Protein AF-A0A382GZP8-F1 (afdb_monomer_lite)

Secondary structure (DSSP, 8-state):
-TT----SEEESS-----SGGGS-TT--TTTTT------TT-HHHHHHTTEEEHHHHS-SSS----GGGTEEE---GGGGS-HHHHHHHHSS-S----SS--EEEEPTT-TTTT-S---TTTTBS-SS--B-TTT--B-SPPPSSTT-SPBPSSSSPPSSS--TT-S-----S---SSSEEEESPTTEEEE-SS-EEEEEPPP-S--TT-EEEEEEEETTEEEEEEEETT--EEE----TT-EEEEEEEETTEEEEEEEEEE-SEE--SEEEEEETT---PPP----SEEEEETTEEEEEEEEE-TT--TTS-EEEEE-EEEEEE-SS-EEEEE----S-BSSSSTTBTTTS------EEEEE-S--TT--EEEE-TTT----SEEEEEEEEESSTT-EEEEEPTTPBPTTSS--B-TTSS-EEEE-

Structure (mmCIF, N/CA/C/O backbone):
data_AF-A0A382GZP8-F1
#
_entry.id   AF-A0A382GZP8-F1
#
loop_
_atom_site.group_PDB
_atom_site.id
_atom_site.type_symbol
_atom_site.label_atom_id
_atom_site.label_alt_id
_atom_site.label_comp_id
_atom_site.label_asym_id
_atom_site.label_entity_id
_atom_site.label_seq_id
_atom_site.pdbx_PDB_ins_code
_atom_site.Cartn_x
_atom_site.Cartn_y
_atom_site.Cartn_z
_atom_site.occupancy
_atom_site.B_iso_or_equiv
_atom_site.auth_seq_id
_atom_site.auth_comp_id
_atom_site.auth_asym_id
_atom_site.auth_atom_id
_atom_site.pdbx_PDB_model_num
ATOM 1 N N . ASN A 1 1 ? 31.323 3.436 6.628 1.00 58.72 1 ASN A N 1
ATOM 2 C CA . ASN A 1 1 ? 30.547 4.400 5.817 1.00 58.72 1 ASN A CA 1
ATOM 3 C C . ASN A 1 1 ? 30.693 5.824 6.369 1.00 58.72 1 ASN A C 1
ATOM 5 O O . ASN A 1 1 ? 29.732 6.567 6.323 1.00 58.72 1 ASN A O 1
ATOM 9 N N . TRP A 1 2 ? 31.879 6.215 6.868 1.00 60.84 2 TRP A N 1
ATOM 10 C CA . TRP A 1 2 ? 32.108 7.564 7.417 1.00 60.84 2 TRP A CA 1
ATOM 11 C C . TRP A 1 2 ? 31.903 8.641 6.345 1.00 60.84 2 TRP A C 1
ATOM 13 O O . TRP A 1 2 ? 31.229 9.630 6.571 1.00 60.84 2 TRP A O 1
ATOM 23 N N . ASN A 1 3 ? 32.443 8.414 5.146 1.00 71.62 3 ASN A N 1
ATOM 24 C CA . ASN A 1 3 ? 32.321 9.331 4.010 1.00 71.62 3 ASN A CA 1
ATOM 25 C C . ASN A 1 3 ? 31.112 8.967 3.137 1.00 71.62 3 ASN A C 1
ATOM 27 O O . ASN A 1 3 ? 31.232 8.850 1.918 1.00 71.62 3 ASN A O 1
ATOM 31 N N . SER A 1 4 ? 29.986 8.613 3.750 1.00 78.19 4 SER A N 1
ATOM 32 C CA . SER A 1 4 ? 28.794 8.187 3.019 1.00 78.19 4 SER A CA 1
ATOM 33 C C . SER A 1 4 ? 27.574 8.882 3.585 1.00 78.19 4 SER A C 1
ATOM 35 O O . SER A 1 4 ? 27.385 8.876 4.798 1.00 78.19 4 SER A O 1
ATOM 37 N N . ASN A 1 5 ? 26.724 9.373 2.692 1.00 83.69 5 ASN A N 1
ATOM 38 C CA . ASN A 1 5 ? 25.399 9.865 3.038 1.00 83.69 5 ASN A CA 1
ATOM 39 C C . ASN A 1 5 ? 24.380 8.762 2.768 1.00 83.69 5 ASN A C 1
ATOM 41 O O . ASN A 1 5 ? 24.534 7.986 1.814 1.00 83.69 5 ASN A O 1
ATOM 45 N N . ILE A 1 6 ? 23.374 8.650 3.625 1.00 89.88 6 ILE A N 1
ATOM 46 C CA . ILE A 1 6 ? 22.363 7.598 3.555 1.00 89.88 6 ILE A CA 1
ATOM 47 C C . ILE A 1 6 ? 20.987 8.239 3.636 1.00 89.88 6 ILE A C 1
ATOM 49 O O . ILE A 1 6 ? 20.566 8.724 4.678 1.00 89.88 6 ILE A O 1
ATOM 53 N N . HIS A 1 7 ? 20.255 8.138 2.532 1.00 92.50 7 HIS A N 1
ATOM 54 C CA . HIS A 1 7 ? 18.915 8.687 2.388 1.00 92.50 7 HIS A CA 1
ATOM 55 C C . HIS A 1 7 ? 18.001 7.686 1.688 1.00 92.50 7 HIS A C 1
ATOM 57 O O . HIS A 1 7 ? 18.472 6.843 0.921 1.00 92.50 7 HIS A O 1
ATOM 63 N N . ASN A 1 8 ? 16.693 7.816 1.910 1.00 94.56 8 ASN A N 1
ATOM 64 C CA . ASN A 1 8 ? 15.641 7.056 1.217 1.00 94.56 8 ASN A CA 1
ATOM 65 C C . ASN A 1 8 ? 15.820 5.532 1.334 1.00 94.56 8 ASN A C 1
ATOM 67 O O . ASN A 1 8 ? 15.632 4.788 0.370 1.00 94.56 8 ASN A O 1
ATOM 71 N N . VAL A 1 9 ? 16.205 5.053 2.522 1.00 93.00 9 VAL A N 1
ATOM 72 C CA . VAL A 1 9 ? 16.516 3.639 2.788 1.00 93.00 9 VAL A CA 1
ATOM 73 C C . VAL A 1 9 ? 15.447 2.970 3.650 1.00 93.00 9 VAL A C 1
ATOM 75 O O . VAL A 1 9 ? 14.953 3.525 4.628 1.00 93.00 9 VAL A O 1
ATOM 78 N N . LEU A 1 10 ? 15.167 1.706 3.315 1.00 91.25 10 LEU A N 1
ATOM 79 C CA . LEU A 1 10 ? 14.306 0.799 4.070 1.00 91.25 10 LEU A CA 1
ATOM 80 C C . 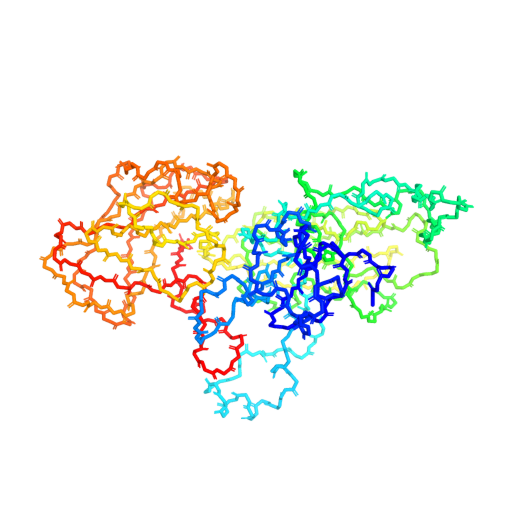LEU A 1 10 ? 15.132 -0.116 4.978 1.00 91.25 10 LEU A C 1
ATOM 82 O O . LEU A 1 10 ? 15.858 -0.994 4.503 1.00 91.25 10 LEU A O 1
ATOM 86 N N . VAL A 1 11 ? 14.967 0.020 6.292 1.00 89.69 11 VAL A N 1
ATOM 87 C CA . VAL A 1 11 ? 15.643 -0.806 7.296 1.00 89.69 11 VAL A CA 1
ATOM 88 C C . VAL A 1 11 ? 14.631 -1.646 8.068 1.00 89.69 11 VAL A C 1
ATOM 90 O O . VAL A 1 11 ? 13.717 -1.131 8.704 1.00 89.69 11 VAL A O 1
ATOM 93 N N . GLY A 1 12 ? 14.829 -2.966 8.083 1.00 85.31 12 GLY A N 1
ATOM 94 C CA . GLY A 1 12 ? 14.014 -3.875 8.893 1.00 85.31 12 GLY A CA 1
ATOM 95 C C . GLY A 1 12 ? 14.367 -3.840 10.383 1.00 85.31 12 GLY A C 1
ATOM 96 O O . GLY A 1 12 ? 13.608 -3.327 11.198 1.00 85.31 12 GLY A O 1
ATOM 97 N N . GLY A 1 13 ? 15.510 -4.430 10.750 1.00 81.94 13 GLY A N 1
ATOM 98 C CA . GLY A 1 13 ? 15.826 -4.740 12.154 1.00 81.94 13 GLY A CA 1
ATOM 99 C C . GLY A 1 13 ? 17.174 -4.252 12.681 1.00 81.94 13 GLY A C 1
ATOM 100 O O . GLY A 1 13 ? 17.302 -3.910 13.857 1.00 81.94 13 GLY A O 1
ATOM 101 N N . SER A 1 14 ? 18.196 -4.213 11.831 1.00 84.75 14 SER A N 1
ATOM 102 C CA . SER A 1 14 ? 19.535 -3.777 12.215 1.00 84.75 14 SER A CA 1
ATOM 103 C C . SER A 1 14 ? 20.172 -3.006 11.081 1.00 84.75 14 SER A C 1
ATOM 105 O O . SER A 1 14 ? 20.091 -3.428 9.928 1.00 84.75 14 SER A O 1
ATOM 107 N N . PHE A 1 15 ? 20.819 -1.904 11.437 1.00 85.94 15 PHE A N 1
ATOM 108 C CA . PHE A 1 15 ? 21.530 -1.049 10.511 1.00 85.94 15 PHE A CA 1
ATOM 109 C C . PHE A 1 15 ? 22.753 -0.481 11.215 1.00 85.94 15 PHE A C 1
ATOM 111 O O . PHE A 1 15 ? 22.628 0.383 12.073 1.00 85.94 15 PHE A O 1
ATOM 118 N N . GLN A 1 16 ? 23.926 -1.041 10.915 1.00 87.25 16 GLN A N 1
ATOM 119 C CA . GLN A 1 16 ? 25.189 -0.542 11.450 1.00 87.25 16 GLN A CA 1
ATOM 120 C C . GLN A 1 16 ? 25.609 0.685 10.652 1.00 87.25 16 GLN A C 1
ATOM 122 O O . GLN A 1 16 ? 26.068 0.549 9.517 1.00 87.25 16 GLN A O 1
ATOM 127 N N . CYS A 1 17 ? 25.420 1.867 11.230 1.00 87.31 17 CYS A N 1
ATOM 128 C CA . CYS A 1 17 ? 25.601 3.118 10.517 1.00 87.31 17 CYS A CA 1
ATOM 129 C C . CYS A 1 17 ? 26.488 4.103 11.282 1.00 87.31 17 CYS A C 1
ATOM 131 O O . CYS A 1 17 ? 26.210 4.435 12.430 1.00 87.31 17 CYS A O 1
ATOM 133 N N . PHE A 1 18 ? 27.531 4.587 10.605 1.00 83.62 18 PHE A N 1
ATOM 134 C CA . PHE A 1 18 ? 28.455 5.625 11.075 1.00 83.62 18 PHE A CA 1
ATOM 135 C C . PHE A 1 18 ? 28.326 6.931 10.271 1.00 83.62 18 PHE A C 1
ATOM 137 O O . PHE A 1 18 ? 29.231 7.752 10.303 1.00 83.62 18 PHE A O 1
ATOM 144 N N . SER A 1 19 ? 27.274 7.062 9.461 1.00 87.00 19 SER A N 1
ATOM 145 C CA . SER A 1 19 ? 26.987 8.296 8.724 1.00 87.00 19 SER A CA 1
ATOM 146 C C . SER A 1 19 ? 26.315 9.286 9.668 1.00 87.00 19 SER A C 1
ATOM 148 O O . SER A 1 19 ? 25.496 8.858 10.482 1.00 87.00 19 SER A O 1
ATOM 150 N N . GLU A 1 20 ? 26.614 10.577 9.533 1.00 84.38 20 GLU A N 1
ATOM 151 C CA . GLU A 1 20 ? 25.953 11.641 10.300 1.00 84.38 20 GLU A CA 1
ATOM 152 C C . GLU A 1 20 ? 24.429 11.646 10.083 1.00 84.38 20 GLU A C 1
ATOM 154 O O . GLU A 1 20 ? 23.691 11.949 11.010 1.00 84.38 20 GLU A O 1
ATOM 159 N N . ASP A 1 21 ? 23.935 11.177 8.929 1.00 88.50 21 ASP A N 1
ATOM 160 C CA . ASP A 1 21 ? 22.494 11.036 8.647 1.00 88.50 21 ASP A CA 1
ATOM 161 C C . ASP A 1 21 ? 21.775 10.039 9.571 1.00 88.50 21 ASP A C 1
ATOM 163 O O . ASP A 1 21 ? 20.551 9.984 9.632 1.00 88.50 21 ASP A O 1
ATOM 167 N N . CYS A 1 22 ? 22.522 9.175 10.255 1.00 90.12 22 CYS A N 1
ATOM 168 C CA . CYS A 1 22 ? 21.954 8.182 11.157 1.00 90.12 22 CYS A CA 1
ATOM 169 C C . CYS A 1 22 ? 21.853 8.674 12.602 1.00 90.12 22 CYS A C 1
ATOM 171 O O . CYS A 1 22 ? 21.269 7.975 13.433 1.00 90.12 22 CYS A O 1
ATOM 173 N N . TRP A 1 23 ? 22.445 9.823 12.921 1.00 89.56 23 TRP A N 1
ATOM 174 C CA . TRP A 1 23 ? 22.603 10.305 14.284 1.00 89.56 23 TRP A CA 1
ATOM 175 C C . TRP A 1 23 ? 22.218 11.773 14.365 1.00 89.56 23 TRP A C 1
ATOM 177 O O . TRP A 1 23 ? 22.838 12.630 13.744 1.00 89.56 23 TRP A O 1
ATOM 187 N N . ALA A 1 24 ? 21.240 12.081 15.218 1.00 88.69 24 ALA A N 1
ATOM 188 C CA . ALA A 1 24 ? 20.935 13.465 15.537 1.00 88.69 24 ALA A CA 1
ATOM 189 C C . ALA A 1 24 ? 22.194 14.182 16.049 1.00 88.69 24 ALA A C 1
ATOM 191 O O . ALA A 1 24 ? 23.082 13.557 16.645 1.00 88.69 24 ALA A O 1
ATOM 192 N N . GLU A 1 25 ? 22.256 15.495 15.838 1.00 86.75 25 GLU A N 1
ATOM 193 C CA . GLU A 1 25 ? 23.403 16.314 16.219 1.00 86.75 25 GLU A CA 1
ATOM 194 C C . GLU A 1 25 ? 23.846 16.025 17.664 1.00 86.75 25 GLU A C 1
ATOM 196 O O . GLU A 1 25 ? 23.044 16.001 18.600 1.00 86.75 25 GLU A O 1
ATOM 201 N N . GLY A 1 26 ? 25.140 15.751 17.840 1.00 86.19 26 GLY A N 1
ATOM 202 C CA . GLY A 1 26 ? 25.717 15.452 19.149 1.00 86.19 26 GLY A CA 1
ATOM 203 C C . GLY A 1 26 ? 25.378 14.069 19.711 1.00 86.19 26 GLY A C 1
ATOM 204 O O . GLY A 1 26 ? 25.703 13.815 20.868 1.00 86.19 26 GLY A O 1
ATOM 205 N N . THR A 1 27 ? 24.766 13.165 18.939 1.00 86.25 27 THR A N 1
ATOM 206 C CA . THR A 1 27 ? 24.501 11.771 19.357 1.00 86.25 27 THR A CA 1
ATOM 207 C C . THR A 1 27 ? 25.397 10.739 18.674 1.00 86.25 27 THR A C 1
ATOM 209 O O . THR A 1 27 ? 25.391 9.574 19.077 1.00 86.25 27 THR A O 1
ATOM 212 N N . ASP A 1 28 ? 26.212 11.164 17.704 1.00 84.25 28 ASP A N 1
ATOM 213 C CA . ASP A 1 28 ? 27.083 10.283 16.929 1.00 84.25 28 ASP A CA 1
ATOM 214 C C . ASP A 1 28 ? 28.052 9.469 17.826 1.00 84.25 28 ASP A C 1
ATOM 216 O O . ASP A 1 28 ? 28.730 10.017 18.711 1.00 84.25 28 ASP A O 1
ATOM 220 N N . PRO A 1 29 ? 28.149 8.143 17.611 1.00 84.75 29 PRO A N 1
ATOM 221 C CA . PRO A 1 29 ? 28.893 7.235 18.471 1.00 84.75 29 PRO A CA 1
ATOM 222 C C . PRO A 1 29 ? 30.406 7.330 18.312 1.00 84.75 29 PRO A C 1
ATOM 224 O O . PRO A 1 29 ? 31.120 6.888 19.214 1.00 84.75 29 PRO A O 1
ATOM 227 N N . MET A 1 30 ? 30.912 7.874 17.205 1.00 81.62 30 MET A N 1
ATOM 228 C CA . MET A 1 30 ? 32.339 8.122 17.009 1.00 81.62 30 MET A CA 1
ATOM 229 C C . MET A 1 30 ? 32.783 9.331 17.824 1.00 81.62 30 MET A C 1
ATOM 231 O O . MET A 1 30 ? 33.791 9.255 18.533 1.00 81.62 30 MET A O 1
ATOM 235 N N . THR A 1 31 ? 31.994 10.404 17.786 1.00 84.00 31 THR A N 1
ATOM 236 C CA . THR A 1 31 ? 32.236 11.626 18.565 1.00 84.00 31 THR A CA 1
ATOM 237 C C . THR A 1 31 ? 32.113 11.347 20.062 1.00 84.00 31 THR A C 1
ATOM 239 O O . THR A 1 31 ? 33.009 11.676 20.842 1.00 84.00 31 THR A O 1
ATOM 242 N N . ASN A 1 32 ? 31.051 10.643 20.459 1.00 83.25 32 ASN A N 1
ATOM 243 C CA . ASN A 1 32 ? 30.753 10.362 21.864 1.00 83.25 32 ASN A CA 1
ATOM 244 C C . ASN A 1 32 ? 31.364 9.054 22.391 1.00 83.25 32 ASN A C 1
ATOM 246 O O . ASN A 1 32 ? 31.212 8.738 23.571 1.00 83.25 32 ASN A O 1
ATOM 250 N N . LYS A 1 33 ? 32.046 8.279 21.538 1.00 85.19 33 LYS A N 1
ATOM 251 C CA . LYS A 1 33 ? 32.699 6.997 21.870 1.00 85.19 33 LYS A CA 1
ATOM 252 C C . LYS A 1 33 ? 31.767 5.999 22.576 1.00 85.19 33 LYS A C 1
ATOM 254 O O . LYS A 1 33 ? 32.185 5.291 23.491 1.00 85.19 33 LYS A O 1
ATOM 259 N N . THR A 1 34 ? 30.502 5.935 22.158 1.00 78.94 34 THR A N 1
ATOM 260 C CA . THR A 1 34 ? 29.446 5.168 22.853 1.00 78.94 34 THR A CA 1
ATOM 261 C C . THR A 1 34 ? 29.391 3.694 22.447 1.00 78.94 34 THR A C 1
ATOM 263 O O . THR A 1 34 ? 28.722 2.906 23.111 1.00 78.94 34 THR A O 1
ATOM 266 N N . GLY A 1 35 ? 30.077 3.295 21.366 1.00 79.62 35 GLY A N 1
ATOM 267 C CA . GLY A 1 35 ? 30.069 1.918 20.844 1.00 79.62 35 GLY A CA 1
ATOM 268 C C . GLY A 1 35 ? 28.706 1.440 20.318 1.00 79.62 35 GLY A C 1
ATOM 269 O O . GLY A 1 35 ? 28.562 0.274 19.945 1.00 79.62 35 GLY A O 1
ATOM 270 N N . VAL A 1 36 ? 27.699 2.318 20.293 1.00 82.06 36 VAL A N 1
ATOM 271 C CA . VAL A 1 36 ? 26.356 2.040 19.779 1.00 82.06 36 VAL A CA 1
ATOM 272 C C . VAL A 1 36 ? 26.354 2.352 18.291 1.00 82.06 36 VAL A C 1
ATOM 274 O O . VAL A 1 36 ? 26.548 3.492 17.915 1.00 82.06 36 VAL A O 1
ATOM 277 N N . PHE A 1 37 ? 26.122 1.360 17.433 1.00 82.00 37 PHE A N 1
ATOM 278 C CA . PHE A 1 37 ? 26.162 1.564 15.973 1.00 82.00 37 PHE A CA 1
ATOM 279 C C . PHE A 1 37 ? 24.821 1.333 15.282 1.00 82.00 37 PHE A C 1
ATOM 281 O O . PHE A 1 37 ? 24.750 1.347 14.060 1.00 82.00 37 PHE A O 1
ATOM 288 N N . ASN A 1 38 ? 23.763 1.091 16.055 1.00 87.19 38 ASN A N 1
ATOM 289 C CA . ASN A 1 38 ? 22.418 0.863 15.551 1.00 87.19 38 ASN A CA 1
ATOM 290 C C . ASN A 1 38 ? 21.520 2.041 15.975 1.00 87.19 38 ASN A C 1
ATOM 292 O O . ASN A 1 38 ? 21.234 2.144 17.171 1.00 87.19 38 ASN A O 1
ATOM 296 N N . PRO A 1 39 ? 21.073 2.909 15.046 1.00 85.44 39 PRO A N 1
ATOM 297 C CA . PRO A 1 39 ? 20.401 4.167 15.371 1.00 85.44 39 PRO A CA 1
ATOM 298 C C . PRO A 1 39 ? 18.913 3.998 15.745 1.00 85.44 39 PRO A C 1
ATOM 300 O O . PRO A 1 39 ? 18.055 4.801 15.396 1.00 85.44 39 PRO A O 1
ATOM 303 N N . SER A 1 40 ? 18.553 2.922 16.447 1.00 80.81 40 SER A N 1
ATOM 304 C CA . SER A 1 40 ? 17.158 2.566 16.741 1.00 80.81 40 SER A CA 1
ATOM 305 C C . SER A 1 40 ? 16.585 3.305 17.963 1.00 80.81 40 SER A C 1
ATOM 307 O O . SER A 1 40 ? 16.109 2.653 18.894 1.00 80.81 40 SER A O 1
ATOM 309 N N . PHE A 1 41 ? 16.690 4.635 18.008 1.00 80.50 41 PHE A N 1
ATOM 310 C CA . PHE A 1 41 ? 16.235 5.440 19.155 1.00 80.50 41 PHE A CA 1
ATOM 311 C C . PHE A 1 41 ? 15.619 6.798 18.785 1.00 80.50 41 PHE A C 1
ATOM 313 O O . PHE A 1 41 ? 14.754 7.267 19.519 1.00 80.50 41 PHE A O 1
ATOM 320 N N . ASP A 1 42 ? 16.016 7.418 17.667 1.00 84.38 42 ASP A N 1
ATOM 321 C CA . ASP A 1 42 ? 15.522 8.738 17.248 1.00 84.38 42 ASP A CA 1
ATOM 322 C C . ASP A 1 42 ? 14.804 8.641 15.900 1.00 84.38 42 ASP A C 1
ATOM 324 O O . ASP A 1 42 ? 15.376 8.858 14.834 1.00 84.38 42 ASP A O 1
ATOM 328 N N . PHE A 1 43 ? 13.537 8.221 15.946 1.00 87.81 43 PHE A N 1
ATOM 329 C CA . PHE A 1 43 ? 12.716 8.149 14.738 1.00 87.81 43 PHE A CA 1
ATOM 330 C C . PHE A 1 43 ? 12.555 9.522 14.061 1.00 87.81 43 PHE A C 1
ATOM 332 O O . PHE A 1 43 ? 12.772 9.579 12.854 1.00 87.81 43 PHE A O 1
ATOM 339 N N . PRO A 1 44 ? 12.233 10.618 14.784 1.00 90.12 44 PRO A N 1
ATOM 340 C CA . PRO A 1 44 ? 12.156 11.962 14.212 1.00 90.12 44 PRO A CA 1
ATOM 341 C C . PRO A 1 44 ? 13.332 12.353 13.315 1.00 90.12 44 PRO A C 1
ATOM 343 O O . PRO A 1 44 ? 13.103 12.931 12.253 1.00 90.12 44 PRO A O 1
ATOM 346 N N . HIS A 1 45 ? 14.564 12.062 13.738 1.00 92.06 45 HIS A N 1
ATOM 347 C CA . HIS A 1 45 ? 15.752 12.343 12.938 1.00 92.06 45 HIS A CA 1
ATOM 348 C C . HIS A 1 45 ? 15.842 11.440 11.701 1.00 92.06 45 HIS A C 1
ATOM 350 O O . HIS A 1 45 ? 15.959 11.952 10.590 1.00 92.06 45 HIS A O 1
ATOM 356 N N . LEU A 1 46 ? 15.719 10.120 11.870 1.00 92.81 46 LEU A N 1
ATOM 357 C CA . LEU A 1 46 ? 15.805 9.172 10.751 1.00 92.81 46 LEU A CA 1
ATOM 358 C C . LEU A 1 46 ? 14.741 9.432 9.677 1.00 92.81 46 LEU A C 1
ATOM 360 O O . LEU A 1 46 ? 15.047 9.423 8.489 1.00 92.81 46 LEU A O 1
ATOM 364 N N . ASP A 1 47 ? 13.511 9.722 10.092 1.00 91.62 47 ASP A N 1
ATOM 365 C CA . ASP A 1 47 ? 12.408 10.085 9.200 1.00 91.62 47 ASP A CA 1
ATOM 366 C C . ASP A 1 47 ? 12.737 11.352 8.393 1.00 91.62 47 ASP A C 1
ATOM 368 O O . ASP A 1 47 ? 12.531 11.396 7.184 1.00 91.62 47 ASP A O 1
ATOM 372 N N . SER A 1 48 ? 13.365 12.353 9.027 1.00 92.75 48 SER A N 1
ATOM 373 C CA . SER A 1 48 ? 13.720 13.623 8.372 1.00 92.75 48 SER A CA 1
ATOM 374 C C . SER A 1 48 ? 14.756 13.502 7.250 1.00 92.75 48 SER A C 1
ATOM 376 O O . SER A 1 48 ? 14.840 14.393 6.407 1.00 92.75 48 SER A O 1
ATOM 378 N N . VAL A 1 49 ? 15.520 12.406 7.219 1.00 93.31 49 VAL A N 1
ATOM 379 C CA . VAL A 1 49 ? 16.505 12.096 6.169 1.00 93.31 49 VAL A CA 1
ATOM 380 C C . VAL A 1 49 ? 16.049 10.950 5.253 1.00 93.31 49 VAL A C 1
ATOM 382 O O . VAL A 1 49 ? 16.835 10.433 4.455 1.00 93.31 49 VAL A O 1
ATOM 385 N N . GLY A 1 50 ? 14.782 10.534 5.353 1.00 94.38 50 GLY A N 1
ATOM 386 C CA . GLY A 1 50 ? 14.198 9.470 4.535 1.00 94.38 50 GLY A CA 1
ATOM 387 C C . GLY A 1 50 ? 14.647 8.057 4.926 1.00 94.38 50 GLY A C 1
ATOM 388 O O . GLY A 1 50 ? 14.673 7.162 4.082 1.00 94.38 50 GLY A O 1
ATOM 389 N N . ILE A 1 51 ? 15.048 7.818 6.176 1.00 94.31 51 ILE A N 1
ATOM 390 C CA . ILE A 1 51 ? 15.394 6.481 6.675 1.00 94.31 51 ILE A CA 1
ATOM 391 C C . ILE A 1 51 ? 14.186 5.890 7.407 1.00 94.31 51 ILE A C 1
ATOM 393 O O . ILE A 1 51 ? 13.923 6.175 8.576 1.00 94.31 51 ILE A O 1
ATOM 397 N N . TRP A 1 52 ? 13.488 4.971 6.743 1.00 93.75 52 TRP A N 1
ATOM 398 C CA . TRP A 1 52 ? 12.438 4.186 7.383 1.00 93.75 52 TRP A CA 1
ATOM 399 C C . TRP A 1 52 ? 13.073 3.046 8.179 1.00 93.75 52 TRP A C 1
ATOM 401 O O . TRP A 1 52 ? 13.690 2.147 7.599 1.00 93.75 52 TRP A O 1
ATOM 411 N N . PHE A 1 53 ? 12.920 3.047 9.506 1.00 91.25 53 PHE A N 1
ATOM 412 C CA . PHE A 1 53 ? 13.507 2.018 10.367 1.00 91.25 53 PHE A CA 1
ATOM 413 C C . PHE A 1 53 ? 12.465 1.267 11.201 1.00 91.25 53 PHE A C 1
ATOM 415 O O . PHE A 1 53 ? 12.058 1.693 12.281 1.00 91.25 53 PHE A O 1
ATOM 422 N N . GLY A 1 54 ? 12.117 0.065 10.740 1.00 89.12 54 GLY A N 1
ATOM 423 C CA . GLY A 1 54 ? 11.074 -0.780 11.314 1.00 89.12 54 GLY A CA 1
ATOM 424 C C . GLY A 1 54 ? 11.225 -1.107 12.802 1.00 89.12 54 GLY A C 1
ATOM 425 O O . GLY A 1 54 ? 10.229 -1.150 13.523 1.00 89.12 54 GLY A O 1
ATOM 426 N N . ARG A 1 55 ? 12.458 -1.282 13.296 1.00 85.44 55 ARG A N 1
ATOM 427 C CA . ARG A 1 55 ? 12.729 -1.501 14.729 1.00 85.44 55 ARG A CA 1
ATOM 428 C C . ARG A 1 55 ? 12.423 -0.278 15.594 1.00 85.44 55 ARG A C 1
ATOM 430 O O . ARG A 1 55 ? 12.045 -0.453 16.746 1.00 85.44 55 ARG A O 1
ATOM 437 N N . ASN A 1 56 ? 12.609 0.926 15.059 1.00 86.31 56 ASN A N 1
ATOM 438 C CA . ASN A 1 56 ? 12.317 2.175 15.763 1.00 86.31 56 ASN A CA 1
ATOM 439 C C . ASN A 1 56 ? 10.804 2.471 15.771 1.00 86.31 56 ASN A C 1
ATOM 441 O O . ASN A 1 56 ? 10.275 3.058 16.707 1.00 86.31 56 ASN A O 1
ATOM 445 N N . LEU A 1 57 ? 10.092 1.989 14.746 1.00 86.50 57 LEU A N 1
ATOM 446 C CA . LEU A 1 57 ? 8.637 2.103 14.627 1.00 86.50 57 LEU A CA 1
ATOM 447 C C . LEU A 1 57 ? 7.877 1.148 15.550 1.00 86.50 57 LEU A C 1
ATOM 449 O O . LEU A 1 57 ? 6.796 1.479 16.036 1.00 86.50 57 LEU A O 1
ATOM 453 N N . SER A 1 58 ? 8.427 -0.040 15.810 1.00 72.44 58 SER A N 1
ATOM 454 C CA . SER A 1 58 ? 7.886 -0.930 16.832 1.00 72.44 58 SER A CA 1
ATOM 455 C C . SER A 1 58 ? 8.218 -0.400 18.218 1.00 72.44 58 SER A C 1
ATOM 457 O O . SER A 1 58 ? 9.383 -0.419 18.616 1.00 72.44 58 SER A O 1
ATOM 459 N N . GLY A 1 59 ? 7.203 0.022 18.979 1.00 57.09 59 GLY A N 1
ATOM 460 C CA . GLY A 1 59 ? 7.361 0.247 20.418 1.00 57.09 59 GLY A CA 1
ATOM 461 C C . GLY A 1 59 ? 8.060 -0.960 21.060 1.00 57.09 59 GLY A C 1
ATOM 462 O O . GLY A 1 59 ? 7.844 -2.090 20.625 1.00 57.09 59 GLY A O 1
ATOM 463 N N . GLN A 1 60 ? 8.948 -0.728 22.032 1.00 43.72 60 GLN A N 1
ATOM 464 C CA . GLN A 1 60 ? 9.836 -1.756 22.595 1.00 43.72 60 GLN A CA 1
ATOM 465 C C . GLN A 1 60 ? 9.064 -3.057 22.946 1.00 43.72 60 GLN A C 1
ATOM 467 O O . GLN A 1 60 ? 8.321 -3.093 23.922 1.00 43.72 60 GLN A O 1
ATOM 472 N N . GLY A 1 61 ? 9.196 -4.118 22.131 1.00 50.88 61 GLY A N 1
ATOM 473 C CA . GLY A 1 61 ? 8.379 -5.342 22.220 1.00 50.88 61 GLY A CA 1
ATOM 474 C C . GLY A 1 61 ? 8.659 -6.378 21.111 1.00 50.88 61 GLY A C 1
ATOM 475 O O . GLY A 1 61 ? 9.494 -6.157 20.232 1.00 50.88 61 GLY A O 1
ATOM 476 N N . SER A 1 62 ? 8.000 -7.548 21.158 1.00 48.47 62 SER A N 1
ATOM 477 C CA . SER A 1 62 ? 8.254 -8.674 20.237 1.00 48.47 62 SER A CA 1
ATOM 478 C C . SER A 1 62 ? 7.575 -8.501 18.870 1.00 48.47 62 SER A C 1
ATOM 480 O O . SER A 1 62 ? 6.468 -8.990 18.647 1.00 48.47 62 SER A O 1
ATOM 482 N N . GLY A 1 63 ? 8.284 -7.849 17.949 1.00 65.44 63 GLY A N 1
ATOM 483 C CA . GLY A 1 63 ? 7.989 -7.801 16.513 1.00 65.44 63 GLY A CA 1
ATOM 484 C C . GLY A 1 63 ? 8.276 -6.420 15.924 1.00 65.44 63 GLY A C 1
ATOM 485 O O . GLY A 1 63 ? 7.633 -5.452 16.304 1.00 65.44 63 GLY A O 1
ATOM 486 N N . TRP A 1 64 ? 9.245 -6.319 15.010 1.00 77.31 64 TRP A N 1
ATOM 487 C CA . TRP A 1 64 ? 9.557 -5.064 14.312 1.00 77.31 64 TRP A CA 1
ATOM 488 C C . TRP A 1 64 ? 8.572 -4.817 13.168 1.00 77.31 64 TRP A C 1
ATOM 490 O O . TRP A 1 64 ? 8.165 -5.781 12.507 1.00 77.31 64 TRP A O 1
ATOM 500 N N . SER A 1 65 ? 8.244 -3.548 12.883 1.00 85.31 65 SER A N 1
ATOM 501 C CA . SER A 1 65 ? 7.571 -3.211 11.621 1.00 85.31 65 SER A CA 1
ATOM 502 C C . SER A 1 65 ? 8.425 -3.735 10.467 1.00 85.31 65 SER A C 1
ATOM 504 O O . SER A 1 65 ? 9.654 -3.627 10.477 1.00 85.31 65 SER A O 1
ATOM 506 N N . SER A 1 66 ? 7.793 -4.340 9.467 1.00 85.75 66 SER A N 1
ATOM 507 C CA . SER A 1 66 ? 8.506 -4.936 8.347 1.00 85.75 66 SER A CA 1
ATOM 508 C C . SER A 1 66 ? 8.377 -4.081 7.092 1.00 85.75 66 SER A C 1
ATOM 510 O O . SER A 1 66 ? 7.247 -3.850 6.658 1.00 85.75 66 SER A O 1
ATOM 512 N N . PRO A 1 67 ? 9.494 -3.749 6.413 1.00 86.88 67 PRO A N 1
ATOM 513 C CA . PRO A 1 67 ? 9.437 -3.103 5.105 1.00 86.88 67 PRO A CA 1
ATOM 514 C C . PRO A 1 67 ? 8.623 -3.915 4.097 1.00 86.88 67 PRO A C 1
ATOM 516 O O . PRO A 1 67 ? 8.015 -3.373 3.190 1.00 86.88 67 PRO A O 1
ATOM 519 N N . LYS A 1 68 ? 8.565 -5.245 4.253 1.00 85.62 68 LYS A N 1
ATOM 520 C CA . LYS A 1 68 ? 7.860 -6.101 3.294 1.00 85.62 68 LYS A CA 1
ATOM 521 C C . LYS A 1 68 ? 6.345 -5.932 3.327 1.00 85.62 68 LYS A C 1
ATOM 523 O O . LYS A 1 68 ? 5.700 -6.322 2.365 1.00 85.62 68 LYS A O 1
ATOM 528 N N . LYS A 1 69 ? 5.783 -5.399 4.415 1.00 87.12 69 LYS A N 1
ATOM 529 C CA . LYS A 1 69 ? 4.362 -5.044 4.456 1.00 87.12 69 LYS A CA 1
ATOM 530 C C . LYS A 1 69 ? 4.091 -3.685 3.815 1.00 87.12 69 LYS A C 1
ATOM 532 O O . LYS A 1 69 ? 2.935 -3.394 3.569 1.00 87.12 69 LYS A O 1
ATOM 537 N N . GLU A 1 70 ? 5.116 -2.892 3.518 1.00 90.94 70 GLU A N 1
ATOM 538 C CA . GLU A 1 70 ? 4.996 -1.587 2.858 1.00 90.94 70 GLU A CA 1
ATOM 539 C C . GLU A 1 70 ? 5.131 -1.662 1.328 1.00 90.94 70 GLU A C 1
ATOM 541 O O . GLU A 1 70 ? 4.866 -0.693 0.625 1.00 90.94 70 GLU A O 1
ATOM 546 N N . LEU A 1 71 ? 5.526 -2.815 0.787 1.00 91.12 71 LEU A N 1
ATOM 547 C CA . LEU A 1 71 ? 5.730 -3.025 -0.648 1.00 91.12 71 LEU A CA 1
ATOM 548 C C . LEU A 1 71 ? 4.605 -3.885 -1.233 1.00 91.12 71 LEU A C 1
ATOM 550 O O . LEU A 1 71 ? 4.022 -4.705 -0.524 1.00 91.12 71 LEU A O 1
ATOM 554 N N . ALA A 1 72 ? 4.323 -3.728 -2.526 1.00 88.69 72 ALA A N 1
ATOM 555 C CA . ALA A 1 72 ? 3.198 -4.384 -3.195 1.00 88.69 72 ALA A CA 1
ATOM 556 C C . ALA A 1 72 ? 3.275 -5.924 -3.153 1.00 88.69 72 ALA A C 1
ATOM 558 O O . ALA A 1 72 ? 2.346 -6.587 -2.692 1.00 88.69 72 ALA A O 1
ATOM 559 N N . LYS A 1 73 ? 4.384 -6.510 -3.614 1.00 84.81 73 LYS A N 1
ATOM 560 C CA . LYS A 1 73 ? 4.623 -7.964 -3.623 1.00 84.81 73 LYS A CA 1
ATOM 561 C C . LYS A 1 73 ? 6.131 -8.268 -3.579 1.00 84.81 73 LYS A C 1
ATOM 563 O O . LYS A 1 73 ? 6.685 -8.802 -4.541 1.00 84.81 73 LYS A O 1
ATOM 568 N N . PRO A 1 74 ? 6.840 -7.926 -2.490 1.00 84.69 74 PRO A N 1
ATOM 569 C CA . PRO A 1 74 ? 8.291 -8.071 -2.425 1.00 84.69 74 PRO A CA 1
ATOM 570 C C . PRO A 1 74 ? 8.728 -9.537 -2.310 1.00 84.69 74 PRO A C 1
ATOM 572 O O . PRO A 1 74 ? 7.958 -10.420 -1.925 1.00 84.69 74 PRO A O 1
ATOM 575 N N . TRP A 1 75 ? 10.015 -9.797 -2.558 1.00 80.38 75 TRP A N 1
ATOM 576 C CA . TRP A 1 75 ? 10.612 -11.107 -2.287 1.00 80.38 75 TRP A CA 1
ATOM 577 C C . TRP A 1 75 ? 10.583 -11.468 -0.795 1.00 80.38 75 TRP A C 1
ATOM 579 O O . TRP A 1 75 ? 10.880 -10.655 0.090 1.00 80.38 75 TRP A O 1
ATOM 589 N N . ILE A 1 76 ? 10.296 -12.738 -0.500 1.00 77.38 76 ILE A N 1
ATOM 590 C CA . ILE A 1 76 ? 10.275 -13.276 0.861 1.00 77.38 76 ILE A CA 1
ATOM 591 C C . ILE A 1 76 ? 11.121 -14.546 0.905 1.00 77.38 76 ILE A C 1
ATOM 593 O O . ILE A 1 76 ? 10.817 -15.519 0.228 1.00 77.38 76 ILE A O 1
ATOM 597 N N . GLN A 1 77 ? 12.134 -14.565 1.778 1.00 76.12 77 GLN A N 1
ATOM 598 C CA . GLN A 1 77 ? 13.053 -15.696 1.969 1.00 76.12 77 GLN A CA 1
ATOM 599 C C . GLN A 1 77 ? 12.367 -17.054 2.125 1.00 76.12 77 GLN A C 1
ATOM 601 O O . GLN A 1 77 ? 12.873 -18.051 1.633 1.00 76.12 77 GLN A O 1
ATOM 606 N N . LYS A 1 78 ? 11.199 -17.107 2.772 1.00 76.88 78 LYS A N 1
ATOM 607 C CA . LYS A 1 78 ? 10.443 -18.352 2.952 1.00 76.88 78 LYS A CA 1
ATOM 608 C C . LYS A 1 78 ? 10.070 -19.030 1.629 1.00 76.88 78 LYS A C 1
ATOM 610 O O . LYS A 1 78 ? 9.986 -20.250 1.619 1.00 76.88 78 LYS A O 1
ATOM 615 N N . ARG A 1 79 ? 9.946 -18.289 0.521 1.00 75.25 79 ARG A N 1
ATOM 616 C CA . ARG A 1 79 ? 9.689 -18.851 -0.816 1.00 75.25 79 ARG A CA 1
ATOM 617 C C . ARG A 1 79 ? 10.813 -19.750 -1.335 1.00 75.25 79 ARG A C 1
ATOM 619 O O . ARG A 1 79 ? 10.590 -20.506 -2.266 1.00 75.25 79 ARG A O 1
ATOM 626 N N . SER A 1 80 ? 12.008 -19.698 -0.741 1.00 78.50 80 SER A N 1
ATOM 627 C CA . SER A 1 80 ? 13.100 -20.612 -1.093 1.00 78.50 80 SER A CA 1
ATOM 628 C C . SER A 1 80 ? 12.970 -21.998 -0.447 1.00 78.50 80 SER A C 1
ATOM 630 O O . SER A 1 80 ? 13.843 -22.840 -0.648 1.00 78.50 80 SER A O 1
ATOM 632 N N . LYS A 1 81 ? 11.968 -22.221 0.413 1.00 80.25 81 LYS A N 1
ATOM 633 C CA . LYS A 1 81 ? 11.748 -23.509 1.080 1.00 80.25 81 LYS A CA 1
ATOM 634 C C . LYS A 1 81 ? 11.012 -24.480 0.157 1.00 80.25 81 LYS A C 1
ATOM 636 O O . LYS A 1 81 ? 10.266 -24.061 -0.720 1.00 80.25 81 LYS A O 1
ATOM 641 N N . SER A 1 82 ? 11.190 -25.781 0.396 1.00 84.62 82 SER A N 1
ATOM 642 C CA . SER A 1 82 ? 10.368 -26.801 -0.258 1.00 84.62 82 SER A CA 1
ATOM 643 C C . SER A 1 82 ? 8.907 -26.670 0.170 1.00 84.62 82 SER A C 1
ATOM 645 O O . SER A 1 82 ? 8.620 -26.291 1.305 1.00 84.62 82 SER A O 1
ATOM 647 N N . GLU A 1 83 ? 7.984 -27.058 -0.707 1.00 84.19 83 GLU A N 1
ATOM 648 C CA . GLU A 1 83 ? 6.550 -27.076 -0.406 1.00 84.19 83 GLU A CA 1
ATOM 649 C C . GLU A 1 83 ? 6.228 -27.863 0.874 1.00 84.19 83 GLU A C 1
ATOM 651 O O . GLU A 1 83 ? 5.470 -27.389 1.714 1.00 84.19 83 GLU A O 1
ATOM 656 N N . SER A 1 84 ? 6.881 -29.008 1.094 1.00 87.06 84 SER A N 1
ATOM 657 C CA . SER A 1 84 ? 6.739 -29.788 2.330 1.00 87.06 84 SER A CA 1
ATOM 658 C C . SER A 1 84 ? 7.092 -28.988 3.587 1.00 87.06 84 SER A C 1
ATOM 660 O O . SER A 1 84 ? 6.342 -29.017 4.558 1.00 87.06 84 SER A O 1
ATOM 662 N N . ALA A 1 85 ? 8.189 -28.225 3.558 1.00 86.62 85 ALA A N 1
ATOM 663 C CA . ALA A 1 85 ? 8.614 -27.389 4.677 1.00 86.62 85 ALA A CA 1
ATOM 664 C C . ALA A 1 85 ? 7.697 -26.171 4.872 1.00 86.62 85 ALA A C 1
ATOM 666 O O . ALA A 1 85 ? 7.602 -25.642 5.977 1.00 86.62 85 ALA A O 1
ATOM 667 N N . LEU A 1 86 ? 7.038 -25.710 3.807 1.00 82.69 86 LEU A N 1
ATOM 668 C CA . LEU A 1 86 ? 6.031 -24.654 3.874 1.00 82.69 86 LEU A CA 1
ATOM 669 C C . LEU A 1 86 ? 4.736 -25.162 4.508 1.00 82.69 86 LEU A C 1
ATOM 671 O O . LEU A 1 86 ? 4.229 -24.530 5.430 1.00 82.69 86 LEU A O 1
ATOM 675 N N . ILE A 1 87 ? 4.256 -26.330 4.086 1.00 84.69 87 ILE A N 1
ATOM 676 C CA . ILE A 1 87 ? 3.068 -26.974 4.658 1.00 84.69 87 ILE A CA 1
ATOM 677 C C . ILE A 1 87 ? 3.304 -27.341 6.126 1.00 84.69 87 ILE A C 1
ATOM 679 O O . ILE A 1 87 ? 2.443 -27.078 6.958 1.00 84.69 87 ILE A O 1
ATOM 683 N N . GLU A 1 88 ? 4.469 -27.888 6.475 1.00 86.00 88 GLU A N 1
ATOM 684 C CA . GLU A 1 88 ? 4.825 -28.171 7.873 1.00 86.00 88 GLU A CA 1
ATOM 685 C C . GLU A 1 88 ? 4.824 -26.895 8.729 1.00 86.00 88 GLU A C 1
ATOM 687 O O . GLU A 1 88 ? 4.392 -26.899 9.883 1.00 86.00 88 GLU A O 1
ATOM 692 N N . GLU A 1 89 ? 5.305 -25.782 8.172 1.00 79.50 89 GLU A N 1
ATOM 693 C CA . GLU A 1 89 ? 5.440 -24.534 8.913 1.00 79.50 89 GLU A CA 1
ATOM 694 C C . GLU A 1 89 ? 4.125 -23.752 9.048 1.00 79.50 89 GLU A C 1
ATOM 696 O O . GLU A 1 89 ? 3.896 -23.161 10.108 1.00 79.50 89 GLU A O 1
ATOM 701 N N . PHE A 1 90 ? 3.292 -23.736 8.003 1.00 76.88 90 PHE A N 1
ATOM 702 C CA . PHE A 1 90 ? 2.113 -22.867 7.882 1.00 76.88 90 PHE A CA 1
ATOM 703 C C . PHE A 1 90 ? 0.780 -23.620 7.759 1.00 76.88 90 PHE A C 1
ATOM 705 O O . PHE A 1 90 ? -0.271 -22.985 7.741 1.00 76.88 90 PHE A O 1
ATOM 712 N N . GLY A 1 91 ? 0.792 -24.949 7.647 1.00 79.62 91 GLY A N 1
ATOM 713 C CA . GLY A 1 91 ? -0.393 -25.775 7.377 1.00 79.62 91 GLY A CA 1
ATOM 714 C C . GLY A 1 91 ? -0.829 -25.804 5.905 1.00 79.62 91 GLY A C 1
ATOM 715 O O . GLY A 1 91 ? -1.668 -26.617 5.532 1.00 79.62 91 GLY A O 1
ATOM 716 N N . ALA A 1 92 ? -0.246 -24.950 5.063 1.00 78.19 92 ALA A N 1
ATOM 717 C CA . ALA A 1 92 ? -0.449 -24.883 3.618 1.00 78.19 92 ALA A CA 1
ATOM 718 C C . ALA A 1 92 ? 0.787 -24.254 2.960 1.00 78.19 92 ALA A C 1
ATOM 720 O O . ALA A 1 92 ? 1.620 -23.673 3.652 1.00 78.19 92 ALA A O 1
ATOM 721 N N . ASN A 1 93 ? 0.903 -24.332 1.633 1.00 75.88 93 ASN A N 1
ATOM 722 C CA . ASN A 1 93 ? 1.874 -23.528 0.898 1.00 75.88 93 ASN A CA 1
ATOM 723 C C . ASN A 1 93 ? 1.276 -22.136 0.602 1.00 75.88 93 ASN A C 1
ATOM 725 O O . ASN A 1 93 ? 0.374 -22.048 -0.232 1.00 75.88 93 ASN A O 1
ATOM 729 N N . PRO A 1 94 ? 1.763 -21.045 1.228 1.00 71.69 94 PRO A N 1
ATOM 730 C CA . PRO A 1 94 ? 1.221 -19.707 0.987 1.00 71.69 94 PRO A CA 1
ATOM 731 C C . PRO A 1 94 ? 1.675 -19.093 -0.350 1.00 71.69 94 PRO A C 1
ATOM 733 O O . PRO A 1 94 ? 1.213 -18.013 -0.709 1.00 71.69 94 PRO A O 1
ATOM 736 N N . TRP A 1 95 ? 2.616 -19.726 -1.064 1.00 72.94 95 TRP A N 1
ATOM 737 C CA . TRP A 1 95 ? 3.256 -19.185 -2.265 1.00 72.94 95 TRP A CA 1
ATOM 738 C C . TRP A 1 95 ? 3.279 -20.247 -3.374 1.00 72.94 95 TRP A C 1
ATOM 740 O O . TRP A 1 95 ? 4.117 -21.144 -3.394 1.00 72.94 95 TRP A O 1
ATOM 750 N N . ASN A 1 96 ? 2.335 -20.151 -4.305 1.00 59.25 96 ASN A N 1
ATOM 751 C CA . ASN A 1 96 ? 2.079 -21.152 -5.345 1.00 59.25 96 ASN A CA 1
ATOM 752 C C . ASN A 1 96 ? 2.935 -21.004 -6.621 1.00 59.25 96 ASN A C 1
ATOM 754 O O . ASN A 1 96 ? 2.846 -21.871 -7.487 1.00 59.25 96 ASN A O 1
ATOM 758 N N . VAL A 1 97 ? 3.761 -19.956 -6.758 1.00 58.75 97 VAL A N 1
ATOM 759 C CA . VAL A 1 97 ? 4.557 -19.708 -7.977 1.00 58.75 97 VAL A CA 1
ATOM 760 C C . VAL A 1 97 ? 6.034 -19.420 -7.635 1.00 58.75 97 VAL A C 1
ATOM 762 O O . VAL A 1 97 ? 6.303 -18.487 -6.873 1.00 58.75 97 VAL A O 1
ATOM 765 N N . PRO A 1 98 ? 7.000 -20.201 -8.168 1.00 54.22 98 PRO A N 1
ATOM 766 C CA . PRO A 1 98 ? 8.438 -19.975 -7.980 1.00 54.22 98 PRO A CA 1
ATOM 767 C C . PRO A 1 98 ? 9.061 -18.966 -8.961 1.00 54.22 98 PRO A C 1
ATOM 769 O O . PRO A 1 98 ? 10.243 -18.643 -8.826 1.00 54.22 98 PRO A O 1
ATOM 772 N N . ASP A 1 99 ? 8.300 -18.480 -9.943 1.00 62.78 99 ASP A N 1
ATOM 773 C CA . ASP A 1 99 ? 8.791 -17.549 -10.958 1.00 62.78 99 ASP A CA 1
ATOM 774 C C . ASP A 1 99 ? 9.155 -16.177 -10.378 1.00 62.78 99 ASP A C 1
ATOM 776 O O . ASP A 1 99 ? 8.738 -15.772 -9.291 1.00 62.78 99 ASP A O 1
ATOM 780 N N . GLN A 1 100 ? 9.968 -15.439 -11.130 1.00 66.94 100 GLN A N 1
ATOM 781 C CA . GLN A 1 100 ? 10.320 -14.072 -10.790 1.00 66.94 100 GLN A CA 1
ATOM 782 C C . GLN A 1 100 ? 9.095 -13.153 -10.919 1.00 66.94 100 GLN A C 1
ATOM 784 O O . GLN A 1 100 ? 8.791 -12.684 -12.010 1.00 66.94 100 GLN A O 1
ATOM 789 N N . ASP A 1 101 ? 8.427 -12.877 -9.797 1.00 69.94 101 ASP A N 1
ATOM 790 C CA . ASP A 1 101 ? 7.131 -12.189 -9.772 1.00 69.94 101 ASP A CA 1
ATOM 791 C C . ASP A 1 101 ? 7.015 -11.056 -8.739 1.00 69.94 101 ASP A C 1
ATOM 793 O O . ASP A 1 101 ? 5.940 -10.777 -8.194 1.00 69.94 101 ASP A O 1
ATOM 797 N N . TYR A 1 102 ? 8.145 -10.422 -8.432 1.00 82.06 102 TYR A N 1
ATOM 798 C CA . TYR A 1 102 ? 8.221 -9.435 -7.364 1.00 82.06 102 TYR A CA 1
ATOM 799 C C . TYR A 1 102 ? 7.825 -8.036 -7.830 1.00 82.06 102 TYR A C 1
ATOM 801 O O . TYR A 1 102 ? 8.350 -7.504 -8.812 1.00 82.06 102 TYR A O 1
ATOM 809 N N . ASP A 1 103 ? 6.972 -7.406 -7.033 1.00 87.69 103 ASP A N 1
ATOM 810 C CA . ASP A 1 103 ? 6.634 -5.995 -7.131 1.00 87.69 103 ASP A CA 1
ATOM 811 C C . ASP A 1 103 ? 7.184 -5.275 -5.897 1.00 87.69 103 ASP A C 1
ATOM 813 O O . ASP A 1 103 ? 6.674 -5.409 -4.784 1.00 87.69 103 ASP A O 1
ATOM 817 N N . PHE A 1 104 ? 8.293 -4.571 -6.085 1.00 90.38 104 PHE A N 1
ATOM 818 C CA . PHE A 1 104 ? 8.984 -3.842 -5.027 1.00 90.38 104 PHE A CA 1
ATOM 819 C C . PHE A 1 104 ? 8.549 -2.379 -4.947 1.00 90.38 104 PHE A C 1
ATOM 821 O O . PHE A 1 104 ? 9.154 -1.624 -4.189 1.00 90.38 104 PHE A O 1
ATOM 828 N N . ARG A 1 105 ? 7.536 -1.960 -5.715 1.00 92.69 105 ARG A N 1
ATOM 829 C CA . ARG A 1 105 ? 6.956 -0.624 -5.558 1.00 92.69 105 ARG A CA 1
ATOM 830 C C . ARG A 1 105 ? 6.315 -0.505 -4.173 1.00 92.69 105 ARG A C 1
ATOM 832 O O . ARG A 1 105 ? 5.782 -1.510 -3.676 1.00 92.69 105 ARG A O 1
ATOM 839 N N . PRO A 1 106 ? 6.326 0.687 -3.555 1.00 94.50 106 PRO A N 1
ATOM 840 C CA . PRO A 1 106 ? 5.478 0.953 -2.403 1.00 94.50 106 PRO A CA 1
ATOM 841 C C . PRO A 1 106 ? 4.032 0.546 -2.701 1.00 94.50 106 PRO A C 1
ATOM 843 O O . PRO A 1 106 ? 3.521 0.782 -3.801 1.00 94.50 106 PRO A O 1
ATOM 846 N N . LYS A 1 107 ? 3.370 -0.117 -1.750 1.00 91.75 107 LYS A N 1
ATOM 847 C CA . LYS A 1 107 ? 1.938 -0.406 -1.888 1.00 91.75 107 LYS A CA 1
ATOM 848 C C . LYS A 1 107 ? 1.153 0.898 -1.738 1.00 91.75 107 LYS A C 1
ATOM 850 O O . LYS A 1 107 ? 1.558 1.788 -0.994 1.00 91.75 107 LYS A O 1
ATOM 855 N N . LYS A 1 108 ? -0.003 0.994 -2.392 1.00 91.38 108 LYS A N 1
ATOM 856 C CA . LYS A 1 108 ? -0.930 2.119 -2.209 1.00 91.38 108 LYS A CA 1
ATOM 857 C C . LYS A 1 108 ? -1.241 2.311 -0.715 1.00 91.38 108 LYS A C 1
ATOM 859 O O . LYS A 1 108 ? -1.530 1.337 -0.022 1.00 91.38 108 LYS A O 1
ATOM 864 N N . GLY A 1 109 ? -1.139 3.547 -0.225 1.00 90.38 109 GLY A N 1
ATOM 865 C CA . GLY A 1 109 ? -1.311 3.880 1.197 1.00 90.38 109 GLY A CA 1
ATOM 866 C C . GLY A 1 109 ? -0.112 3.557 2.101 1.00 90.38 109 GLY A C 1
ATOM 867 O O . GLY A 1 109 ? -0.217 3.701 3.313 1.00 90.38 109 GLY A O 1
ATOM 868 N N . SER A 1 110 ? 1.023 3.116 1.551 1.00 93.06 110 SER A N 1
ATOM 869 C CA . SER A 1 110 ? 2.239 2.860 2.329 1.00 93.06 110 SER A CA 1
ATOM 870 C C . SER A 1 110 ? 2.808 4.127 2.972 1.00 93.06 110 SER A C 1
ATOM 872 O O . SER A 1 110 ? 2.788 5.205 2.376 1.00 93.06 110 SER A O 1
ATOM 874 N N . SER A 1 111 ? 3.434 3.972 4.143 1.00 92.50 111 SER A N 1
ATOM 875 C CA . SER A 1 111 ? 4.194 5.047 4.793 1.00 92.50 111 SER A CA 1
ATOM 876 C C . SER A 1 111 ? 5.501 5.403 4.072 1.00 92.50 111 SER A C 1
ATOM 878 O O . SER A 1 111 ? 6.241 6.248 4.558 1.00 92.50 111 SER A O 1
ATOM 880 N N . LEU A 1 112 ? 5.852 4.702 2.992 1.00 95.25 112 LEU A N 1
ATOM 881 C CA . LEU A 1 112 ? 7.054 4.978 2.203 1.00 95.25 112 LEU A CA 1
ATOM 882 C C . LEU A 1 112 ? 6.816 6.037 1.131 1.00 95.25 112 LEU A C 1
ATOM 884 O O . LEU A 1 112 ? 7.776 6.656 0.681 1.00 95.25 112 LEU A O 1
ATOM 888 N N . ILE A 1 113 ? 5.557 6.215 0.727 1.00 95.50 113 ILE A N 1
ATOM 889 C CA . ILE A 1 113 ? 5.179 7.134 -0.344 1.00 95.50 113 ILE A CA 1
ATOM 890 C C . ILE A 1 113 ? 5.376 8.568 0.140 1.00 95.50 113 ILE A C 1
ATOM 892 O O . ILE A 1 113 ? 4.949 8.873 1.252 1.00 95.50 113 ILE A O 1
ATOM 896 N N . ASP A 1 114 ? 5.977 9.450 -0.653 1.00 95.12 114 ASP A N 1
ATOM 897 C CA . ASP A 1 114 ? 6.267 10.853 -0.326 1.00 95.12 114 ASP A CA 1
ATOM 898 C C . ASP A 1 114 ? 6.871 11.029 1.081 1.00 95.12 114 ASP A C 1
ATOM 900 O O . ASP A 1 114 ? 6.386 11.827 1.890 1.00 95.12 114 ASP A O 1
ATOM 904 N N . SER A 1 115 ? 7.836 10.195 1.461 1.00 94.12 115 SER A N 1
ATOM 905 C CA . SER A 1 115 ? 8.488 10.257 2.787 1.00 94.12 115 SER A CA 1
ATOM 906 C C . SER A 1 115 ? 10.013 10.253 2.709 1.00 94.12 115 SER A C 1
ATOM 908 O O . SER A 1 115 ? 10.701 10.246 3.725 1.00 94.12 115 SER A O 1
ATOM 910 N N . GLY A 1 116 ? 10.553 10.266 1.497 1.00 95.56 116 GLY A N 1
ATOM 911 C CA . GLY A 1 116 ? 11.961 10.458 1.220 1.00 95.56 116 GLY A CA 1
ATOM 912 C C . GLY A 1 116 ? 12.350 11.931 1.096 1.00 95.56 116 GLY A C 1
ATOM 913 O O . GLY A 1 116 ? 11.540 12.854 1.168 1.00 95.56 116 GLY A O 1
ATOM 914 N N . VA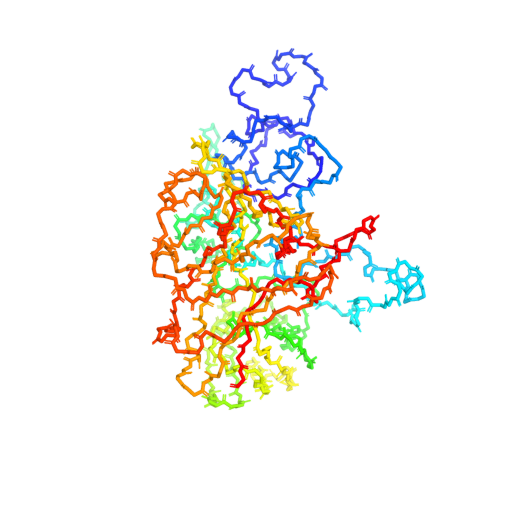L A 1 117 ? 13.641 12.141 0.869 1.00 95.62 117 VAL A N 1
ATOM 915 C CA . VAL A 1 117 ? 14.275 13.440 0.669 1.00 95.62 117 VAL A CA 1
ATOM 916 C C . VAL A 1 117 ? 14.845 13.559 -0.738 1.00 95.62 117 VAL A C 1
ATOM 918 O O . VAL A 1 117 ? 15.249 12.577 -1.374 1.00 95.62 117 VAL A O 1
ATOM 921 N N . ILE A 1 118 ? 14.883 14.790 -1.239 1.00 93.75 118 ILE A N 1
ATOM 922 C CA . ILE A 1 118 ? 15.472 15.096 -2.541 1.00 93.75 118 ILE A CA 1
ATOM 923 C C . ILE A 1 118 ? 16.990 14.960 -2.433 1.00 93.75 118 ILE A C 1
ATOM 925 O O . ILE A 1 118 ? 17.629 15.650 -1.642 1.00 93.75 118 ILE A O 1
ATOM 929 N N . ILE A 1 119 ? 17.558 14.105 -3.275 1.00 89.06 119 ILE A N 1
ATOM 930 C CA . ILE A 1 119 ? 18.994 13.932 -3.449 1.00 89.06 119 ILE A CA 1
ATOM 931 C C . ILE A 1 119 ? 19.351 14.575 -4.793 1.00 89.06 119 ILE A C 1
ATOM 933 O O . ILE A 1 119 ? 18.976 14.042 -5.850 1.00 89.06 119 ILE A O 1
ATOM 937 N N . PRO A 1 120 ? 20.038 15.732 -4.787 1.00 86.00 120 PRO A N 1
ATOM 938 C CA . PRO A 1 120 ? 20.326 16.437 -6.022 1.00 86.00 120 PRO A CA 1
ATOM 939 C C . PRO A 1 120 ? 21.164 15.575 -6.970 1.00 86.00 120 PRO A C 1
ATOM 941 O O . PRO A 1 120 ? 22.045 14.824 -6.546 1.00 86.00 120 PRO A O 1
ATOM 944 N N . GLY A 1 121 ? 20.850 15.637 -8.261 1.00 83.50 121 GLY A N 1
ATOM 945 C CA . GLY A 1 121 ? 21.500 14.819 -9.274 1.00 83.50 121 GLY A CA 1
ATOM 946 C C . GLY A 1 121 ? 21.232 13.314 -9.177 1.00 83.50 121 GLY A C 1
ATOM 947 O O . GLY A 1 121 ? 21.963 12.551 -9.814 1.00 83.50 121 GLY A O 1
ATOM 948 N N . ILE A 1 122 ? 20.226 12.879 -8.409 1.00 85.88 122 ILE A N 1
ATOM 949 C CA . ILE A 1 122 ? 19.760 11.484 -8.334 1.00 85.88 122 ILE A CA 1
ATOM 950 C C . ILE A 1 122 ? 18.263 11.396 -8.646 1.00 85.88 122 ILE A C 1
ATOM 952 O O . ILE A 1 122 ? 17.897 10.767 -9.638 1.00 85.88 122 ILE A O 1
ATOM 956 N N . ASN A 1 123 ? 17.408 12.032 -7.837 1.00 89.62 123 ASN A N 1
ATOM 957 C CA . ASN A 1 123 ? 15.941 11.971 -7.969 1.00 89.62 123 ASN A CA 1
ATOM 958 C C . ASN A 1 123 ? 15.290 13.350 -8.195 1.00 89.62 123 ASN A C 1
ATOM 960 O O . ASN A 1 123 ? 14.070 13.468 -8.261 1.00 89.62 123 ASN A O 1
ATOM 964 N N . ASP A 1 124 ? 16.088 14.404 -8.370 1.00 89.19 124 ASP A N 1
ATOM 965 C CA . ASP A 1 124 ? 15.623 15.781 -8.578 1.00 89.19 124 ASP A CA 1
ATOM 966 C C . ASP A 1 124 ? 15.255 16.109 -10.039 1.00 89.19 124 ASP A C 1
ATOM 968 O O . ASP A 1 124 ? 14.850 17.233 -10.347 1.00 89.19 124 ASP A O 1
ATOM 972 N N . GLY A 1 125 ? 15.387 15.138 -10.947 1.00 88.50 125 GLY A N 1
ATOM 973 C CA . GLY A 1 125 ? 15.102 15.313 -12.369 1.00 88.50 125 GLY A CA 1
ATOM 974 C C . GLY A 1 125 ? 16.204 16.014 -13.158 1.00 88.50 125 GLY A C 1
ATOM 975 O O . GLY A 1 125 ? 15.953 16.440 -14.289 1.00 88.50 125 GLY A O 1
ATOM 976 N N . LYS A 1 126 ? 17.398 16.187 -12.580 1.00 85.88 126 LYS A N 1
ATOM 977 C CA . LYS A 1 126 ? 18.525 16.836 -13.251 1.00 85.88 126 LYS A CA 1
ATOM 978 C C . LYS A 1 126 ? 19.571 15.807 -13.648 1.00 85.88 126 LYS A C 1
ATOM 980 O O . LYS A 1 126 ? 20.098 15.066 -12.826 1.00 85.88 126 LYS A O 1
ATOM 985 N N . ASP A 1 127 ? 19.932 15.821 -14.928 1.00 79.88 127 ASP A N 1
ATOM 986 C CA . ASP A 1 127 ? 21.005 14.982 -15.476 1.00 79.88 127 ASP A CA 1
ATOM 987 C C . ASP A 1 127 ? 22.406 15.402 -15.001 1.00 79.88 127 ASP A C 1
ATOM 989 O O . ASP A 1 127 ? 23.369 14.647 -15.128 1.00 79.88 127 ASP A O 1
ATOM 993 N N . THR A 1 128 ? 22.530 16.591 -14.417 1.00 77.06 128 THR A N 1
ATOM 994 C CA . THR A 1 128 ? 23.750 17.058 -13.758 1.00 77.06 128 THR A CA 1
ATOM 995 C C . THR A 1 128 ? 23.839 16.436 -12.372 1.00 77.06 128 THR A C 1
ATOM 997 O O . THR A 1 128 ? 22.883 16.548 -11.606 1.00 77.06 128 THR A O 1
ATOM 1000 N N . GLY A 1 129 ? 24.945 15.779 -12.026 1.00 73.69 129 GLY A N 1
ATOM 1001 C CA . GLY A 1 129 ? 25.157 15.378 -10.639 1.00 73.69 129 GLY A CA 1
ATOM 1002 C C . GLY A 1 129 ? 25.551 16.552 -9.744 1.00 73.69 129 GLY A C 1
ATOM 1003 O O . GLY A 1 129 ? 25.331 17.718 -10.082 1.00 73.69 129 GLY A O 1
ATOM 1004 N N . VAL A 1 130 ? 26.117 16.232 -8.584 1.00 76.62 130 VAL A N 1
ATOM 1005 C CA . VAL A 1 130 ? 26.535 17.210 -7.576 1.00 76.62 130 VAL A CA 1
ATOM 1006 C C . VAL A 1 130 ? 28.050 17.142 -7.495 1.00 76.62 130 VAL A C 1
ATOM 1008 O O . VAL A 1 130 ? 28.572 16.202 -6.894 1.00 76.62 130 VAL A O 1
ATOM 1011 N N . PRO A 1 131 ? 28.763 18.094 -8.120 1.00 76.50 131 PRO A N 1
ATOM 1012 C CA . PRO A 1 131 ? 30.202 18.195 -7.971 1.00 76.50 131 PRO A CA 1
ATOM 1013 C C . PRO A 1 131 ? 30.561 18.288 -6.493 1.00 76.50 131 PRO A C 1
ATOM 1015 O O . PRO A 1 131 ? 29.970 19.082 -5.755 1.00 76.50 131 PRO A O 1
ATOM 1018 N N . HIS A 1 132 ? 31.520 17.482 -6.061 1.00 76.25 132 HIS A N 1
ATOM 1019 C CA . HIS A 1 132 ? 32.011 17.547 -4.699 1.00 76.25 132 HIS A CA 1
ATOM 1020 C C . HIS A 1 132 ? 32.654 18.930 -4.444 1.00 76.25 132 HIS A C 1
ATOM 1022 O O . HIS A 1 132 ? 33.375 19.432 -5.313 1.00 76.25 132 HIS A O 1
ATOM 1028 N N . PRO A 1 133 ? 32.378 19.596 -3.303 1.00 73.56 133 PRO A N 1
ATOM 1029 C CA . PRO A 1 133 ? 32.714 21.013 -3.119 1.00 73.56 133 PRO A CA 1
ATOM 1030 C C . PRO A 1 133 ? 34.210 21.339 -3.187 1.00 73.56 133 PRO A C 1
ATOM 1032 O O . PRO A 1 133 ? 34.568 22.465 -3.524 1.00 73.56 133 PRO A O 1
ATOM 1035 N N . GLU A 1 134 ? 35.076 20.381 -2.846 1.00 78.56 134 GLU A N 1
ATOM 1036 C CA . GLU A 1 134 ? 36.521 20.615 -2.734 1.00 78.56 134 GLU A CA 1
ATOM 1037 C C . GLU A 1 134 ? 37.282 20.407 -4.049 1.00 78.56 134 GLU A C 1
ATOM 1039 O O . GLU A 1 134 ? 38.205 21.159 -4.354 1.00 78.56 134 GLU A O 1
ATOM 1044 N N . ASP A 1 135 ? 36.910 19.395 -4.834 1.00 80.50 135 ASP A N 1
ATOM 1045 C CA . ASP A 1 135 ? 37.625 18.972 -6.046 1.00 80.50 135 ASP A CA 1
ATOM 1046 C C . ASP A 1 135 ? 36.787 19.120 -7.328 1.00 80.50 135 ASP A C 1
ATOM 1048 O O . ASP A 1 135 ? 37.312 18.965 -8.432 1.00 80.50 135 ASP A O 1
ATOM 1052 N N . GLY A 1 136 ? 35.500 19.464 -7.212 1.00 78.94 136 GLY A N 1
ATOM 1053 C CA . GLY A 1 136 ? 34.590 19.665 -8.338 1.00 78.94 136 GLY A CA 1
ATOM 1054 C C . GLY A 1 136 ? 34.246 18.381 -9.097 1.00 78.94 136 GLY A C 1
ATOM 1055 O O . GLY A 1 136 ? 33.693 18.460 -10.197 1.00 78.94 136 GLY A O 1
ATOM 1056 N N . ILE A 1 137 ? 34.571 17.206 -8.549 1.00 77.38 137 ILE A N 1
ATOM 1057 C CA . ILE A 1 137 ? 34.314 15.919 -9.200 1.00 77.38 137 ILE A CA 1
ATOM 1058 C C . ILE A 1 137 ? 32.873 15.497 -8.920 1.00 77.38 137 ILE A C 1
ATOM 1060 O O . ILE A 1 137 ? 32.449 15.386 -7.773 1.00 77.38 137 ILE A O 1
ATOM 1064 N N . ASP A 1 138 ? 32.107 15.240 -9.979 1.00 79.12 138 ASP A N 1
ATOM 1065 C CA . ASP A 1 138 ? 30.805 14.586 -9.863 1.00 79.12 138 ASP A CA 1
ATOM 1066 C C . ASP A 1 138 ? 31.015 13.071 -9.762 1.00 79.12 138 ASP A C 1
ATOM 1068 O O . ASP A 1 138 ? 31.450 12.424 -10.716 1.00 79.12 138 ASP A O 1
ATOM 1072 N N . PHE A 1 139 ? 30.720 12.505 -8.592 1.00 73.69 139 PHE A N 1
ATOM 1073 C CA . PHE A 1 139 ? 30.831 11.065 -8.350 1.00 73.69 139 PHE A CA 1
ATOM 1074 C C . PHE A 1 139 ? 29.675 10.260 -8.954 1.00 73.69 139 PHE A C 1
ATOM 1076 O O . PHE A 1 139 ? 29.717 9.026 -8.954 1.00 73.69 139 PHE A O 1
ATOM 1083 N N . ASN A 1 140 ? 28.641 10.921 -9.479 1.00 77.12 140 ASN A N 1
ATOM 1084 C CA . ASN A 1 140 ? 27.551 10.223 -10.139 1.00 77.12 140 ASN A CA 1
ATOM 1085 C C . ASN A 1 140 ? 27.970 9.742 -11.527 1.00 77.12 140 ASN A C 1
ATOM 1087 O O . ASN A 1 140 ? 28.668 10.425 -12.274 1.00 77.12 140 ASN A O 1
ATOM 1091 N N . HIS A 1 141 ? 27.460 8.575 -11.921 1.00 76.25 141 HIS A N 1
ATOM 1092 C CA . HIS A 1 141 ? 27.609 8.121 -13.297 1.00 76.25 141 HIS A CA 1
ATOM 1093 C C . HIS A 1 141 ? 26.989 9.132 -14.267 1.00 76.25 141 HIS A C 1
ATOM 1095 O O . HIS A 1 141 ? 25.838 9.551 -14.100 1.00 76.25 141 HIS A O 1
ATOM 1101 N N . THR A 1 142 ? 27.752 9.490 -15.303 1.00 80.56 142 THR A N 1
ATOM 1102 C CA . THR A 1 142 ? 27.257 10.318 -16.402 1.00 80.56 142 THR A CA 1
ATOM 1103 C C . THR A 1 142 ? 26.037 9.648 -17.036 1.00 80.56 142 THR A C 1
ATOM 1105 O O . THR A 1 142 ? 26.110 8.456 -17.362 1.00 80.56 142 THR A O 1
ATOM 1108 N N . PRO A 1 143 ? 24.928 10.379 -17.237 1.00 80.06 143 PRO A N 1
ATOM 1109 C CA . PRO A 1 143 ? 23.772 9.838 -17.927 1.00 80.06 143 PRO A CA 1
ATOM 1110 C C . PRO A 1 143 ? 24.120 9.320 -19.324 1.00 80.06 143 PRO A C 1
ATOM 1112 O O . PRO A 1 143 ? 24.831 9.968 -20.091 1.00 80.06 143 PRO A O 1
ATOM 1115 N N . LEU A 1 144 ? 23.583 8.155 -19.669 1.00 77.06 144 LEU A N 1
ATOM 1116 C CA . LEU A 1 144 ? 23.686 7.550 -20.995 1.00 77.06 144 LEU A CA 1
ATOM 1117 C C . LEU A 1 144 ? 22.810 8.276 -22.025 1.00 77.06 144 LEU A C 1
ATOM 1119 O O . LEU A 1 144 ? 23.067 8.189 -23.223 1.00 77.06 144 LEU A O 1
ATOM 1123 N N . TYR A 1 145 ? 21.759 8.960 -21.570 1.00 77.50 145 TYR A N 1
ATOM 1124 C CA . TYR A 1 145 ? 20.850 9.761 -22.386 1.00 77.50 145 TYR A CA 1
ATOM 1125 C C . TYR A 1 145 ? 20.220 10.871 -21.538 1.00 77.50 145 TYR A C 1
ATOM 1127 O O . TYR A 1 145 ? 20.171 10.774 -20.312 1.00 77.50 145 TYR A O 1
ATOM 1135 N N . SER A 1 146 ? 19.721 11.921 -22.194 1.00 80.81 146 SER A N 1
ATOM 1136 C CA . SER A 1 146 ? 19.051 13.018 -21.492 1.00 80.81 146 SER A CA 1
ATOM 1137 C C . SER A 1 146 ? 17.699 12.580 -20.918 1.00 80.81 146 SER A C 1
ATOM 1139 O O . SER A 1 146 ? 16.920 11.903 -21.590 1.00 80.81 146 SER A O 1
ATOM 1141 N N . GLY A 1 147 ? 17.422 12.969 -19.679 1.00 80.44 147 GLY A N 1
ATOM 1142 C CA . GLY A 1 147 ? 16.265 12.579 -18.888 1.00 80.44 147 GLY A CA 1
ATOM 1143 C C . GLY A 1 147 ? 16.421 11.214 -18.221 1.00 80.44 147 GLY A C 1
ATOM 1144 O O . GLY A 1 147 ? 15.416 10.645 -17.791 1.00 80.44 147 GLY A O 1
ATOM 1145 N N . GLN A 1 148 ? 17.635 10.645 -18.152 1.00 81.38 148 GLN A N 1
ATOM 1146 C CA . GLN A 1 148 ? 17.843 9.365 -17.465 1.00 81.38 148 GLN A CA 1
ATOM 1147 C C . GLN A 1 148 ? 17.553 9.491 -15.969 1.00 81.38 148 GLN A C 1
ATOM 1149 O O . GLN A 1 148 ? 16.948 8.586 -15.387 1.00 81.38 148 GLN A O 1
ATOM 1154 N N . LYS A 1 149 ? 17.966 10.602 -15.355 1.00 86.00 149 LYS A N 1
ATOM 1155 C CA . LYS A 1 149 ? 17.668 10.905 -13.956 1.00 86.00 149 LYS A CA 1
ATOM 1156 C C . LYS A 1 149 ? 16.282 11.534 -13.895 1.00 86.00 149 LYS A C 1
ATOM 1158 O O . LYS A 1 149 ? 16.122 12.732 -14.117 1.00 86.00 149 LYS A O 1
ATOM 1163 N N . ARG A 1 150 ? 15.259 10.702 -13.689 1.00 86.69 150 ARG A N 1
ATOM 1164 C CA . ARG A 1 150 ? 13.872 11.172 -13.615 1.00 86.69 150 ARG A CA 1
ATOM 1165 C C . ARG A 1 150 ? 13.632 11.937 -12.319 1.00 86.69 150 ARG A C 1
ATOM 1167 O O . ARG A 1 150 ? 14.222 11.633 -11.286 1.00 86.69 150 ARG A O 1
ATOM 1174 N N . LYS A 1 151 ? 12.735 12.917 -12.395 1.00 90.31 151 LYS A N 1
ATOM 1175 C CA . LYS A 1 151 ? 12.159 13.531 -11.202 1.00 90.31 151 LYS A CA 1
ATOM 1176 C C . LYS A 1 151 ? 11.270 12.497 -10.505 1.00 90.31 151 LYS A C 1
ATOM 1178 O O . LYS A 1 151 ? 10.577 11.753 -11.201 1.00 90.31 151 LYS A O 1
ATOM 1183 N N . PHE A 1 152 ? 11.283 12.484 -9.176 1.00 94.06 152 PHE A N 1
ATOM 1184 C CA . PHE A 1 152 ? 10.308 11.746 -8.371 1.00 94.06 152 PHE A CA 1
ATOM 1185 C C . PHE A 1 152 ? 8.854 12.114 -8.724 1.00 94.06 152 PHE A C 1
ATOM 1187 O O . PHE A 1 152 ? 8.585 13.154 -9.344 1.00 94.06 152 PHE A O 1
ATOM 1194 N N . VAL A 1 153 ? 7.917 11.254 -8.328 1.00 95.00 153 VAL A N 1
ATOM 1195 C CA . VAL A 1 153 ? 6.475 11.417 -8.555 1.00 95.00 153 VAL A CA 1
ATOM 1196 C C . VAL A 1 153 ? 5.810 11.736 -7.223 1.00 95.00 153 VAL A C 1
ATOM 1198 O O . VAL A 1 153 ? 6.114 11.086 -6.240 1.00 95.00 153 VAL A O 1
ATOM 1201 N N . GLY A 1 154 ? 4.899 12.712 -7.205 1.00 94.56 154 GLY A N 1
ATOM 1202 C CA . GLY A 1 154 ? 4.225 13.144 -5.979 1.00 94.56 154 GLY A CA 1
ATOM 1203 C C . GLY A 1 154 ? 4.819 14.419 -5.381 1.00 94.56 154 GLY A C 1
ATOM 1204 O O . GLY A 1 154 ? 5.394 15.251 -6.095 1.00 94.56 154 GLY A O 1
ATOM 1205 N N . GLU A 1 155 ? 4.627 14.586 -4.078 1.00 93.62 155 GLU A N 1
ATOM 1206 C CA . GLU A 1 155 ? 5.028 15.769 -3.309 1.00 93.62 155 GLU A CA 1
ATOM 1207 C C . GLU A 1 155 ? 6.477 15.668 -2.814 1.00 93.62 155 GLU A C 1
ATOM 1209 O O . GLU A 1 155 ? 7.164 16.687 -2.689 1.00 93.62 155 GLU A O 1
ATOM 1214 N N . ALA A 1 156 ? 6.967 14.450 -2.582 1.00 94.94 156 ALA A N 1
ATOM 1215 C CA . ALA A 1 156 ? 8.348 14.161 -2.209 1.00 94.94 156 ALA A CA 1
ATOM 1216 C C . ALA A 1 156 ? 8.779 12.805 -2.795 1.00 94.94 156 ALA A C 1
ATOM 1218 O O . ALA A 1 156 ? 7.922 12.027 -3.193 1.00 94.94 156 ALA A O 1
ATOM 1219 N N . PRO A 1 157 ? 10.086 12.493 -2.859 1.00 96.44 157 PRO A N 1
ATOM 1220 C CA . PRO A 1 157 ? 10.526 11.154 -3.231 1.00 96.44 157 PRO A CA 1
ATOM 1221 C C . PRO A 1 157 ? 9.944 10.080 -2.319 1.00 96.44 157 PRO A C 1
ATOM 1223 O O . PRO A 1 157 ? 9.777 10.298 -1.117 1.00 96.44 157 PRO A O 1
ATOM 1226 N N . ASP A 1 158 ? 9.731 8.895 -2.861 1.00 96.50 158 ASP A N 1
ATOM 1227 C CA . ASP A 1 158 ? 9.417 7.725 -2.058 1.00 96.50 158 ASP A CA 1
ATOM 1228 C C . ASP A 1 158 ? 10.671 7.154 -1.380 1.00 96.50 158 ASP A C 1
ATOM 1230 O O . ASP A 1 158 ? 11.792 7.206 -1.897 1.00 96.50 158 ASP A O 1
ATOM 1234 N N . ILE A 1 159 ? 10.494 6.556 -0.201 1.00 95.75 159 ILE A N 1
ATOM 1235 C CA . ILE A 1 159 ? 11.562 5.796 0.450 1.00 95.75 159 ILE A CA 1
ATOM 1236 C C . ILE A 1 159 ? 11.715 4.448 -0.259 1.00 95.75 159 ILE A C 1
ATOM 1238 O O . ILE A 1 159 ? 10.798 3.624 -0.298 1.00 95.75 159 ILE A O 1
ATOM 1242 N N . GLY A 1 160 ? 12.926 4.169 -0.735 1.00 92.81 160 GLY A N 1
ATOM 1243 C CA . GLY A 1 160 ? 13.269 2.952 -1.455 1.00 92.81 160 GLY A CA 1
ATOM 1244 C C . GLY A 1 160 ? 13.732 3.245 -2.878 1.00 92.81 160 GLY A C 1
ATOM 1245 O O . GLY A 1 160 ? 14.171 4.339 -3.206 1.00 92.81 160 GLY A O 1
ATOM 1246 N N . ALA A 1 161 ? 13.695 2.218 -3.727 1.00 89.25 161 ALA A N 1
ATOM 1247 C CA . ALA A 1 161 ? 14.228 2.297 -5.088 1.00 89.25 161 ALA A CA 1
ATOM 1248 C C . ALA A 1 161 ? 13.185 2.692 -6.148 1.00 89.25 161 ALA A C 1
ATOM 1250 O O . ALA A 1 161 ? 13.531 2.803 -7.324 1.00 89.25 161 ALA A O 1
ATOM 1251 N N . TYR A 1 162 ? 11.915 2.826 -5.763 1.00 93.00 162 TYR A N 1
ATOM 1252 C CA . TYR A 1 162 ? 10.804 2.986 -6.694 1.00 93.00 162 TYR A CA 1
ATOM 1253 C C . TYR A 1 162 ? 9.838 4.048 -6.200 1.00 93.00 162 TYR A C 1
ATOM 1255 O O . TYR A 1 162 ? 9.537 4.089 -5.014 1.00 93.00 162 TYR A O 1
ATOM 1263 N N . GLU A 1 163 ? 9.311 4.805 -7.155 1.00 94.25 163 GLU A N 1
ATOM 1264 C CA . GLU A 1 163 ? 8.295 5.830 -6.955 1.00 94.25 163 GLU A CA 1
ATOM 1265 C C . GLU A 1 163 ? 6.909 5.246 -7.283 1.00 94.25 163 GLU A C 1
ATOM 1267 O O . GLU A 1 163 ? 6.686 4.633 -8.340 1.00 94.25 163 GLU A O 1
ATOM 1272 N N . TYR A 1 164 ? 5.963 5.415 -6.374 1.00 94.31 164 TYR A N 1
ATOM 1273 C CA . TYR A 1 164 ? 4.570 5.056 -6.528 1.00 94.31 164 TYR A CA 1
ATOM 1274 C C . TYR A 1 164 ? 3.935 5.947 -7.598 1.00 94.31 164 TYR A C 1
ATOM 1276 O O . TYR A 1 164 ? 4.038 7.169 -7.586 1.00 94.31 164 TYR A O 1
ATOM 1284 N N . GLY A 1 165 ? 3.276 5.320 -8.571 1.00 93.44 165 GLY A N 1
ATOM 1285 C CA . GLY A 1 165 ? 2.693 6.039 -9.704 1.00 93.44 165 GLY A CA 1
ATOM 1286 C C . GLY A 1 165 ? 3.681 6.410 -10.816 1.00 93.44 165 GLY A C 1
ATOM 1287 O O . GLY A 1 165 ? 3.260 7.030 -11.794 1.00 93.44 165 GLY A O 1
ATOM 1288 N N . ASP A 1 166 ? 4.954 5.997 -10.756 1.00 94.94 166 ASP A N 1
ATOM 1289 C CA . ASP A 1 166 ? 5.862 6.192 -11.891 1.00 94.94 166 ASP A CA 1
ATOM 1290 C C . ASP A 1 166 ? 5.460 5.320 -13.089 1.00 94.94 166 ASP A C 1
ATOM 1292 O O . ASP A 1 166 ? 5.099 4.146 -12.992 1.00 94.94 166 ASP A O 1
ATOM 1296 N N . SER A 1 167 ? 5.550 5.934 -14.261 1.00 94.25 167 SER A N 1
ATOM 1297 C CA . SER A 1 167 ? 5.341 5.338 -15.578 1.00 94.25 167 SER A CA 1
ATOM 1298 C C . SER A 1 167 ? 6.414 4.316 -15.987 1.00 94.25 167 SER A C 1
ATOM 1300 O O . SER A 1 167 ? 6.304 3.686 -17.047 1.00 94.25 167 SER A O 1
ATOM 1302 N N . VAL A 1 168 ? 7.474 4.177 -15.189 1.00 93.25 168 VAL A N 1
ATOM 1303 C CA . VAL A 1 168 ? 8.585 3.261 -15.436 1.00 93.25 168 VAL A CA 1
ATOM 1304 C C . VAL A 1 168 ? 8.920 2.482 -14.168 1.00 93.25 168 VAL A C 1
ATOM 1306 O O . VAL A 1 168 ? 9.237 3.057 -13.131 1.00 93.25 168 VAL A O 1
ATOM 1309 N N . TYR A 1 169 ? 8.979 1.163 -14.295 1.00 92.69 169 TYR A N 1
ATOM 1310 C CA . TYR A 1 169 ? 9.371 0.244 -13.238 1.00 92.69 169 TYR A CA 1
ATOM 1311 C C . TYR A 1 169 ? 10.542 -0.621 -13.700 1.00 92.69 169 TYR A C 1
ATOM 1313 O O . TYR A 1 169 ? 10.456 -1.338 -14.701 1.00 92.69 169 TYR A O 1
ATOM 1321 N N . TRP A 1 170 ? 11.657 -0.571 -12.972 1.00 90.31 170 TRP A N 1
ATOM 1322 C CA . TRP A 1 170 ? 12.767 -1.483 -13.225 1.00 90.31 170 TRP A CA 1
ATOM 1323 C C . TRP A 1 170 ? 12.442 -2.854 -12.633 1.00 90.31 170 TRP A C 1
ATOM 1325 O O . TRP A 1 170 ? 12.488 -3.048 -11.424 1.00 90.31 170 TRP A O 1
ATOM 1335 N N . ILE A 1 171 ? 12.120 -3.815 -13.495 1.00 89.38 171 ILE A N 1
ATOM 1336 C CA . ILE A 1 171 ? 11.932 -5.203 -13.079 1.00 89.38 171 ILE A CA 1
ATOM 1337 C C . ILE A 1 171 ? 13.327 -5.832 -12.921 1.00 89.38 171 ILE A C 1
ATOM 1339 O O . ILE A 1 171 ? 14.062 -5.898 -13.916 1.00 89.38 171 ILE A O 1
ATOM 1343 N N . PRO A 1 172 ? 13.725 -6.284 -11.715 1.00 82.94 172 PRO A N 1
ATOM 1344 C CA . PRO A 1 172 ? 15.008 -6.956 -11.529 1.00 82.94 172 PRO A CA 1
ATOM 1345 C C . PRO A 1 172 ? 15.098 -8.234 -12.377 1.00 82.94 172 PRO A C 1
ATOM 1347 O O . PRO A 1 172 ? 14.084 -8.772 -12.801 1.00 82.94 172 PRO A O 1
ATOM 1350 N N . GLY A 1 173 ? 16.301 -8.788 -12.558 1.00 82.06 173 GLY A N 1
ATOM 1351 C CA . GLY A 1 173 ? 16.522 -10.121 -13.146 1.00 82.06 173 GLY A CA 1
ATOM 1352 C C . GLY A 1 173 ? 16.840 -10.164 -14.642 1.00 82.06 173 GLY A C 1
ATOM 1353 O O . GLY A 1 173 ? 17.261 -9.176 -15.244 1.00 82.06 173 GLY A O 1
ATOM 1354 N N . PHE A 1 174 ? 16.721 -11.362 -15.222 1.00 83.25 174 PHE A N 1
ATOM 1355 C CA . PHE A 1 174 ? 17.137 -11.644 -16.598 1.00 83.25 174 PHE A CA 1
ATOM 1356 C C . PHE A 1 174 ? 16.214 -10.962 -17.620 1.00 83.25 174 PHE A C 1
ATOM 1358 O O . PHE A 1 174 ? 14.991 -11.006 -17.495 1.00 83.25 174 PHE A O 1
ATOM 1365 N N . ARG A 1 175 ? 16.799 -10.354 -18.661 1.00 87.25 175 ARG A N 1
ATOM 1366 C CA . ARG A 1 175 ? 16.047 -9.760 -19.777 1.00 87.25 175 ARG A CA 1
ATOM 1367 C C . ARG A 1 175 ? 15.996 -10.720 -20.959 1.00 87.25 175 ARG A C 1
ATOM 1369 O O . ARG A 1 175 ? 17.021 -11.012 -21.571 1.00 87.25 175 ARG A O 1
ATOM 1376 N N . TYR A 1 176 ? 14.790 -11.163 -21.292 1.00 91.44 176 TYR A N 1
ATOM 1377 C CA . TYR A 1 176 ? 14.525 -12.059 -22.414 1.00 91.44 176 TYR A CA 1
ATOM 1378 C C . TYR A 1 176 ? 14.619 -11.327 -23.767 1.00 91.44 176 TYR A C 1
ATOM 1380 O O . TYR A 1 176 ? 14.546 -10.098 -23.814 1.00 91.44 176 TYR A O 1
ATOM 1388 N N . PRO A 1 177 ? 14.775 -12.049 -24.896 1.00 94.06 177 PRO A N 1
ATOM 1389 C CA . PRO A 1 177 ? 14.746 -11.460 -26.241 1.00 94.06 177 PRO A CA 1
ATOM 1390 C C . PRO A 1 177 ? 13.327 -11.096 -26.727 1.00 94.06 177 PRO A C 1
ATOM 1392 O O . PRO A 1 177 ? 13.157 -10.678 -27.869 1.00 94.06 177 PRO A O 1
ATOM 1395 N N . HIS A 1 178 ? 12.312 -11.237 -25.875 1.00 95.25 178 HIS A N 1
ATOM 1396 C CA . HIS A 1 178 ? 10.918 -10.860 -26.104 1.00 95.25 178 HIS A CA 1
ATOM 1397 C C . HIS A 1 178 ? 10.375 -10.124 -24.866 1.00 95.25 178 HIS A C 1
ATOM 1399 O O . HIS A 1 178 ? 10.989 -10.216 -23.798 1.00 95.25 178 HIS A O 1
ATOM 1405 N N . PRO A 1 179 ? 9.245 -9.394 -24.967 1.00 95.69 179 PRO A N 1
ATOM 1406 C CA . PRO A 1 179 ? 8.590 -8.829 -23.793 1.00 95.69 179 PRO A CA 1
ATOM 1407 C C . PRO A 1 179 ? 8.254 -9.941 -22.795 1.00 95.69 179 PRO A C 1
ATOM 1409 O O . PRO A 1 179 ? 7.837 -11.029 -23.194 1.00 95.69 179 PRO A O 1
ATOM 1412 N N . SER A 1 180 ? 8.487 -9.705 -21.510 1.00 93.19 180 SER A N 1
ATOM 1413 C CA . SER A 1 180 ? 8.462 -10.772 -20.500 1.00 93.19 180 SER A CA 1
ATOM 1414 C C . SER A 1 180 ? 8.133 -10.239 -19.110 1.00 93.19 180 SER A C 1
ATOM 1416 O O . SER A 1 180 ? 8.139 -9.028 -18.909 1.00 93.19 180 SER A O 1
ATOM 1418 N N . VAL A 1 181 ? 7.964 -11.148 -18.146 1.00 91.25 181 VAL A N 1
ATOM 1419 C CA . VAL A 1 181 ? 7.719 -10.841 -16.725 1.00 91.25 181 VAL A CA 1
ATOM 1420 C C . VAL A 1 181 ? 6.509 -9.909 -16.560 1.00 91.25 181 VAL A C 1
ATOM 1422 O O . VAL A 1 181 ? 6.664 -8.759 -16.142 1.00 91.25 181 VAL A O 1
ATOM 1425 N N . PRO A 1 182 ? 5.315 -10.362 -16.984 1.00 93.25 182 PRO A N 1
ATOM 1426 C CA . PRO A 1 182 ? 4.099 -9.586 -16.814 1.00 93.25 182 PRO A CA 1
ATOM 1427 C C . PRO A 1 182 ? 3.795 -9.384 -15.330 1.00 93.25 182 PRO A C 1
ATOM 1429 O O . PRO A 1 182 ? 3.900 -10.311 -14.532 1.00 93.25 182 PRO A O 1
ATOM 1432 N N . ILE A 1 183 ? 3.392 -8.171 -14.972 1.00 92.88 183 ILE A N 1
ATOM 1433 C CA . ILE A 1 183 ? 2.795 -7.843 -13.680 1.00 92.88 183 ILE A CA 1
ATOM 1434 C C . ILE A 1 183 ? 1.429 -7.212 -13.989 1.00 92.88 183 ILE A C 1
ATOM 1436 O O . ILE A 1 183 ? 1.405 -6.181 -14.655 1.00 92.88 183 ILE A O 1
ATOM 1440 N N . PRO A 1 184 ? 0.298 -7.795 -13.555 1.00 92.56 184 PRO A N 1
ATOM 1441 C CA . PRO A 1 184 ? 0.183 -9.092 -12.887 1.00 92.56 184 PRO A CA 1
ATOM 1442 C C . PRO A 1 184 ? 0.756 -10.243 -13.714 1.00 92.56 184 PRO A C 1
ATOM 1444 O O . PRO A 1 184 ? 0.774 -10.175 -14.942 1.00 92.56 184 PRO A O 1
ATOM 1447 N N . ASN A 1 185 ? 1.175 -11.308 -13.028 1.00 89.81 185 ASN A N 1
ATOM 1448 C CA . ASN A 1 185 ? 1.589 -12.542 -13.688 1.00 89.81 185 ASN A CA 1
ATOM 1449 C C . ASN A 1 185 ? 0.463 -13.098 -14.563 1.00 89.81 185 ASN A C 1
ATOM 1451 O O . ASN A 1 185 ? -0.718 -12.879 -14.285 1.00 89.81 185 ASN A O 1
ATOM 1455 N N . ASP A 1 186 ? 0.837 -13.905 -15.552 1.00 92.75 186 ASP A N 1
ATOM 1456 C CA . ASP A 1 186 ? -0.145 -14.695 -16.281 1.00 92.75 186 ASP A CA 1
ATOM 1457 C C . ASP A 1 186 ? -0.889 -15.658 -15.341 1.00 92.75 186 ASP A C 1
ATOM 1459 O O . ASP A 1 186 ? -0.284 -16.333 -14.506 1.00 92.75 186 ASP A O 1
ATOM 1463 N N . GLY A 1 187 ? -2.215 -15.673 -15.447 1.00 92.50 187 GLY A N 1
ATOM 1464 C CA . GLY A 1 187 ? -3.108 -16.435 -14.583 1.00 92.50 187 GLY A CA 1
ATOM 1465 C C . GLY A 1 187 ? -3.233 -15.889 -13.158 1.00 92.50 187 GLY A C 1
ATOM 1466 O O . GLY A 1 187 ? -3.796 -16.580 -12.308 1.00 92.50 187 GLY A O 1
ATOM 1467 N N . ALA A 1 188 ? -2.724 -14.684 -12.862 1.00 91.06 188 ALA A N 1
ATOM 1468 C CA . ALA A 1 188 ? -2.851 -14.100 -11.528 1.00 91.06 188 ALA A CA 1
ATOM 1469 C C . ALA A 1 188 ? -4.326 -13.950 -11.124 1.00 91.06 188 ALA A C 1
ATOM 1471 O O . ALA A 1 188 ? -5.168 -13.523 -11.913 1.00 91.06 188 ALA A O 1
ATOM 1472 N N . VAL A 1 189 ? -4.621 -14.272 -9.869 1.00 90.81 189 VAL A N 1
ATOM 1473 C CA . VAL A 1 189 ? -5.932 -14.086 -9.237 1.00 90.81 189 VAL A CA 1
ATOM 1474 C C . VAL A 1 189 ? -5.807 -13.073 -8.105 1.00 90.81 189 VAL A C 1
ATOM 1476 O O . VAL A 1 189 ? -4.695 -12.822 -7.640 1.00 90.81 189 VAL A O 1
ATOM 1479 N N . GLU A 1 190 ? -6.936 -12.507 -7.672 1.00 89.56 190 GLU A N 1
ATOM 1480 C CA . GLU A 1 190 ? -6.985 -11.514 -6.585 1.00 89.56 190 GLU A CA 1
ATOM 1481 C C . GLU A 1 190 ? -6.105 -10.283 -6.882 1.00 89.56 190 GLU A C 1
ATOM 1483 O O . GLU A 1 190 ? -5.454 -9.714 -6.005 1.00 89.56 190 GLU A O 1
ATOM 1488 N N . VAL A 1 191 ? -6.045 -9.875 -8.155 1.00 92.00 191 VAL A N 1
ATOM 1489 C CA . VAL A 1 191 ? -5.329 -8.660 -8.555 1.00 92.00 191 VAL A CA 1
ATOM 1490 C C . VAL A 1 191 ? -6.088 -7.438 -8.029 1.00 92.00 191 VAL A C 1
ATOM 1492 O O . VAL A 1 191 ? -7.292 -7.356 -8.266 1.00 92.00 191 VAL A O 1
ATOM 1495 N N . PRO A 1 192 ? -5.430 -6.466 -7.369 1.00 91.12 192 PRO A N 1
ATOM 1496 C CA . PRO A 1 192 ? -6.110 -5.265 -6.892 1.00 91.12 192 PRO A CA 1
ATOM 1497 C C . PRO A 1 192 ? -6.871 -4.537 -8.009 1.00 91.12 192 PRO A C 1
ATOM 1499 O O . PRO A 1 192 ? -6.428 -4.507 -9.155 1.00 91.12 192 PRO A O 1
ATOM 1502 N N . ILE A 1 193 ? -8.003 -3.920 -7.667 1.00 92.12 193 ILE A N 1
ATOM 1503 C CA . ILE A 1 193 ? -8.866 -3.228 -8.641 1.00 92.12 193 ILE A CA 1
ATOM 1504 C C . ILE A 1 193 ? -8.122 -2.062 -9.314 1.00 92.12 193 ILE A C 1
ATOM 1506 O O . ILE A 1 193 ? -8.121 -1.942 -10.539 1.00 92.12 193 ILE A O 1
ATOM 1510 N N . ASP A 1 194 ? -7.412 -1.257 -8.517 1.00 84.69 194 ASP A N 1
ATOM 1511 C CA . ASP A 1 194 ? -6.542 -0.179 -8.995 1.00 84.69 194 ASP A CA 1
ATOM 1512 C C . ASP A 1 194 ? -5.099 -0.676 -9.153 1.00 84.69 194 ASP A C 1
ATOM 1514 O O . ASP A 1 194 ? -4.200 -0.306 -8.392 1.00 84.69 194 ASP A O 1
ATOM 1518 N N . TYR A 1 195 ? -4.868 -1.554 -10.127 1.00 86.81 195 TYR A N 1
ATOM 1519 C CA . TYR A 1 195 ? -3.538 -2.088 -10.414 1.00 86.81 195 TYR A CA 1
ATOM 1520 C C . TYR A 1 195 ? -3.039 -1.695 -11.805 1.00 86.81 195 TYR A C 1
ATOM 1522 O O . TYR A 1 195 ? -3.796 -1.291 -12.683 1.00 86.81 195 TYR A O 1
ATOM 1530 N N . SER A 1 196 ? -1.725 -1.766 -12.009 1.00 92.94 196 SER A N 1
ATOM 1531 C CA . SER A 1 196 ? -1.090 -1.402 -13.283 1.00 92.94 196 SER A CA 1
ATOM 1532 C C . SER A 1 196 ? -0.615 -2.642 -14.022 1.00 92.94 196 SER A C 1
ATOM 1534 O O . SER A 1 196 ? -0.144 -3.586 -13.391 1.00 92.94 196 SER A O 1
ATOM 1536 N N . LEU A 1 197 ? -0.654 -2.597 -15.354 1.00 95.94 197 LEU A N 1
ATOM 1537 C CA . LEU A 1 197 ? 0.017 -3.591 -16.187 1.00 95.94 197 LEU A CA 1
ATOM 1538 C C . LEU A 1 197 ? 1.469 -3.167 -16.398 1.00 95.94 197 LEU A C 1
ATOM 1540 O O . LEU A 1 197 ? 1.727 -2.046 -16.835 1.00 95.94 197 LEU A O 1
ATOM 1544 N N . VAL A 1 198 ? 2.417 -4.047 -16.102 1.00 95.94 198 VAL A N 1
ATOM 1545 C CA . VAL A 1 198 ? 3.851 -3.773 -16.206 1.00 95.94 198 VAL A CA 1
ATOM 1546 C C . VAL A 1 198 ? 4.546 -4.923 -16.914 1.00 95.94 198 VAL A C 1
ATOM 1548 O O . VAL A 1 198 ? 4.205 -6.084 -16.710 1.00 95.94 198 VAL A O 1
ATOM 1551 N N . TRP A 1 199 ? 5.520 -4.612 -17.762 1.00 95.62 199 TRP A N 1
ATOM 1552 C CA . TRP A 1 199 ? 6.280 -5.618 -18.505 1.00 95.62 199 TRP A CA 1
ATOM 1553 C C . TRP A 1 199 ? 7.758 -5.255 -18.566 1.00 95.62 199 TRP A C 1
ATOM 1555 O O . TRP A 1 199 ? 8.150 -4.099 -18.408 1.00 95.62 199 TRP A O 1
ATOM 1565 N N . ASN A 1 200 ? 8.604 -6.237 -18.847 1.00 94.50 200 ASN A N 1
ATOM 1566 C CA . ASN A 1 200 ? 10.000 -5.992 -19.175 1.00 94.50 200 ASN A CA 1
ATOM 1567 C C . ASN A 1 200 ? 10.150 -5.825 -20.688 1.00 94.50 200 ASN A C 1
ATOM 1569 O O . ASN A 1 200 ? 9.607 -6.619 -21.463 1.00 94.50 200 ASN A O 1
ATOM 1573 N N . TYR A 1 201 ? 10.903 -4.816 -21.120 1.00 95.19 201 TYR A N 1
ATOM 1574 C CA . TYR A 1 201 ? 11.294 -4.711 -22.524 1.00 95.19 201 TYR A CA 1
ATOM 1575 C C . TYR A 1 201 ? 12.306 -5.817 -22.879 1.00 95.19 201 TYR A C 1
ATOM 1577 O O . TYR A 1 201 ? 13.136 -6.171 -22.034 1.00 95.19 201 TYR A O 1
ATOM 1585 N N . PRO A 1 202 ? 12.297 -6.320 -24.131 1.00 94.75 202 PRO A N 1
ATOM 1586 C CA . PRO A 1 202 ? 13.338 -7.212 -24.623 1.00 94.75 202 PRO A CA 1
ATOM 1587 C C . PRO A 1 202 ? 14.735 -6.624 -24.422 1.00 94.75 202 PRO A C 1
ATOM 1589 O O . PRO A 1 202 ? 14.921 -5.413 -24.568 1.00 94.75 202 PRO A O 1
ATOM 1592 N N . TYR A 1 203 ? 15.737 -7.467 -24.171 1.00 92.00 203 TYR A N 1
ATOM 1593 C CA . TYR A 1 203 ? 17.120 -7.001 -24.143 1.00 92.00 203 TYR A CA 1
ATOM 1594 C C . TYR A 1 203 ? 17.538 -6.423 -25.501 1.00 92.00 203 TYR A C 1
ATOM 1596 O O . TYR A 1 203 ? 17.517 -7.105 -26.526 1.00 92.00 203 TYR A O 1
ATOM 1604 N N . LYS A 1 204 ? 17.997 -5.172 -25.480 1.00 89.81 204 LYS A N 1
ATOM 1605 C CA . LYS A 1 204 ? 18.664 -4.502 -26.595 1.00 89.81 204 LYS A CA 1
ATOM 1606 C C . LYS A 1 204 ? 19.891 -3.739 -26.114 1.00 89.81 204 LYS A C 1
ATOM 1608 O O . LYS A 1 204 ? 19.972 -3.341 -24.953 1.00 89.81 204 LYS A O 1
ATOM 1613 N N . LYS A 1 205 ? 20.831 -3.516 -27.036 1.00 87.94 205 LYS A N 1
ATOM 1614 C CA . LYS A 1 205 ? 21.966 -2.603 -26.827 1.00 87.94 205 LYS A CA 1
ATOM 1615 C C . LYS A 1 205 ? 21.573 -1.142 -27.033 1.00 87.94 205 LYS A C 1
ATOM 1617 O O . LYS A 1 205 ? 22.101 -0.275 -26.354 1.00 87.94 205 LYS A O 1
ATOM 1622 N N . ASP A 1 206 ? 20.642 -0.903 -27.952 1.00 89.69 206 ASP A N 1
ATOM 1623 C CA . ASP A 1 206 ? 20.103 0.413 -28.265 1.00 89.69 206 ASP A CA 1
ATOM 1624 C C . ASP A 1 206 ? 18.573 0.354 -28.211 1.00 89.69 206 ASP A C 1
ATOM 1626 O O . ASP A 1 206 ? 17.949 -0.482 -28.869 1.00 89.69 206 ASP A O 1
ATOM 1630 N N . TYR A 1 207 ? 17.985 1.220 -27.388 1.00 90.56 207 TYR A N 1
ATOM 1631 C CA . TYR A 1 207 ? 16.536 1.358 -27.238 1.00 90.56 207 TYR A CA 1
ATOM 1632 C C . TYR A 1 207 ? 15.989 2.583 -27.977 1.00 90.56 207 TYR A C 1
ATOM 1634 O O . TYR A 1 207 ? 14.798 2.885 -27.864 1.00 90.56 207 TYR A O 1
ATOM 1642 N N . SER A 1 208 ? 16.819 3.282 -28.754 1.00 89.00 208 SER A N 1
ATOM 1643 C CA . SER A 1 208 ? 16.394 4.406 -29.583 1.00 89.00 208 SER A CA 1
ATOM 1644 C C . SER A 1 208 ? 15.197 4.001 -30.440 1.00 89.00 208 SER A C 1
ATOM 1646 O O . SER A 1 208 ? 15.221 2.989 -31.137 1.00 89.00 208 SER A O 1
ATOM 1648 N N . ASN A 1 209 ? 14.119 4.782 -30.353 1.00 91.56 209 ASN A N 1
ATOM 1649 C CA . ASN A 1 209 ? 12.850 4.551 -31.053 1.00 91.56 209 ASN A CA 1
ATOM 1650 C C . ASN A 1 209 ? 12.108 3.242 -30.707 1.00 91.56 209 ASN A C 1
ATOM 1652 O O . ASN A 1 209 ? 11.106 2.949 -31.355 1.00 91.56 209 ASN A O 1
ATOM 1656 N N . THR A 1 210 ? 12.543 2.485 -29.691 1.00 95.19 210 THR A N 1
ATOM 1657 C CA . THR A 1 210 ? 11.860 1.254 -29.259 1.00 95.19 210 THR A CA 1
ATOM 1658 C C . THR A 1 210 ? 10.484 1.577 -28.687 1.00 95.19 210 THR A C 1
ATOM 1660 O O . THR A 1 210 ? 10.349 2.436 -27.804 1.00 95.19 210 THR A O 1
ATOM 1663 N N . LYS A 1 211 ? 9.465 0.863 -29.172 1.00 97.50 211 LYS A N 1
ATOM 1664 C CA . LYS A 1 211 ? 8.070 1.044 -28.762 1.00 97.50 211 LYS A CA 1
ATOM 1665 C C . LYS A 1 211 ? 7.410 -0.284 -28.421 1.00 97.50 211 LYS A C 1
ATOM 1667 O O . LYS A 1 211 ? 7.589 -1.280 -29.117 1.00 97.50 211 LYS A O 1
ATOM 1672 N N . ALA A 1 212 ? 6.605 -0.274 -27.368 1.00 98.31 212 ALA A N 1
ATOM 1673 C CA . ALA A 1 212 ? 5.686 -1.348 -27.031 1.00 98.31 212 ALA A CA 1
ATOM 1674 C C . ALA A 1 212 ? 4.270 -0.993 -27.494 1.00 98.31 212 ALA A C 1
ATOM 1676 O O . ALA A 1 212 ? 3.796 0.113 -27.251 1.00 98.31 212 ALA A O 1
ATOM 1677 N N . SER A 1 213 ? 3.579 -1.945 -28.108 1.00 98.44 213 SER A N 1
ATOM 1678 C CA . SER A 1 213 ? 2.134 -1.931 -28.313 1.00 98.44 213 SER A CA 1
ATOM 1679 C C . SER A 1 213 ? 1.504 -2.885 -27.305 1.00 98.44 213 SER A C 1
ATOM 1681 O O . SER A 1 213 ? 1.802 -4.082 -27.307 1.00 98.44 213 SER A O 1
ATOM 1683 N N . VAL A 1 214 ? 0.670 -2.344 -26.421 1.00 98.44 214 VAL A N 1
ATOM 1684 C CA . VAL A 1 214 ? -0.007 -3.085 -25.356 1.00 98.44 214 VAL A CA 1
ATOM 1685 C C . VAL A 1 214 ? -1.487 -3.144 -25.678 1.00 98.44 214 VAL A C 1
ATOM 1687 O O . VAL A 1 214 ? -2.133 -2.106 -25.831 1.00 98.44 214 VAL A O 1
ATOM 1690 N N . LYS A 1 215 ? -2.027 -4.354 -25.774 1.00 98.31 215 LYS A N 1
ATOM 1691 C CA . LYS A 1 215 ? -3.456 -4.601 -25.979 1.00 98.31 215 LYS A CA 1
ATOM 1692 C C . LYS A 1 215 ? -4.041 -5.208 -24.716 1.00 98.31 215 LYS A C 1
ATOM 1694 O O . LYS A 1 215 ? -3.427 -6.111 -24.161 1.00 98.31 215 LYS A O 1
ATOM 1699 N N . VAL A 1 216 ? -5.215 -4.744 -24.300 1.00 97.94 216 VAL A N 1
ATOM 1700 C CA . VAL A 1 216 ? -5.965 -5.282 -23.158 1.00 97.94 216 VAL A CA 1
ATOM 1701 C C . VAL A 1 216 ? -7.444 -5.395 -23.513 1.00 97.94 216 VAL A C 1
ATOM 1703 O O . VAL A 1 216 ? -8.002 -4.512 -24.169 1.00 97.94 216 VAL A O 1
ATOM 1706 N N . SER A 1 217 ? -8.067 -6.495 -23.103 1.00 98.00 217 SER A N 1
ATOM 1707 C CA . SER A 1 217 ? -9.471 -6.803 -23.367 1.00 98.00 217 SER A CA 1
ATOM 1708 C C . SER A 1 217 ? -10.112 -7.568 -22.210 1.00 98.00 217 SER A C 1
ATOM 1710 O O . SER A 1 217 ? -9.537 -8.547 -21.733 1.00 98.00 217 SER A O 1
ATOM 1712 N N . GLY A 1 218 ? -11.314 -7.166 -21.812 1.00 97.25 218 GLY A N 1
ATOM 1713 C CA . GLY A 1 218 ? -12.138 -7.788 -20.777 1.00 97.25 218 GLY A CA 1
ATOM 1714 C C . GLY A 1 218 ? -13.397 -6.949 -20.509 1.00 97.25 218 GLY A C 1
ATOM 1715 O O . GLY A 1 218 ? -13.734 -6.087 -21.326 1.00 97.25 218 GLY A O 1
ATOM 1716 N N . PRO A 1 219 ? -14.105 -7.177 -19.393 1.00 94.81 219 PRO A N 1
ATOM 1717 C CA . PRO A 1 219 ? -15.253 -6.361 -18.995 1.00 94.81 219 PRO A CA 1
ATOM 1718 C C . PRO A 1 219 ? -14.906 -4.865 -18.948 1.00 94.81 219 PRO A C 1
ATOM 1720 O O . PRO A 1 219 ? -13.878 -4.480 -18.388 1.00 94.81 219 PRO A O 1
ATOM 1723 N N . GLY A 1 220 ? -15.702 -4.033 -19.623 1.00 91.19 220 GLY A N 1
ATOM 1724 C CA . GLY A 1 220 ? -15.521 -2.575 -19.668 1.00 91.19 220 GLY A CA 1
ATOM 1725 C C . GLY A 1 220 ? -14.276 -2.056 -20.410 1.00 91.19 220 GLY A C 1
ATOM 1726 O O . GLY A 1 220 ? -14.159 -0.851 -20.628 1.00 91.19 220 GLY A O 1
ATOM 1727 N N . VAL A 1 221 ? -13.350 -2.921 -20.846 1.00 93.25 221 VAL A N 1
ATOM 1728 C CA . VAL A 1 221 ? -12.054 -2.514 -21.418 1.00 93.25 221 VAL A CA 1
ATOM 1729 C C . VAL A 1 221 ? -11.762 -3.281 -22.705 1.00 93.25 221 VAL A C 1
ATOM 1731 O O . VAL A 1 221 ? -11.699 -4.505 -22.714 1.00 93.25 221 VAL A O 1
ATOM 1734 N N . ASN A 1 222 ? -11.507 -2.567 -23.802 1.00 96.44 222 ASN A N 1
ATOM 1735 C CA . ASN A 1 222 ? -10.959 -3.137 -25.036 1.00 96.44 222 ASN A CA 1
ATOM 1736 C C . ASN A 1 222 ? -10.167 -2.064 -25.789 1.00 96.44 222 ASN A C 1
ATOM 1738 O O . ASN A 1 222 ? -10.742 -1.263 -26.526 1.00 96.44 222 ASN A O 1
ATOM 1742 N N . LEU A 1 223 ? -8.854 -2.010 -25.573 1.00 96.62 223 LEU A N 1
ATOM 1743 C CA . LEU A 1 223 ? -8.012 -0.954 -26.135 1.00 96.62 223 LEU A CA 1
ATOM 1744 C C . LEU A 1 223 ? -6.616 -1.455 -26.500 1.00 96.62 223 LEU A C 1
ATOM 1746 O O . LEU A 1 223 ? -6.140 -2.489 -26.029 1.00 96.62 223 LEU A O 1
ATOM 1750 N N . THR A 1 224 ? -5.946 -0.683 -27.352 1.00 97.88 224 THR A N 1
ATOM 1751 C CA . THR A 1 224 ? -4.527 -0.839 -27.685 1.00 97.88 224 THR A CA 1
ATOM 1752 C C . THR A 1 224 ? -3.821 0.499 -27.493 1.00 97.88 224 THR A C 1
ATOM 1754 O O . THR A 1 224 ? -4.319 1.521 -27.962 1.00 97.88 224 THR A O 1
ATOM 1757 N N . LYS A 1 225 ? -2.676 0.507 -26.805 1.00 98.00 225 LYS A N 1
ATOM 1758 C CA . LYS A 1 225 ? -1.905 1.719 -26.498 1.00 98.00 225 LYS A CA 1
ATOM 1759 C C . LYS A 1 225 ? -0.418 1.514 -26.774 1.00 98.00 225 LYS A C 1
ATOM 1761 O O . LYS A 1 225 ? 0.120 0.435 -26.545 1.00 98.00 225 LYS A O 1
ATOM 1766 N N . GLU A 1 226 ? 0.236 2.556 -27.281 1.00 98.25 226 GLU A N 1
ATOM 1767 C CA . GLU A 1 226 ? 1.676 2.563 -27.547 1.00 98.25 226 GLU A CA 1
ATOM 1768 C C . GLU A 1 226 ? 2.445 3.217 -26.389 1.00 98.25 226 GLU A C 1
ATOM 1770 O O . GLU A 1 226 ? 2.016 4.239 -25.850 1.00 98.25 226 GLU A O 1
ATOM 1775 N N . PHE A 1 227 ? 3.599 2.651 -26.041 1.00 98.00 227 PHE A N 1
ATOM 1776 C CA . PHE A 1 227 ? 4.517 3.162 -25.028 1.00 98.00 227 PHE A CA 1
ATOM 1777 C C . PHE A 1 227 ? 5.924 3.242 -25.608 1.00 98.00 227 PHE A C 1
ATOM 1779 O O . PHE A 1 227 ? 6.393 2.306 -26.252 1.00 98.00 227 PHE A O 1
ATOM 1786 N N . LYS A 1 228 ? 6.608 4.364 -25.383 1.00 95.75 228 LYS A N 1
ATOM 1787 C CA . LYS A 1 228 ? 8.012 4.538 -25.770 1.00 95.75 228 LYS A CA 1
ATOM 1788 C C . LYS A 1 228 ? 8.907 4.102 -24.617 1.00 95.75 228 LYS A C 1
ATOM 1790 O O . LYS A 1 228 ? 8.623 4.452 -23.474 1.00 95.75 228 LYS A O 1
ATOM 1795 N N . TYR A 1 229 ? 10.002 3.403 -24.907 1.00 93.62 229 TYR A N 1
ATOM 1796 C CA . TYR A 1 229 ? 11.010 3.104 -23.888 1.00 93.62 229 TYR A CA 1
ATOM 1797 C C . TYR A 1 229 ? 11.502 4.409 -23.216 1.00 93.62 229 TYR A C 1
ATOM 1799 O O . TYR A 1 229 ? 11.732 5.388 -23.930 1.00 93.62 229 TYR A O 1
ATOM 1807 N N . PRO A 1 230 ? 11.675 4.451 -21.879 1.00 92.38 230 PRO A N 1
ATOM 1808 C CA . PRO A 1 230 ? 11.603 3.331 -20.934 1.00 92.38 230 PRO A CA 1
ATOM 1809 C C . PRO A 1 230 ? 10.220 3.060 -20.321 1.00 92.38 230 PRO A C 1
ATOM 1811 O O . PRO A 1 230 ? 10.124 2.183 -19.469 1.00 92.38 230 PRO A O 1
ATOM 1814 N N . HIS A 1 231 ? 9.158 3.770 -20.721 1.00 95.56 231 HIS A N 1
ATOM 1815 C CA . HIS A 1 231 ? 7.823 3.617 -20.127 1.00 95.56 231 HIS A CA 1
ATOM 1816 C C . HIS A 1 231 ? 7.296 2.197 -20.307 1.00 95.56 231 HIS A C 1
ATOM 1818 O O . HIS A 1 231 ? 7.095 1.737 -21.433 1.00 95.56 231 HIS A O 1
ATOM 1824 N N . ASN A 1 232 ? 7.086 1.507 -19.191 1.00 96.38 232 ASN A N 1
ATOM 1825 C CA . ASN A 1 232 ? 6.636 0.120 -19.149 1.00 96.38 232 ASN A CA 1
ATOM 1826 C C . ASN A 1 232 ? 5.507 -0.119 -18.146 1.00 96.38 232 ASN A C 1
ATOM 1828 O O . ASN A 1 232 ? 5.239 -1.268 -17.821 1.00 96.38 232 ASN A O 1
ATOM 1832 N N . VAL A 1 233 ? 4.869 0.945 -17.655 1.00 96.94 233 VAL A N 1
ATOM 1833 C CA . VAL A 1 233 ? 3.723 0.874 -16.747 1.00 96.94 233 VAL A CA 1
ATOM 1834 C C . VAL A 1 233 ? 2.495 1.431 -17.460 1.00 96.94 233 VAL A C 1
ATOM 1836 O O . VAL A 1 233 ? 2.480 2.576 -17.920 1.00 96.94 233 VAL A O 1
ATOM 1839 N N . PHE A 1 234 ? 1.447 0.620 -17.546 1.00 96.94 234 PHE A N 1
ATOM 1840 C CA . PHE A 1 234 ? 0.148 1.003 -18.069 1.00 96.94 234 PHE A CA 1
ATOM 1841 C C . PHE A 1 234 ? -0.879 1.041 -16.933 1.00 96.94 234 PHE A C 1
ATOM 1843 O O . PHE A 1 234 ? -1.383 0.014 -16.482 1.00 96.94 234 PHE A O 1
ATOM 1850 N N . PHE A 1 235 ? -1.198 2.259 -16.495 1.00 94.44 235 PHE A N 1
ATOM 1851 C CA . PHE A 1 235 ? -2.314 2.534 -15.595 1.00 94.44 235 PHE A CA 1
ATOM 1852 C C . PHE A 1 235 ? -3.647 2.347 -16.321 1.00 94.44 235 PHE A C 1
ATOM 1854 O O . PHE A 1 235 ? -3.907 3.020 -17.323 1.00 94.44 235 PHE A O 1
ATOM 1861 N N . GLN A 1 236 ? -4.473 1.440 -15.809 1.00 92.19 236 GLN A N 1
ATOM 1862 C CA . GLN A 1 236 ? -5.799 1.135 -16.324 1.00 92.19 236 GLN A CA 1
ATOM 1863 C C . GLN A 1 236 ? -6.722 0.821 -15.147 1.00 92.19 236 GLN A C 1
ATOM 1865 O O . GLN A 1 236 ? -6.317 0.157 -14.202 1.00 92.19 236 GLN A O 1
ATOM 1870 N N . VAL A 1 237 ? -7.960 1.301 -15.225 1.00 90.19 237 VAL A N 1
ATOM 1871 C CA . VAL A 1 237 ? -9.013 0.966 -14.263 1.00 90.19 237 VAL A CA 1
ATOM 1872 C C . VAL A 1 237 ? -9.697 -0.320 -14.720 1.00 90.19 237 VAL A C 1
ATOM 1874 O O . VAL A 1 237 ? -10.044 -0.439 -15.901 1.00 90.19 237 VAL A O 1
ATOM 1877 N N . PHE A 1 238 ? -9.897 -1.264 -13.804 1.00 93.75 238 PHE A N 1
ATOM 1878 C CA . PHE A 1 238 ? -10.565 -2.534 -14.076 1.00 93.75 238 PHE A CA 1
ATOM 1879 C C . PHE A 1 238 ? -11.837 -2.692 -13.238 1.00 93.75 238 PHE A C 1
ATOM 1881 O O . PHE A 1 238 ? -11.978 -2.082 -12.179 1.00 93.75 238 PHE A O 1
ATOM 1888 N N . GLU A 1 239 ? -12.779 -3.498 -13.721 1.00 93.81 239 GLU A N 1
ATOM 1889 C CA . GLU A 1 239 ? -14.015 -3.817 -13.006 1.00 93.81 239 GLU A CA 1
ATOM 1890 C C . GLU A 1 239 ? -13.753 -4.890 -11.930 1.00 93.81 239 GLU A C 1
ATOM 1892 O O . GLU A 1 239 ? -12.999 -5.839 -12.191 1.00 93.81 239 GLU A O 1
ATOM 1897 N N . PRO A 1 240 ? -14.369 -4.776 -10.737 1.00 94.94 240 PRO A N 1
ATOM 1898 C CA . PRO A 1 240 ? -14.246 -5.777 -9.677 1.00 94.94 240 PRO A CA 1
ATOM 1899 C C . PRO A 1 240 ? -14.657 -7.170 -10.165 1.00 94.94 240 PRO A C 1
ATOM 1901 O O . PRO A 1 240 ? -15.640 -7.322 -10.889 1.00 94.94 240 PRO A O 1
ATOM 1904 N N . GLY A 1 241 ? -13.894 -8.202 -9.799 1.00 94.94 241 GLY A N 1
ATOM 1905 C CA . GLY A 1 241 ? -14.167 -9.587 -10.209 1.00 94.94 241 GLY A CA 1
ATOM 1906 C C . GLY A 1 241 ? -13.946 -9.895 -11.702 1.00 94.94 241 GLY A C 1
ATOM 1907 O O . GLY A 1 241 ? -14.052 -11.060 -12.111 1.00 94.94 241 GLY A O 1
ATOM 1908 N N . GLY A 1 242 ? -13.625 -8.889 -12.523 1.00 95.75 242 GLY A N 1
ATOM 1909 C CA . GLY A 1 242 ? -13.429 -9.019 -13.963 1.00 95.75 242 GLY A CA 1
ATOM 1910 C C . GLY A 1 242 ? -12.209 -9.867 -14.331 1.00 95.75 242 GLY A C 1
ATOM 1911 O O . GLY A 1 242 ? -11.207 -9.909 -13.620 1.00 95.75 242 GLY A O 1
ATOM 1912 N N . THR A 1 243 ? -12.282 -10.553 -15.474 1.00 98.00 243 THR A N 1
ATOM 1913 C CA . THR A 1 243 ? -11.150 -11.303 -16.045 1.00 98.00 243 THR A CA 1
ATOM 1914 C C . THR A 1 243 ? -10.688 -10.642 -17.334 1.00 98.00 243 THR A C 1
ATOM 1916 O O . THR A 1 243 ? -11.494 -10.380 -18.230 1.00 98.00 243 THR A O 1
ATOM 1919 N N . TYR A 1 244 ? -9.386 -10.400 -17.434 1.00 98.06 244 TYR A N 1
ATOM 1920 C CA . TYR A 1 244 ? -8.782 -9.640 -18.519 1.00 98.06 244 TYR A CA 1
ATOM 1921 C C . TYR A 1 244 ? -7.708 -10.458 -19.218 1.00 98.06 244 TYR A C 1
ATOM 1923 O O . TYR A 1 244 ? -6.966 -11.206 -18.587 1.00 98.06 244 TYR A O 1
ATOM 1931 N N . ASN A 1 245 ? -7.615 -10.273 -20.530 1.00 98.31 245 ASN A N 1
ATOM 1932 C CA . ASN A 1 245 ? -6.519 -10.753 -21.358 1.00 98.31 245 ASN A CA 1
ATOM 1933 C C . ASN A 1 245 ? -5.731 -9.554 -21.866 1.00 98.31 245 ASN A C 1
ATOM 1935 O O . ASN A 1 245 ? -6.320 -8.542 -22.258 1.00 98.31 245 ASN A O 1
ATOM 1939 N N . TRP A 1 246 ? -4.412 -9.668 -21.900 1.00 98.19 246 TRP A N 1
ATOM 1940 C CA . TRP A 1 246 ? -3.542 -8.623 -22.406 1.00 98.19 246 TRP A CA 1
ATOM 1941 C C . TRP A 1 246 ? -2.284 -9.194 -23.054 1.00 98.19 246 TRP A C 1
ATOM 1943 O O . TRP A 1 246 ? -1.932 -10.355 -22.873 1.00 98.19 246 TRP A O 1
ATOM 1953 N N . SER A 1 247 ? -1.628 -8.386 -23.874 1.00 98.25 247 SER A N 1
ATOM 1954 C CA . SER A 1 247 ? -0.435 -8.796 -24.613 1.00 98.25 247 SER A CA 1
ATOM 1955 C C . SER A 1 247 ? 0.449 -7.593 -24.882 1.00 98.25 247 SER A C 1
ATOM 1957 O O . SER A 1 247 ? -0.063 -6.486 -25.085 1.00 98.25 247 SER A O 1
ATOM 1959 N N . VAL A 1 248 ? 1.755 -7.826 -24.971 1.00 98.50 248 VAL A N 1
ATOM 1960 C CA . VAL A 1 248 ? 2.736 -6.802 -25.331 1.00 98.50 248 VAL A CA 1
ATOM 1961 C C . VAL A 1 248 ? 3.502 -7.243 -26.568 1.00 98.50 248 VAL A C 1
ATOM 1963 O O . VAL A 1 248 ? 4.028 -8.353 -26.631 1.00 98.50 248 VAL A O 1
ATOM 1966 N N . THR A 1 249 ? 3.590 -6.354 -27.553 1.00 98.44 249 THR A N 1
ATOM 1967 C CA . THR A 1 249 ? 4.453 -6.514 -28.728 1.00 98.44 249 THR A CA 1
ATOM 1968 C C . THR A 1 249 ? 5.445 -5.364 -28.769 1.00 98.44 249 THR A C 1
ATOM 1970 O O . THR A 1 249 ? 5.032 -4.210 -28.740 1.00 98.44 249 THR A O 1
ATOM 1973 N N . VAL A 1 250 ? 6.741 -5.653 -28.850 1.00 98.25 250 VAL A N 1
ATOM 1974 C CA . VAL A 1 250 ? 7.792 -4.631 -28.970 1.00 98.25 250 VAL A CA 1
ATOM 1975 C C . VAL A 1 250 ? 8.466 -4.781 -30.319 1.00 98.25 250 VAL A C 1
ATOM 1977 O O . VAL A 1 250 ? 9.059 -5.820 -30.593 1.00 98.25 250 VAL A O 1
ATOM 1980 N N . ASP A 1 251 ? 8.360 -3.753 -31.162 1.00 95.81 251 ASP A N 1
ATOM 1981 C CA . ASP A 1 251 ? 8.952 -3.711 -32.508 1.00 95.81 251 ASP A CA 1
ATOM 1982 C C . ASP A 1 251 ? 8.725 -5.001 -33.328 1.00 95.81 251 ASP A C 1
ATOM 1984 O O . ASP A 1 251 ? 9.632 -5.540 -33.958 1.00 95.81 251 ASP A O 1
ATOM 1988 N N . GLY A 1 252 ? 7.497 -5.527 -33.279 1.00 94.19 252 GLY A N 1
ATOM 1989 C CA . GLY A 1 252 ? 7.085 -6.748 -33.985 1.00 94.19 252 GLY A CA 1
ATOM 1990 C C . GLY A 1 252 ? 7.356 -8.064 -33.245 1.00 94.19 252 GLY A C 1
ATOM 1991 O O . GLY A 1 252 ? 6.864 -9.104 -33.679 1.00 94.19 252 GLY A O 1
ATOM 1992 N N . VAL A 1 253 ? 8.070 -8.048 -32.115 1.00 97.44 253 VAL A N 1
ATOM 1993 C CA . VAL A 1 253 ? 8.305 -9.234 -31.276 1.00 97.44 253 VAL A CA 1
ATOM 1994 C C . VAL A 1 253 ? 7.216 -9.347 -30.212 1.00 97.44 253 VAL A C 1
ATOM 1996 O O . VAL A 1 253 ? 7.071 -8.465 -29.365 1.00 97.44 253 VAL A O 1
ATOM 1999 N N . SER A 1 254 ? 6.454 -10.440 -30.244 1.00 97.38 254 SER A N 1
ATOM 2000 C CA . SER A 1 254 ? 5.390 -10.714 -29.271 1.00 97.38 254 SER A CA 1
ATOM 2001 C C . SER A 1 254 ? 5.944 -11.308 -27.973 1.00 97.38 254 SER A C 1
ATOM 2003 O O . SER A 1 254 ? 6.829 -12.161 -28.010 1.00 97.38 254 SER A O 1
ATOM 2005 N N . GLY A 1 255 ? 5.397 -10.880 -26.833 1.00 95.38 255 GLY A N 1
ATOM 2006 C CA . GLY A 1 255 ? 5.621 -11.500 -25.521 1.00 95.38 255 GLY A CA 1
ATOM 2007 C C . GLY A 1 255 ? 4.649 -12.637 -25.185 1.00 95.38 255 GLY A C 1
ATOM 2008 O O . GLY A 1 255 ? 4.768 -13.237 -24.121 1.00 95.38 255 GLY A O 1
ATOM 2009 N N . GLY A 1 256 ? 3.697 -12.933 -26.077 1.00 95.69 256 GLY A N 1
ATOM 2010 C CA . GLY A 1 256 ? 2.586 -13.849 -25.822 1.00 95.69 256 GLY A CA 1
ATOM 2011 C C . GLY A 1 256 ? 1.324 -13.145 -25.315 1.00 95.69 256 GLY A C 1
ATOM 2012 O O . GLY A 1 256 ? 1.228 -11.915 -25.324 1.00 95.69 256 GLY A O 1
ATOM 2013 N N . ASN A 1 257 ? 0.347 -13.956 -24.908 1.00 96.69 257 ASN A N 1
ATOM 2014 C CA . ASN A 1 257 ? -0.894 -13.508 -24.284 1.00 96.69 257 ASN A CA 1
ATOM 2015 C C . ASN A 1 257 ? -0.849 -13.865 -22.802 1.00 96.69 257 ASN A C 1
ATOM 2017 O O . ASN A 1 257 ? -0.471 -14.983 -22.460 1.00 96.69 257 ASN A O 1
ATOM 2021 N N . TRP A 1 258 ? -1.268 -12.930 -21.963 1.00 97.19 258 TRP A N 1
ATOM 2022 C CA . TRP A 1 258 ? -1.350 -13.086 -20.520 1.00 97.19 258 TRP A CA 1
ATOM 2023 C C . TRP A 1 258 ? -2.759 -12.773 -20.041 1.00 97.19 258 TRP A C 1
ATOM 2025 O O . TRP A 1 258 ? -3.503 -12.025 -20.682 1.00 97.19 258 TRP A O 1
ATOM 2035 N N . SER A 1 259 ? -3.121 -13.320 -18.894 1.00 97.25 259 SER A N 1
ATOM 2036 C CA . SER A 1 259 ? -4.435 -13.150 -18.292 1.00 97.25 259 SER A CA 1
ATOM 2037 C C . SER A 1 259 ? -4.341 -12.880 -16.799 1.00 97.25 259 SER A C 1
ATOM 2039 O O . SER A 1 259 ? -3.356 -13.237 -16.159 1.00 97.25 259 SER A O 1
ATOM 2041 N N . PHE A 1 260 ? -5.363 -12.241 -16.239 1.00 96.81 260 PHE A N 1
ATOM 2042 C CA . PHE A 1 260 ? -5.521 -12.119 -14.792 1.00 96.81 260 PHE A CA 1
ATOM 2043 C C . PHE A 1 260 ? -6.985 -11.902 -14.403 1.00 96.81 260 PHE A C 1
ATOM 2045 O O . PHE A 1 260 ? -7.806 -11.474 -15.223 1.00 96.81 260 PHE A O 1
ATOM 2052 N N . LYS A 1 261 ? -7.301 -12.180 -13.137 1.00 97.00 261 LYS A N 1
ATOM 2053 C CA . LYS A 1 261 ? -8.593 -11.913 -12.508 1.00 97.00 261 LYS A CA 1
ATOM 2054 C C . LYS A 1 261 ? -8.443 -10.861 -11.411 1.00 97.00 261 LYS A C 1
ATOM 2056 O O . LYS A 1 261 ? -7.629 -11.018 -10.498 1.00 97.00 261 LYS A O 1
ATOM 2061 N N . VAL A 1 262 ? -9.254 -9.818 -11.514 1.00 96.38 262 VAL A N 1
ATOM 2062 C CA . VAL A 1 262 ? -9.351 -8.730 -10.540 1.00 96.38 262 VAL A CA 1
ATOM 2063 C C . VAL A 1 262 ? -10.124 -9.203 -9.316 1.00 96.38 262 VAL A C 1
ATOM 2065 O O . VAL A 1 262 ? -11.063 -9.993 -9.433 1.00 96.38 262 VAL A O 1
ATOM 2068 N N . ASP A 1 263 ? -9.700 -8.751 -8.144 1.00 94.88 263 ASP A N 1
ATOM 2069 C CA . ASP A 1 263 ? -10.384 -9.004 -6.883 1.00 94.88 263 ASP A CA 1
ATOM 2070 C C . ASP A 1 263 ? -11.744 -8.285 -6.842 1.00 94.88 263 ASP A C 1
ATOM 2072 O O . ASP A 1 263 ? -11.974 -7.296 -7.541 1.00 94.88 263 ASP A O 1
ATOM 2076 N N . ASP A 1 264 ? -12.673 -8.782 -6.039 1.00 95.50 264 ASP A N 1
ATOM 2077 C CA . ASP A 1 264 ? -13.997 -8.177 -5.840 1.00 95.50 264 ASP A CA 1
ATOM 2078 C C . ASP A 1 264 ? -14.089 -7.412 -4.512 1.00 95.50 264 ASP A C 1
ATOM 2080 O O . ASP A 1 264 ? -15.167 -7.056 -4.041 1.00 95.50 264 ASP A O 1
ATOM 2084 N N . LYS A 1 265 ? -12.938 -7.121 -3.905 1.00 95.56 265 LYS A N 1
ATOM 2085 C CA . LYS A 1 265 ? -12.815 -6.427 -2.624 1.00 95.56 265 LYS A CA 1
ATOM 2086 C C . LYS A 1 265 ? -11.612 -5.492 -2.591 1.00 95.56 265 LYS A C 1
ATOM 2088 O O . LYS A 1 265 ? -10.673 -5.614 -3.376 1.00 95.56 265 LYS A O 1
ATOM 2093 N N . ILE A 1 266 ? -11.639 -4.566 -1.639 1.00 95.94 266 ILE A N 1
ATOM 2094 C CA . ILE A 1 266 ? -10.517 -3.692 -1.284 1.00 95.94 266 ILE A CA 1
ATOM 2095 C C . ILE A 1 266 ? -10.253 -3.738 0.213 1.00 95.94 266 ILE A C 1
ATOM 2097 O O . ILE A 1 266 ? -11.166 -3.847 1.033 1.00 95.94 266 ILE A O 1
ATOM 2101 N N . TYR A 1 267 ? -8.987 -3.578 0.562 1.00 95.56 267 TYR A N 1
ATOM 2102 C CA . TYR A 1 267 ? -8.529 -3.432 1.936 1.00 95.56 267 TYR A CA 1
ATOM 2103 C C . TYR A 1 267 ? -8.352 -1.945 2.274 1.00 95.56 267 TYR A C 1
ATOM 2105 O O . TYR A 1 267 ? -8.158 -1.140 1.357 1.00 95.56 267 TYR A O 1
ATOM 2113 N N . PRO A 1 268 ? -8.406 -1.549 3.559 1.00 96.19 268 PRO A N 1
ATOM 2114 C CA . PRO A 1 268 ? -8.134 -0.170 3.931 1.00 96.19 268 PRO A CA 1
ATOM 2115 C C . PRO A 1 268 ? -6.724 0.244 3.491 1.00 96.19 268 PRO A C 1
ATOM 2117 O O . PRO A 1 268 ? -5.777 -0.534 3.610 1.00 96.19 268 PRO A O 1
ATOM 2120 N N . LEU A 1 269 ? -6.571 1.488 3.039 1.00 95.00 269 LEU A N 1
ATOM 2121 C CA . LEU A 1 269 ? -5.277 2.150 2.906 1.00 95.00 269 LEU A CA 1
ATOM 2122 C C . LEU A 1 269 ? -4.599 2.255 4.273 1.00 95.00 269 LEU A C 1
ATOM 2124 O O . LEU A 1 269 ? -3.467 1.801 4.444 1.00 95.00 269 LEU A O 1
ATOM 2128 N N . ASN A 1 270 ? -5.342 2.779 5.253 1.00 95.38 270 ASN A N 1
ATOM 2129 C CA . ASN A 1 270 ? -4.913 3.013 6.629 1.00 95.38 270 ASN A CA 1
ATOM 2130 C C . ASN A 1 270 ? -5.952 2.467 7.609 1.00 95.38 270 ASN A C 1
ATOM 2132 O O . ASN A 1 270 ? -7.155 2.562 7.366 1.00 95.38 270 ASN A O 1
ATOM 2136 N N . ASP A 1 271 ? -5.493 1.910 8.728 1.00 96.69 271 ASP A N 1
ATOM 2137 C CA . ASP A 1 271 ? -6.349 1.575 9.858 1.00 96.69 271 ASP A CA 1
ATOM 2138 C C . ASP A 1 271 ? -5.634 1.819 11.191 1.00 96.69 271 ASP A C 1
ATOM 2140 O O . ASP A 1 271 ? -4.443 1.547 11.353 1.00 96.69 271 ASP A O 1
ATOM 2144 N N . ARG A 1 272 ? -6.342 2.406 12.161 1.00 96.31 272 ARG A N 1
ATOM 2145 C CA . ARG A 1 272 ? -5.718 2.756 13.438 1.00 96.31 272 ARG A CA 1
ATOM 2146 C C . ARG A 1 272 ? -6.710 2.918 14.569 1.00 96.31 272 ARG A C 1
ATOM 2148 O O . ARG A 1 272 ? -7.699 3.623 14.427 1.00 96.31 272 ARG A O 1
ATOM 2155 N N . SER A 1 273 ? -6.384 2.357 15.729 1.00 97.12 273 SER A N 1
ATOM 2156 C CA . SER A 1 273 ? -7.025 2.754 16.984 1.00 97.12 273 SER A CA 1
ATOM 2157 C C . SER A 1 273 ? -6.324 3.957 17.589 1.00 97.12 273 SER A C 1
ATOM 2159 O O . SER A 1 273 ? -5.114 3.912 17.827 1.00 97.12 273 SER A O 1
ATOM 2161 N N . VAL A 1 274 ? -7.088 5.004 17.879 1.00 97.25 274 VAL A N 1
ATOM 2162 C CA . VAL A 1 274 ? -6.592 6.236 18.500 1.00 97.25 274 VAL A CA 1
ATOM 2163 C C . VAL A 1 274 ? -7.209 6.394 19.876 1.00 97.25 274 VAL A C 1
ATOM 2165 O O . VAL A 1 274 ? -8.420 6.260 20.021 1.00 97.25 274 VAL A O 1
ATOM 2168 N N . ASP A 1 275 ? -6.375 6.693 20.871 1.00 96.12 275 ASP A N 1
ATOM 2169 C CA . ASP A 1 275 ? -6.843 7.162 22.172 1.00 96.12 275 ASP A CA 1
ATOM 2170 C C . ASP A 1 275 ? -7.240 8.636 22.057 1.00 96.12 275 ASP A C 1
ATOM 2172 O O . ASP A 1 275 ? -6.384 9.507 21.915 1.00 96.12 275 ASP A O 1
ATOM 2176 N N . THR A 1 276 ? -8.536 8.928 22.107 1.00 91.50 276 THR A N 1
ATOM 2177 C CA . THR A 1 276 ? -9.059 10.287 21.905 1.00 91.50 276 THR A CA 1
ATOM 2178 C C . THR A 1 276 ? -8.721 11.242 23.052 1.00 91.50 276 THR A C 1
ATOM 2180 O O . THR A 1 276 ? -9.011 12.436 22.966 1.00 91.50 276 THR A O 1
ATOM 2183 N N . THR A 1 277 ? -8.135 10.740 24.144 1.00 93.38 277 THR A N 1
ATOM 2184 C CA . THR A 1 277 ? -7.699 11.552 25.290 1.00 93.38 277 THR A CA 1
ATOM 2185 C C . THR A 1 277 ? -6.242 12.009 25.180 1.00 93.38 277 THR A C 1
ATOM 2187 O O . THR A 1 277 ? -5.845 12.936 25.888 1.00 93.38 277 THR A O 1
ATOM 2190 N N . ASP A 1 278 ? -5.461 11.421 24.267 1.00 91.44 278 ASP A N 1
ATOM 2191 C CA . ASP A 1 278 ? -4.033 11.691 24.086 1.00 91.44 278 ASP A CA 1
ATOM 2192 C C . ASP A 1 278 ? -3.747 12.225 22.674 1.00 91.44 278 ASP A C 1
ATOM 2194 O O . ASP A 1 278 ? -3.671 11.476 21.699 1.00 91.44 278 ASP A O 1
ATOM 2198 N N . LYS A 1 279 ? -3.581 13.547 22.557 1.00 90.81 279 LYS A N 1
ATOM 2199 C CA . LYS A 1 279 ? -3.291 14.213 21.280 1.00 90.81 279 LYS A CA 1
ATOM 2200 C C . LYS A 1 279 ? -1.795 14.204 20.990 1.00 90.81 279 LYS A C 1
ATOM 2202 O O . LYS A 1 279 ? -1.096 15.184 21.257 1.00 90.81 279 LYS A O 1
ATOM 2207 N N . LYS A 1 280 ? -1.312 13.111 20.407 1.00 92.56 280 LYS A N 1
ATOM 2208 C CA . LYS A 1 280 ? 0.081 12.968 19.964 1.00 92.56 280 LYS A CA 1
ATOM 2209 C C . LYS A 1 280 ? 0.162 12.315 18.596 1.00 92.56 280 LYS A C 1
ATOM 2211 O O . LYS A 1 280 ? -0.642 11.448 18.269 1.00 92.56 280 LYS A O 1
ATOM 2216 N N . SER A 1 281 ? 1.172 12.687 17.815 1.00 92.44 281 SER A N 1
ATOM 2217 C CA . SER A 1 281 ? 1.432 12.030 16.535 1.00 92.44 281 SER A CA 1
ATOM 2218 C C . SER A 1 281 ? 1.720 10.547 16.756 1.00 92.44 281 SER A C 1
ATOM 2220 O O . SER A 1 281 ? 2.531 10.178 17.611 1.00 92.44 281 SER A O 1
ATOM 2222 N N . LEU A 1 282 ? 1.051 9.698 15.983 1.00 92.81 282 LEU A N 1
ATOM 2223 C CA . LEU A 1 282 ? 1.298 8.262 15.976 1.00 92.81 282 LEU A CA 1
ATOM 2224 C C . LEU A 1 282 ? 2.363 7.932 14.933 1.00 92.81 282 LEU A C 1
ATOM 2226 O O . LEU A 1 282 ? 2.392 8.536 13.866 1.00 92.81 282 LEU A O 1
ATOM 2230 N N . LEU A 1 283 ? 3.229 6.977 15.265 1.00 91.00 283 LEU A N 1
ATOM 2231 C CA . LEU A 1 283 ? 4.221 6.425 14.344 1.00 91.00 283 LEU A CA 1
ATOM 2232 C C . LEU A 1 283 ? 3.571 5.365 13.441 1.00 91.00 283 LEU A C 1
ATOM 2234 O O . LEU A 1 283 ? 2.686 4.665 13.944 1.00 91.00 283 LEU A O 1
ATOM 2238 N N . PRO A 1 284 ? 4.045 5.183 12.189 1.00 88.88 284 PRO A N 1
ATOM 2239 C CA . PRO A 1 284 ? 3.546 4.178 11.245 1.00 88.88 284 PRO A CA 1
ATOM 2240 C C . PRO A 1 284 ? 3.909 2.757 11.699 1.00 88.88 284 PRO A C 1
ATOM 2242 O O . PRO A 1 284 ? 4.852 2.114 11.226 1.00 88.88 284 PRO A O 1
ATOM 2245 N N . TYR A 1 285 ? 3.181 2.280 12.705 1.00 86.19 285 TYR A N 1
ATOM 2246 C CA . TYR A 1 285 ? 3.422 1.008 13.368 1.00 86.19 285 TYR A CA 1
ATOM 2247 C C . TYR A 1 285 ? 2.373 -0.019 12.955 1.00 86.19 285 TYR A C 1
ATOM 2249 O O . TYR A 1 285 ? 1.181 0.171 13.195 1.00 86.19 285 TYR A O 1
ATOM 2257 N N . GLN A 1 286 ? 2.841 -1.148 12.418 1.00 87.00 286 GLN A N 1
ATOM 2258 C CA . GLN A 1 286 ? 2.019 -2.227 11.867 1.00 87.00 286 GLN A CA 1
ATOM 2259 C C . GLN A 1 286 ? 1.366 -3.068 12.979 1.00 87.00 286 GLN A C 1
ATOM 2261 O O . GLN A 1 286 ? 1.845 -4.151 13.330 1.00 87.00 286 GLN A O 1
ATOM 2266 N N . ILE A 1 287 ? 0.277 -2.553 13.553 1.00 86.94 287 ILE A N 1
ATOM 2267 C CA . ILE A 1 287 ? -0.490 -3.196 14.630 1.00 86.94 287 ILE A CA 1
ATOM 2268 C C . ILE A 1 287 ? -1.263 -4.415 14.134 1.0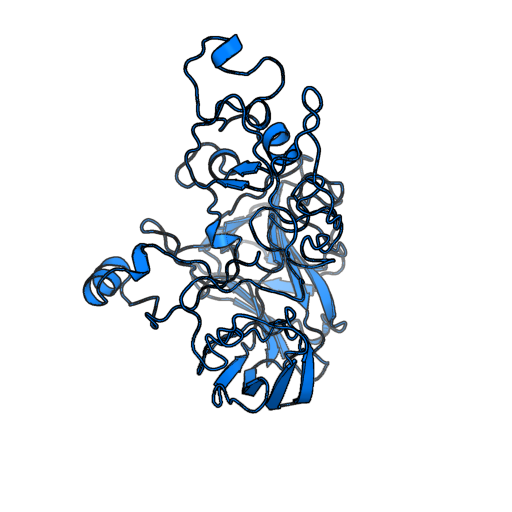0 86.94 287 ILE A C 1
ATOM 2270 O O . ILE A 1 287 ? -1.783 -4.443 13.034 1.00 86.94 287 ILE A O 1
ATOM 2274 N N . ASN A 1 288 ? -1.399 -5.442 14.968 1.00 88.69 288 ASN A N 1
ATOM 2275 C CA . ASN A 1 288 ? -2.181 -6.617 14.573 1.00 88.69 288 ASN A CA 1
ATOM 2276 C C . ASN A 1 288 ? -3.692 -6.409 14.720 1.00 88.69 288 ASN A C 1
ATOM 2278 O O . ASN A 1 288 ? -4.455 -7.074 14.024 1.00 88.69 288 ASN A O 1
ATOM 2282 N N . ASN A 1 289 ? -4.110 -5.525 15.630 1.00 93.06 289 ASN A N 1
ATOM 2283 C CA . ASN A 1 289 ? -5.499 -5.400 16.050 1.00 93.06 289 ASN A CA 1
ATOM 2284 C C . ASN A 1 289 ? -5.888 -3.944 16.289 1.00 93.06 289 ASN A C 1
ATOM 2286 O O . ASN A 1 289 ? -5.083 -3.155 16.788 1.00 93.06 289 ASN A O 1
ATOM 2290 N N . LEU A 1 290 ? -7.151 -3.650 16.014 1.00 97.62 290 LEU A N 1
ATOM 2291 C CA . LEU A 1 290 ? -7.832 -2.396 16.276 1.00 97.62 290 LEU A CA 1
ATOM 2292 C C . LEU A 1 290 ? -8.660 -2.546 17.562 1.00 97.62 290 LEU A C 1
ATOM 2294 O O . LEU A 1 290 ? -9.636 -3.291 17.596 1.00 97.62 290 LEU A O 1
ATOM 2298 N N . GLU A 1 291 ? -8.256 -1.863 18.631 1.00 97.94 291 GLU A N 1
ATOM 2299 C CA . GLU A 1 291 ? -9.036 -1.740 19.866 1.00 97.94 291 GLU A CA 1
ATOM 2300 C C . GLU A 1 291 ? -10.161 -0.710 19.706 1.00 97.94 291 GLU A C 1
ATOM 2302 O O . GLU A 1 291 ? -9.913 0.420 19.277 1.00 97.94 291 GLU A O 1
ATOM 2307 N N . VAL A 1 292 ? -11.368 -1.094 20.114 1.00 98.56 292 VAL A N 1
ATOM 2308 C CA . VAL A 1 292 ? -12.552 -0.238 20.208 1.00 98.56 292 VAL A CA 1
ATOM 2309 C C . VAL A 1 292 ? -13.056 -0.307 21.648 1.00 98.56 292 VAL A C 1
ATOM 2311 O O . VAL A 1 292 ? -13.428 -1.380 22.127 1.00 98.56 292 VAL A O 1
ATOM 2314 N N . SER A 1 293 ? -12.990 0.814 22.364 1.00 98.25 293 SER A N 1
ATOM 2315 C CA . SER A 1 293 ? -13.362 0.939 23.783 1.00 98.25 293 SER A CA 1
ATOM 2316 C C . SER A 1 293 ? -13.715 2.392 24.121 1.00 98.25 293 SER A C 1
ATOM 2318 O O . SER A 1 293 ? -13.666 3.252 23.244 1.00 98.25 293 SER A O 1
ATOM 2320 N N . GLN A 1 294 ? -14.064 2.703 25.376 1.00 96.44 294 GLN A N 1
ATOM 2321 C CA . GLN A 1 294 ? -14.518 4.046 25.783 1.00 96.44 294 GLN A CA 1
ATOM 2322 C C . GLN A 1 294 ?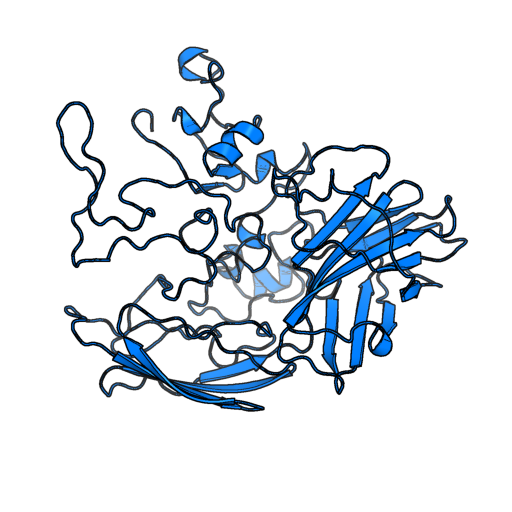 -13.662 5.204 25.244 1.00 96.44 294 GLN A C 1
ATOM 2324 O O . GLN A 1 294 ? -14.201 6.170 24.710 1.00 96.44 294 GLN A O 1
ATOM 2329 N N . ASN A 1 295 ? -12.340 5.102 25.397 1.00 95.25 295 ASN A N 1
ATOM 2330 C CA . ASN A 1 295 ? -11.400 6.151 24.996 1.00 95.25 295 ASN A CA 1
ATOM 2331 C C . ASN A 1 295 ? -10.730 5.859 23.652 1.00 95.25 295 ASN A C 1
ATOM 2333 O O . ASN A 1 295 ? -9.937 6.676 23.196 1.00 95.25 295 ASN A O 1
ATOM 2337 N N . LYS A 1 296 ? -10.999 4.702 23.030 1.00 97.88 296 LYS A N 1
ATOM 2338 C CA . LYS A 1 296 ? -10.356 4.303 21.778 1.00 97.88 296 LYS A CA 1
ATOM 2339 C C . LYS A 1 296 ? -11.357 4.088 20.661 1.00 97.88 296 LYS A C 1
ATOM 2341 O O . LYS A 1 296 ? -12.203 3.200 20.730 1.00 97.88 296 LYS A O 1
ATOM 2346 N N . ILE A 1 297 ? -11.182 4.864 19.600 1.00 98.44 297 ILE A N 1
ATOM 2347 C CA . ILE A 1 297 ? -11.934 4.742 18.352 1.00 98.44 297 ILE A CA 1
ATOM 2348 C C . ILE A 1 297 ? -11.013 4.104 17.316 1.00 98.44 297 ILE A C 1
ATOM 2350 O O . ILE A 1 297 ? -9.855 4.510 17.191 1.00 98.44 297 ILE A O 1
ATOM 2354 N N . ALA A 1 298 ? -11.512 3.108 16.585 1.00 98.50 298 ALA A N 1
ATOM 2355 C CA . ALA A 1 298 ? -10.793 2.538 15.449 1.00 98.50 298 ALA A CA 1
ATOM 2356 C C . ALA A 1 298 ? -11.234 3.208 14.151 1.00 98.50 298 ALA A C 1
ATOM 2358 O O . ALA A 1 298 ? -12.419 3.234 13.845 1.00 98.50 298 ALA A O 1
ATOM 2359 N N . PHE A 1 299 ? -10.2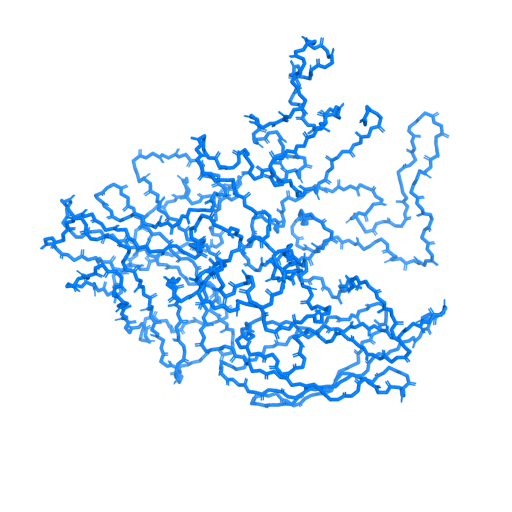84 3.711 13.377 1.00 98.56 299 PHE A N 1
ATOM 2360 C CA . PHE A 1 299 ? -10.510 4.358 12.092 1.00 98.56 299 PHE A CA 1
ATOM 2361 C C . PHE A 1 299 ? -10.045 3.449 10.962 1.00 98.56 299 PHE A C 1
ATOM 2363 O O . PHE A 1 299 ? -9.024 2.776 11.105 1.00 98.56 299 PHE A O 1
ATOM 2370 N N . LEU A 1 300 ? -10.775 3.439 9.848 1.00 98.44 300 LEU A N 1
ATOM 2371 C CA . LEU A 1 300 ? -10.404 2.731 8.624 1.00 98.44 300 LEU A CA 1
ATOM 2372 C C . LEU A 1 300 ? -10.628 3.658 7.426 1.00 98.44 300 LEU A C 1
ATOM 2374 O O . LEU A 1 300 ? -11.721 4.196 7.260 1.00 98.44 300 LEU A O 1
ATOM 2378 N N . LEU A 1 301 ? -9.596 3.836 6.606 1.00 97.88 301 LEU A N 1
ATOM 2379 C CA . LEU A 1 301 ? -9.618 4.623 5.374 1.00 97.88 301 LEU A CA 1
ATOM 2380 C C . LEU A 1 301 ? -9.554 3.674 4.188 1.00 97.88 301 LEU A C 1
ATOM 2382 O O . LEU A 1 301 ? -8.596 2.919 4.070 1.00 97.88 301 LEU A O 1
ATOM 2386 N N . PHE A 1 302 ? -10.525 3.740 3.295 1.00 97.00 302 PHE A N 1
ATOM 2387 C CA . PHE A 1 302 ? -10.547 3.026 2.025 1.00 97.00 302 PHE A CA 1
ATOM 2388 C C . PHE A 1 302 ? -10.380 4.021 0.882 1.00 97.00 302 PHE A C 1
ATOM 2390 O O . PHE A 1 302 ? -10.792 5.170 1.006 1.00 97.00 302 PHE A O 1
ATOM 2397 N N . ASP A 1 303 ? -9.834 3.569 -0.241 1.00 95.50 303 ASP A N 1
ATOM 2398 C CA . ASP A 1 303 ? -9.906 4.306 -1.502 1.00 95.50 303 ASP A CA 1
ATOM 2399 C C . ASP A 1 303 ? -10.832 3.552 -2.446 1.00 95.50 303 ASP A C 1
ATOM 2401 O O . ASP A 1 303 ? -10.521 2.427 -2.844 1.00 95.50 303 ASP A O 1
ATOM 2405 N N . ILE A 1 304 ? -12.010 4.123 -2.701 1.00 95.75 304 ILE A N 1
ATOM 2406 C CA . ILE A 1 304 ? -13.067 3.470 -3.469 1.00 95.75 304 ILE A CA 1
ATOM 2407 C C . ILE A 1 304 ? -12.724 3.591 -4.958 1.00 95.75 304 ILE A C 1
ATOM 2409 O O . ILE A 1 304 ? -12.724 4.711 -5.475 1.00 95.75 304 ILE A O 1
ATOM 2413 N N . PRO A 1 305 ? -12.490 2.479 -5.683 1.00 93.62 305 PRO A N 1
ATOM 2414 C CA . PRO A 1 305 ? -12.096 2.538 -7.084 1.00 93.62 305 PRO A CA 1
ATOM 2415 C C . PRO A 1 305 ? -13.122 3.267 -7.946 1.00 93.62 305 PRO A C 1
ATOM 2417 O O . PRO A 1 305 ? -14.333 3.154 -7.752 1.00 93.62 305 PRO A O 1
ATOM 2420 N N . SER A 1 306 ? -12.635 3.973 -8.963 1.00 92.81 306 SER A N 1
ATOM 2421 C CA . SER A 1 306 ? -13.498 4.696 -9.909 1.00 92.81 306 SER A CA 1
ATOM 2422 C C . SER A 1 306 ? -14.341 3.784 -10.813 1.00 92.81 306 SER A C 1
ATOM 2424 O O . SER A 1 306 ? -15.284 4.258 -11.443 1.00 92.81 306 SER A O 1
ATOM 2426 N N . SER A 1 307 ? -14.035 2.482 -10.876 1.00 92.19 307 SER A N 1
ATOM 2427 C CA . SER A 1 307 ? -14.872 1.477 -11.548 1.00 92.19 307 SER A CA 1
ATOM 2428 C C . SER A 1 307 ? -16.126 1.096 -10.763 1.00 92.19 307 SER A C 1
ATOM 2430 O O . SER A 1 307 ? -17.061 0.548 -11.353 1.00 92.19 307 SER A O 1
ATOM 2432 N N . ILE A 1 308 ? -16.176 1.384 -9.458 1.00 93.88 308 ILE A N 1
ATOM 2433 C CA . ILE A 1 308 ? -17.374 1.151 -8.653 1.00 93.88 308 ILE A CA 1
ATOM 2434 C C . ILE A 1 308 ? -18.465 2.135 -9.079 1.00 93.88 308 ILE A C 1
ATOM 2436 O O . ILE A 1 308 ? -18.218 3.297 -9.393 1.00 93.88 308 ILE A O 1
ATOM 2440 N N . ASN A 1 309 ? -19.696 1.642 -9.110 1.00 89.06 309 ASN A N 1
ATOM 2441 C CA . ASN A 1 309 ? -20.883 2.407 -9.468 1.00 89.06 309 ASN A CA 1
ATOM 2442 C C . ASN A 1 309 ? -22.099 1.891 -8.685 1.00 89.06 309 ASN A C 1
ATOM 2444 O O . ASN A 1 309 ? -22.023 0.836 -8.056 1.00 89.06 309 ASN A O 1
ATOM 2448 N N . GLY A 1 310 ? -23.231 2.595 -8.788 1.00 86.88 310 GLY A N 1
ATOM 2449 C CA . GLY A 1 310 ? -24.451 2.309 -8.018 1.00 86.88 310 GLY A CA 1
ATOM 2450 C C . GLY A 1 310 ? -25.134 0.964 -8.284 1.00 86.88 310 GLY A C 1
ATOM 2451 O O . GLY A 1 310 ? -26.148 0.684 -7.655 1.00 86.88 310 GLY A O 1
ATOM 2452 N N . ASN A 1 311 ? -24.616 0.132 -9.192 1.00 89.25 311 ASN A N 1
ATOM 2453 C CA . ASN A 1 311 ? -25.110 -1.233 -9.375 1.00 89.25 311 ASN A CA 1
ATOM 2454 C C . ASN A 1 311 ? -24.442 -2.244 -8.431 1.00 89.25 311 ASN A C 1
ATOM 2456 O O . ASN A 1 311 ? -24.945 -3.358 -8.309 1.00 89.25 311 ASN A O 1
ATOM 2460 N N . HIS A 1 312 ? -23.326 -1.882 -7.791 1.00 93.94 312 HIS A N 1
ATOM 2461 C CA . HIS A 1 312 ? -22.604 -2.782 -6.897 1.00 93.94 312 HIS A CA 1
ATOM 2462 C C . HIS A 1 312 ? -23.212 -2.755 -5.500 1.00 93.94 312 HIS A C 1
ATOM 2464 O O . HIS A 1 312 ? -23.470 -1.684 -4.947 1.00 93.94 312 HIS A O 1
ATOM 2470 N N . LYS A 1 313 ? -23.358 -3.928 -4.887 1.00 95.75 313 LYS A N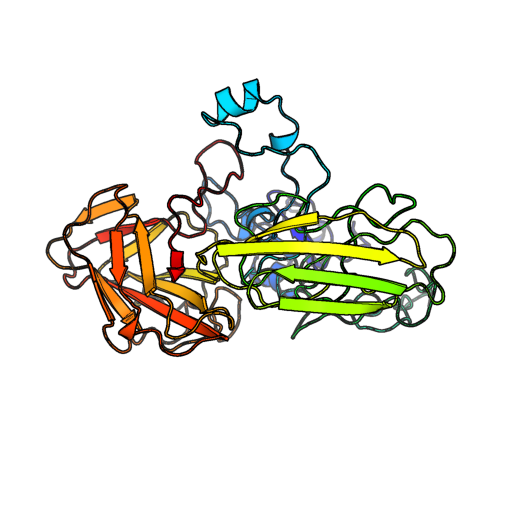 1
ATOM 2471 C CA . LYS A 1 313 ? -23.619 -4.016 -3.448 1.00 95.75 313 LYS A CA 1
ATOM 2472 C C . LYS A 1 313 ? -22.311 -3.883 -2.693 1.00 95.75 313 LYS A C 1
ATOM 2474 O O . LYS A 1 313 ? -21.380 -4.649 -2.942 1.00 95.75 313 LYS A O 1
ATOM 2479 N N . ILE A 1 314 ? -22.261 -2.945 -1.754 1.00 97.56 314 ILE A N 1
ATOM 2480 C CA . ILE A 1 314 ? -21.053 -2.626 -0.997 1.00 97.56 314 ILE A CA 1
ATOM 2481 C C . ILE A 1 314 ? -21.237 -3.088 0.438 1.00 97.56 314 ILE A C 1
ATOM 2483 O O . ILE A 1 314 ? -22.118 -2.606 1.150 1.00 97.56 314 ILE A O 1
ATOM 2487 N N . LYS A 1 315 ? -20.390 -4.016 0.882 1.00 97.81 315 LYS A N 1
ATOM 2488 C CA . LYS A 1 315 ? -20.422 -4.514 2.261 1.00 97.81 315 LYS A CA 1
ATOM 2489 C C . LYS A 1 315 ? -19.096 -4.310 2.959 1.00 97.81 315 LYS A C 1
ATOM 2491 O O . LYS A 1 315 ? -18.059 -4.677 2.415 1.00 97.81 315 LYS A O 1
ATOM 2496 N N . LEU A 1 316 ? -19.151 -3.794 4.181 1.00 98.25 316 LEU A N 1
ATOM 2497 C CA . LEU A 1 316 ? -18.023 -3.792 5.103 1.00 98.25 316 LEU A CA 1
ATOM 2498 C C . LEU A 1 316 ? -17.966 -5.119 5.836 1.00 98.25 316 LEU A C 1
ATOM 2500 O O . LEU A 1 316 ? -18.938 -5.515 6.471 1.00 98.25 316 LEU A O 1
ATOM 2504 N N . ASN A 1 317 ? -16.809 -5.764 5.785 1.00 98.12 317 ASN A N 1
ATOM 2505 C CA . ASN A 1 317 ? -16.543 -7.026 6.449 1.00 98.12 317 ASN A CA 1
ATOM 2506 C C . ASN A 1 317 ? -15.453 -6.817 7.497 1.00 98.12 317 ASN A C 1
ATOM 2508 O O . ASN A 1 317 ? -14.387 -6.280 7.193 1.00 98.12 317 ASN A O 1
ATOM 2512 N N . LEU A 1 318 ? -15.729 -7.239 8.729 1.00 97.88 318 LEU A N 1
ATOM 2513 C CA . LEU A 1 318 ? -14.826 -7.144 9.874 1.00 97.88 318 LEU A CA 1
ATOM 2514 C C . LEU A 1 318 ? -14.767 -8.496 10.584 1.00 97.88 318 LEU A C 1
ATOM 2516 O O . LEU A 1 318 ? -15.728 -9.263 10.565 1.00 97.88 318 LEU A O 1
ATOM 2520 N N . VAL A 1 319 ? -13.658 -8.776 11.264 1.00 97.31 319 VAL A N 1
ATOM 2521 C CA . VAL A 1 319 ? -13.506 -9.995 12.065 1.00 97.31 319 VAL A CA 1
ATOM 2522 C C . VAL A 1 319 ? -13.021 -9.605 13.468 1.00 97.31 319 VAL A C 1
ATOM 2524 O O . VAL A 1 319 ? -11.911 -9.077 13.597 1.00 97.31 319 VAL A O 1
ATOM 2527 N N . PRO A 1 320 ? -13.822 -9.824 14.528 1.00 97.44 320 PRO A N 1
ATOM 2528 C CA . PRO A 1 320 ? -13.374 -9.646 15.904 1.00 97.44 320 PRO A CA 1
ATOM 2529 C C . PRO A 1 320 ? -12.305 -10.693 16.240 1.00 97.44 320 PRO A C 1
ATOM 2531 O O . PRO A 1 320 ? -12.563 -11.890 16.155 1.00 97.44 320 PRO A O 1
ATOM 2534 N N . GLU A 1 321 ? -11.110 -10.275 16.654 1.00 95.50 321 GLU A N 1
ATOM 2535 C CA . GLU A 1 321 ? -10.140 -11.186 17.275 1.00 95.50 321 GLU A CA 1
ATOM 2536 C C . GLU A 1 321 ? -10.617 -11.579 18.678 1.00 95.50 321 GLU A C 1
ATOM 2538 O O . GLU A 1 321 ? -10.586 -12.753 19.046 1.00 95.50 321 GLU A O 1
ATOM 2543 N N . SER A 1 322 ? -11.061 -10.592 19.460 1.00 97.38 322 SER A N 1
ATOM 2544 C CA . SER A 1 322 ? -11.452 -10.782 20.855 1.00 97.38 322 SER A CA 1
ATOM 2545 C C . SER A 1 322 ? -12.547 -9.805 21.268 1.00 97.38 322 SER A C 1
ATOM 2547 O O . SER A 1 322 ? -12.376 -8.589 21.180 1.00 97.38 322 SER A O 1
ATOM 2549 N N . VAL A 1 323 ? -13.659 -10.341 21.755 1.00 97.56 323 VAL A N 1
ATOM 2550 C CA . VAL A 1 323 ? -14.754 -9.619 22.400 1.00 97.56 323 VAL A CA 1
ATOM 2551 C C . VAL A 1 323 ? -14.571 -9.786 23.908 1.00 97.56 323 VAL A C 1
ATOM 2553 O O . VAL A 1 323 ? -14.843 -10.852 24.456 1.00 97.56 323 VAL A O 1
ATOM 2556 N N . VAL A 1 324 ? -14.047 -8.756 24.576 1.00 97.50 324 VAL A N 1
ATOM 2557 C CA . VAL A 1 324 ? -13.797 -8.788 26.029 1.00 97.50 324 VAL A CA 1
ATOM 2558 C C . VAL A 1 324 ? -15.092 -8.509 26.793 1.00 97.50 324 VAL A C 1
ATOM 2560 O O . VAL A 1 324 ? -15.405 -9.203 27.757 1.00 97.50 324 VAL A O 1
ATOM 2563 N N . SER A 1 325 ? -15.845 -7.511 26.337 1.00 96.56 325 SER A N 1
ATOM 2564 C CA . SER A 1 325 ? -17.168 -7.130 26.836 1.00 96.56 325 SER A CA 1
ATOM 2565 C C . SER A 1 325 ? -17.965 -6.478 25.706 1.00 96.56 325 SER A C 1
ATOM 2567 O O . SER A 1 325 ? -17.404 -5.713 24.917 1.00 96.56 325 SER A O 1
ATOM 2569 N N . LEU A 1 326 ? -19.256 -6.811 25.616 1.00 96.56 326 LEU A N 1
ATOM 2570 C CA . LEU A 1 326 ? -20.202 -6.210 24.675 1.00 96.56 326 LEU A CA 1
ATOM 2571 C C . LEU A 1 326 ? -21.620 -6.243 25.272 1.00 96.56 326 LEU A C 1
ATOM 2573 O O . LEU A 1 326 ? -22.373 -7.193 25.064 1.00 96.56 326 LEU A O 1
ATOM 2577 N N . ASN A 1 327 ? -21.937 -5.231 26.070 1.00 96.06 327 ASN A N 1
ATOM 2578 C CA . ASN A 1 327 ? -23.242 -4.956 26.663 1.00 96.06 327 ASN A CA 1
ATOM 2579 C C . ASN A 1 327 ? -24.113 -4.103 25.728 1.00 96.06 327 ASN A C 1
ATOM 2581 O O . ASN A 1 327 ? -25.336 -4.243 25.737 1.00 96.06 327 ASN A O 1
ATOM 2585 N N . GLY A 1 328 ? -23.485 -3.224 24.942 1.00 95.81 328 GLY A N 1
ATOM 2586 C CA . GLY A 1 328 ? -24.116 -2.406 23.917 1.00 95.81 328 GLY A CA 1
ATOM 2587 C C . GLY A 1 328 ? -23.809 -2.902 22.503 1.00 95.81 328 GLY A C 1
ATOM 2588 O O . GLY A 1 328 ? -23.860 -4.096 22.204 1.00 95.81 328 GLY A O 1
ATOM 2589 N N . GLU A 1 329 ? -23.512 -1.959 21.614 1.00 97.06 329 GLU A N 1
ATOM 2590 C CA . GLU A 1 329 ? -23.241 -2.181 20.198 1.00 97.06 329 GLU A CA 1
ATOM 2591 C C . GLU A 1 329 ? -21.904 -1.542 19.798 1.00 97.06 329 GLU A C 1
ATOM 2593 O O . GLU A 1 329 ? -21.424 -0.591 20.428 1.00 97.06 329 GLU A O 1
ATOM 2598 N N . ILE A 1 330 ? -21.321 -2.026 18.699 1.00 98.44 330 ILE A N 1
ATOM 2599 C CA . ILE A 1 330 ? -20.273 -1.286 17.993 1.00 98.44 330 ILE A CA 1
ATOM 2600 C C . ILE A 1 330 ? -20.943 -0.417 16.933 1.00 98.44 330 ILE A C 1
ATOM 2602 O O . ILE A 1 330 ? -21.538 -0.913 15.979 1.00 98.44 330 ILE A O 1
ATOM 2606 N N . GLU A 1 331 ? -20.847 0.891 17.104 1.00 98.50 331 GLU A N 1
ATOM 2607 C CA . GLU A 1 331 ? -21.400 1.894 16.207 1.00 98.50 331 GLU A CA 1
ATOM 2608 C C . GLU A 1 331 ? -20.388 2.248 15.115 1.00 98.50 331 GLU A C 1
ATOM 2610 O O . GLU A 1 331 ? -19.218 2.522 15.396 1.00 98.50 331 GLU A O 1
ATOM 2615 N N . ILE A 1 332 ? -20.854 2.271 13.866 1.00 98.62 332 ILE A N 1
ATOM 2616 C CA . ILE A 1 332 ? -20.061 2.637 12.695 1.00 98.62 332 ILE A CA 1
ATOM 2617 C C . ILE A 1 332 ? -20.474 4.038 12.266 1.00 98.62 332 ILE A C 1
ATOM 2619 O O . ILE A 1 332 ? -21.639 4.279 11.948 1.00 98.62 332 ILE A O 1
ATOM 2623 N N . TYR A 1 333 ? -19.517 4.953 12.224 1.00 98.62 333 TYR A N 1
ATOM 2624 C CA . TYR A 1 333 ? -19.716 6.334 11.806 1.00 98.62 333 TYR A CA 1
ATOM 2625 C C . TYR A 1 333 ? -18.935 6.634 10.538 1.00 98.62 333 TYR A C 1
ATOM 2627 O O . TYR A 1 333 ? -17.851 6.093 10.322 1.00 98.62 333 TYR A O 1
ATOM 2635 N N . LYS A 1 334 ? -19.454 7.559 9.734 1.00 97.75 334 LYS A N 1
ATOM 2636 C CA . LYS A 1 334 ? -18.661 8.240 8.718 1.00 97.75 334 LYS A CA 1
ATOM 2637 C C . LYS A 1 334 ? -17.614 9.107 9.414 1.00 97.75 334 LYS A C 1
ATOM 2639 O O . LYS A 1 334 ? -17.926 9.792 10.391 1.00 97.75 334 LYS A O 1
ATOM 2644 N N . TYR A 1 335 ? -16.392 9.093 8.903 1.00 97.44 335 TYR A N 1
ATOM 2645 C CA . TYR A 1 335 ? -15.324 9.975 9.351 1.00 97.44 335 TYR A CA 1
ATOM 2646 C C . TYR A 1 335 ? -14.875 10.834 8.169 1.00 97.44 335 TYR A C 1
ATOM 2648 O O . TYR A 1 335 ? -14.202 10.348 7.269 1.00 97.44 335 TYR A O 1
ATOM 2656 N N . ASP A 1 336 ? -15.288 12.103 8.144 1.00 90.44 336 ASP A N 1
ATOM 2657 C CA . ASP A 1 336 ? -15.226 12.975 6.955 1.00 90.44 336 ASP A CA 1
ATOM 2658 C C . ASP A 1 336 ? -13.811 13.459 6.563 1.00 90.44 336 ASP A C 1
ATOM 2660 O O . ASP A 1 336 ? -13.659 14.266 5.645 1.00 90.44 336 ASP A O 1
ATOM 2664 N N . TYR A 1 337 ? -12.764 12.960 7.223 1.00 92.94 337 TYR A N 1
ATOM 2665 C CA . TYR A 1 337 ? -11.377 13.296 6.915 1.00 92.94 337 TYR A CA 1
ATOM 2666 C C . TYR A 1 337 ? -10.782 12.342 5.877 1.00 92.94 337 TYR A C 1
ATOM 2668 O O . TYR A 1 337 ? -10.893 11.120 5.985 1.00 92.94 337 TYR A O 1
ATOM 2676 N N . LYS A 1 338 ? -10.100 12.935 4.897 1.00 92.62 338 LYS A N 1
ATOM 2677 C CA . LYS A 1 338 ? -9.361 12.278 3.813 1.00 92.62 338 LYS A CA 1
ATOM 2678 C C . LYS A 1 338 ? -7.856 12.456 4.006 1.00 92.62 338 LYS A C 1
ATOM 2680 O O . LYS A 1 338 ? -7.431 13.379 4.703 1.00 92.62 338 LYS A O 1
ATOM 2685 N N . GLY A 1 339 ? -7.059 11.588 3.395 1.00 93.06 339 GLY A N 1
ATOM 2686 C CA . GLY A 1 339 ? -5.600 11.647 3.360 1.00 93.06 339 GLY A CA 1
ATOM 2687 C C . GLY A 1 339 ? -4.942 11.488 4.726 1.00 93.06 339 GLY A C 1
ATOM 2688 O O . GLY A 1 339 ? -3.774 11.842 4.886 1.00 93.06 339 GLY A O 1
ATOM 2689 N N . TRP A 1 340 ? -5.686 11.013 5.729 1.00 96.31 340 TRP A N 1
ATOM 2690 C CA . TRP A 1 340 ? -5.134 10.791 7.056 1.00 96.31 340 TRP A CA 1
ATOM 2691 C C . TRP A 1 340 ? -4.271 9.534 7.071 1.00 96.31 340 TRP A C 1
ATOM 2693 O O . TRP A 1 340 ? -4.541 8.551 6.378 1.00 96.31 340 TRP A O 1
ATOM 2703 N N . GLY A 1 341 ? -3.238 9.552 7.904 1.00 94.62 341 GLY A N 1
ATOM 2704 C CA . GLY A 1 341 ? -2.325 8.428 8.072 1.00 94.62 341 GLY A CA 1
ATOM 2705 C C . GLY A 1 341 ? -1.471 8.595 9.316 1.00 94.62 341 GLY A C 1
ATOM 2706 O O . GLY A 1 341 ? -1.854 9.281 10.258 1.00 94.62 341 GLY A O 1
ATOM 2707 N N . GLU A 1 342 ? -0.297 7.980 9.320 1.00 93.50 342 GLU A N 1
ATOM 2708 C CA . GLU A 1 342 ? 0.651 8.041 10.442 1.00 93.50 342 GLU A CA 1
ATOM 2709 C C . GLU A 1 342 ? 1.939 8.805 10.081 1.00 93.50 342 GLU A C 1
ATOM 2711 O O . GLU A 1 342 ? 2.900 8.808 10.847 1.00 93.50 342 GLU A O 1
ATOM 2716 N N . LYS A 1 343 ? 1.961 9.492 8.928 1.00 91.31 343 LYS A N 1
ATOM 2717 C CA . LYS A 1 343 ? 3.046 10.412 8.548 1.00 91.31 343 LYS A CA 1
ATOM 2718 C C . LYS A 1 343 ? 3.176 11.543 9.565 1.00 91.31 343 LYS A C 1
ATOM 2720 O O . LYS A 1 343 ? 2.192 11.939 10.191 1.00 91.31 343 LYS A O 1
ATOM 2725 N N . ARG A 1 344 ? 4.381 12.087 9.747 1.00 89.62 344 ARG A N 1
ATOM 2726 C CA . ARG A 1 344 ? 4.646 13.172 10.706 1.00 89.62 344 ARG A CA 1
ATOM 2727 C C . ARG A 1 344 ? 4.282 14.544 10.130 1.00 89.62 344 ARG A C 1
ATOM 2729 O O . ARG A 1 344 ? 5.101 15.455 10.054 1.00 89.62 344 ARG A O 1
ATOM 2736 N N . ASP A 1 345 ? 3.027 14.689 9.740 1.00 91.25 345 ASP A N 1
ATOM 2737 C CA . ASP A 1 345 ? 2.472 15.908 9.174 1.00 91.25 345 ASP A CA 1
ATOM 2738 C C . ASP A 1 345 ? 1.161 16.301 9.878 1.00 91.25 345 ASP A C 1
ATOM 2740 O O . ASP A 1 345 ? 0.752 15.723 10.889 1.00 91.25 345 ASP A O 1
ATOM 2744 N N . LYS A 1 346 ? 0.498 17.327 9.341 1.00 93.81 346 LYS A N 1
ATOM 2745 C CA . LYS A 1 346 ? -0.786 17.825 9.850 1.00 93.81 346 LYS A CA 1
ATOM 2746 C C . LYS A 1 346 ? -1.954 16.846 9.666 1.00 93.81 346 LYS A C 1
ATOM 2748 O O . LYS A 1 346 ? -2.998 17.083 10.260 1.00 93.81 346 LYS A O 1
ATOM 2753 N N . ASN A 1 347 ? -1.798 15.803 8.850 1.00 94.94 347 ASN A N 1
ATOM 2754 C CA . ASN A 1 347 ? -2.811 14.786 8.568 1.00 94.94 347 ASN A CA 1
ATOM 2755 C C . ASN A 1 347 ? -2.617 13.527 9.435 1.00 94.94 347 ASN A C 1
ATOM 2757 O O . ASN A 1 347 ? -3.318 12.529 9.246 1.00 94.94 347 ASN A O 1
ATOM 2761 N N . ASN A 1 348 ? -1.689 13.550 10.400 1.00 96.25 348 ASN A N 1
ATOM 2762 C CA . ASN A 1 348 ? -1.479 12.432 11.310 1.00 96.25 348 ASN A CA 1
ATOM 2763 C C . ASN A 1 348 ? -2.743 12.138 12.139 1.00 96.25 348 ASN A C 1
ATOM 2765 O O . ASN A 1 348 ? -3.230 12.987 12.891 1.00 96.25 348 ASN A O 1
ATOM 2769 N N . ILE A 1 349 ? -3.229 10.900 12.063 1.00 96.69 349 ILE A N 1
ATOM 2770 C CA . ILE A 1 349 ? -4.461 10.436 12.708 1.00 96.69 349 ILE A CA 1
ATOM 2771 C C . ILE A 1 349 ? -4.440 10.590 14.231 1.00 96.69 349 ILE A C 1
ATOM 2773 O O . ILE A 1 349 ? -5.494 10.630 14.844 1.00 96.69 349 ILE A O 1
ATOM 2777 N N . GLY A 1 350 ? -3.273 10.715 14.864 1.00 96.25 350 GLY A N 1
ATOM 2778 C CA . GLY A 1 350 ? -3.162 10.954 16.304 1.00 96.25 350 GLY A CA 1
ATOM 2779 C C . GLY A 1 350 ? -3.447 12.388 16.762 1.00 96.25 350 GLY A C 1
ATOM 2780 O O . GLY A 1 350 ? -3.687 12.606 17.949 1.00 96.25 350 GLY A O 1
ATOM 2781 N N . ILE A 1 351 ? -3.416 13.373 15.855 1.00 96.06 351 ILE A N 1
ATOM 2782 C CA . ILE A 1 351 ? -3.560 14.802 16.206 1.00 96.06 351 ILE A CA 1
ATOM 2783 C C . ILE A 1 351 ? -4.711 15.512 15.493 1.00 96.06 351 ILE A C 1
ATOM 2785 O O . ILE A 1 351 ? -5.141 16.566 15.968 1.00 96.06 351 ILE A O 1
ATOM 2789 N N . ILE A 1 352 ? -5.187 14.976 14.366 1.00 95.75 352 ILE A N 1
ATOM 2790 C CA . ILE A 1 352 ? -6.352 15.532 13.668 1.00 95.75 352 ILE A CA 1
ATOM 2791 C C . ILE A 1 352 ? -7.629 15.383 14.504 1.00 95.75 352 ILE A C 1
ATOM 2793 O O . ILE A 1 352 ? -7.662 14.671 15.505 1.00 95.75 352 ILE A O 1
ATOM 2797 N N . ASP A 1 353 ? -8.677 16.105 14.114 1.00 94.38 353 ASP A N 1
ATOM 2798 C CA . ASP A 1 353 ? -9.962 16.085 14.809 1.00 94.38 353 ASP A CA 1
ATOM 2799 C C . ASP A 1 353 ? -10.670 14.735 14.640 1.00 94.38 353 ASP A C 1
ATOM 2801 O O . ASP A 1 353 ? -10.931 14.304 13.525 1.00 94.38 353 ASP A O 1
ATOM 2805 N N . HIS A 1 354 ? -11.023 14.097 15.757 1.00 95.94 354 HIS A N 1
ATOM 2806 C CA . HIS A 1 354 ? -11.706 12.800 15.811 1.00 95.94 354 HIS A CA 1
ATOM 2807 C C . HIS A 1 354 ? -13.233 12.908 15.869 1.00 95.94 354 HIS A C 1
ATOM 2809 O O . HIS A 1 354 ? -13.906 11.938 16.229 1.00 95.94 354 HIS A O 1
ATOM 2815 N N . SER A 1 355 ? -13.795 14.080 15.569 1.00 95.25 355 SER A N 1
ATOM 2816 C CA . SER A 1 355 ? -15.242 14.284 15.501 1.00 95.25 355 SER A CA 1
ATOM 2817 C C . SER A 1 355 ? -15.890 13.313 14.509 1.00 95.25 355 SER A C 1
ATOM 2819 O O . SER A 1 355 ? -15.465 13.180 13.361 1.00 95.25 355 SER A O 1
ATOM 2821 N N . LEU A 1 356 ? -16.928 12.610 14.969 1.00 97.31 356 LEU A N 1
ATOM 2822 C CA . LEU A 1 356 ? -17.635 11.601 14.182 1.00 97.31 356 LEU A CA 1
ATOM 2823 C C . LEU A 1 356 ? -18.810 12.230 13.434 1.00 97.31 356 LEU A C 1
ATOM 2825 O O . LEU A 1 356 ? -19.555 13.028 14.005 1.00 97.31 356 LEU A O 1
ATOM 2829 N N . GLY A 1 357 ? -18.976 11.850 12.167 1.00 97.12 357 GLY A N 1
ATOM 2830 C CA . GLY A 1 357 ? -20.071 12.301 11.317 1.00 97.12 357 GLY A CA 1
ATOM 2831 C C . GLY A 1 357 ? -21.349 11.488 11.529 1.00 97.12 357 GLY A C 1
ATOM 2832 O O . GLY A 1 357 ? -21.716 11.110 12.642 1.00 97.12 357 GLY A O 1
ATOM 2833 N N . THR A 1 358 ? -22.058 11.206 10.439 1.00 96.62 358 THR A N 1
ATOM 2834 C CA . THR A 1 358 ? -23.309 10.436 10.469 1.00 96.62 358 THR A CA 1
ATOM 2835 C C . THR A 1 358 ? -23.065 8.978 10.864 1.00 96.62 358 THR A C 1
ATOM 2837 O O . THR A 1 358 ? -22.140 8.336 10.365 1.00 96.62 358 THR A O 1
ATOM 2840 N N . LYS A 1 359 ? -23.925 8.432 11.733 1.00 97.94 359 LYS A N 1
ATOM 2841 C CA . LYS A 1 359 ? -23.956 6.994 12.032 1.00 97.94 359 LYS A CA 1
ATOM 2842 C C . LYS A 1 359 ? -24.442 6.231 10.800 1.00 97.94 359 LYS A C 1
ATOM 2844 O O . LYS A 1 359 ? -25.523 6.517 10.297 1.00 97.94 359 LYS A O 1
ATOM 2849 N N . LEU A 1 360 ? -23.643 5.280 10.336 1.00 97.94 360 LEU A N 1
ATOM 2850 C CA . LEU A 1 360 ? -23.895 4.485 9.136 1.00 97.94 360 LEU A CA 1
ATOM 2851 C C . LEU A 1 360 ? -24.626 3.184 9.462 1.00 97.94 360 LEU A C 1
ATOM 2853 O O . LEU A 1 360 ? -25.534 2.787 8.742 1.00 97.94 360 LEU A O 1
ATOM 2857 N N . ALA A 1 361 ? -24.210 2.519 10.539 1.00 97.75 361 ALA A N 1
ATOM 2858 C CA . ALA A 1 361 ? -24.726 1.218 10.942 1.00 97.75 361 ALA A CA 1
ATOM 2859 C C . ALA A 1 361 ? -24.297 0.876 12.373 1.00 97.75 361 ALA A C 1
ATOM 2861 O O . ALA A 1 361 ? -23.495 1.589 12.984 1.00 97.75 361 ALA A O 1
ATOM 2862 N N . THR A 1 362 ? -24.798 -0.244 12.889 1.00 97.44 362 THR A N 1
ATOM 2863 C CA . THR A 1 362 ? -24.333 -0.835 14.143 1.00 97.44 362 THR A CA 1
ATOM 2864 C C . THR A 1 362 ? -24.088 -2.331 13.982 1.00 97.44 362 THR A C 1
ATOM 2866 O O . THR A 1 362 ? -24.627 -2.989 13.090 1.00 97.44 362 THR A O 1
ATOM 2869 N N . LEU A 1 363 ? -23.212 -2.858 14.829 1.00 96.81 363 LEU A N 1
ATOM 2870 C CA . LEU A 1 363 ? -22.853 -4.263 14.917 1.00 96.81 363 LEU A CA 1
ATOM 2871 C C . LEU A 1 363 ? -23.214 -4.780 16.306 1.00 96.81 363 LEU A C 1
ATOM 2873 O O . LEU A 1 363 ? -22.809 -4.208 17.320 1.00 96.81 363 LEU A O 1
ATOM 2877 N N . THR A 1 364 ? -23.929 -5.899 16.338 1.00 93.06 364 THR A N 1
ATOM 2878 C CA . THR A 1 364 ? -24.359 -6.580 17.563 1.00 93.06 364 THR A CA 1
ATOM 2879 C C . THR A 1 364 ? -23.945 -8.048 17.521 1.00 93.06 364 THR A C 1
ATOM 2881 O O . THR A 1 364 ? -23.555 -8.562 16.472 1.00 93.06 364 THR A O 1
ATOM 2884 N N . SER A 1 365 ? -24.033 -8.740 18.661 1.00 88.88 365 SER A N 1
ATOM 2885 C CA . SER A 1 365 ? -23.827 -10.198 18.745 1.00 88.88 365 SER A CA 1
ATOM 2886 C C . SER A 1 365 ? -22.485 -10.679 18.169 1.00 88.88 365 SER A C 1
ATOM 2888 O O . SER A 1 365 ? -22.425 -11.641 17.404 1.00 88.88 365 SER A O 1
ATOM 2890 N N . LEU A 1 366 ? -21.395 -9.994 18.522 1.00 96.25 366 LEU A N 1
ATOM 2891 C CA . LEU A 1 366 ? -20.053 -10.334 18.050 1.00 96.25 366 LEU A CA 1
ATOM 2892 C C . LEU A 1 366 ? -19.513 -11.589 18.747 1.00 96.25 366 LEU A C 1
ATOM 2894 O O . LEU A 1 366 ? -19.670 -11.761 19.955 1.00 96.25 366 LEU A O 1
ATOM 2898 N N . ALA A 1 367 ? -18.805 -12.427 17.991 1.00 95.62 367 ALA A N 1
ATOM 2899 C CA . ALA A 1 367 ? -18.101 -13.596 18.505 1.00 95.62 367 ALA A CA 1
ATOM 2900 C C . ALA A 1 367 ? -16.657 -13.630 17.993 1.00 95.62 367 ALA A C 1
ATOM 2902 O O . ALA A 1 367 ? -16.371 -13.226 16.863 1.00 95.62 367 ALA A O 1
ATOM 2903 N N . ASN A 1 368 ? -15.745 -14.144 18.819 1.00 96.56 368 ASN A N 1
ATOM 2904 C CA . ASN A 1 368 ? -14.324 -14.235 18.482 1.00 96.56 368 ASN A CA 1
ATOM 2905 C C . ASN A 1 368 ? -14.114 -15.064 17.207 1.00 96.56 368 ASN A C 1
ATOM 2907 O O . ASN A 1 368 ? -14.674 -16.151 17.056 1.00 96.56 368 ASN A O 1
ATOM 2911 N N . GLY A 1 369 ? -13.296 -14.548 16.292 1.00 93.94 369 GLY A N 1
ATOM 2912 C CA . GLY A 1 369 ? -12.932 -15.187 15.028 1.00 93.94 369 GLY A CA 1
ATOM 2913 C C . GLY A 1 369 ? -14.064 -15.307 14.005 1.00 93.94 369 GLY A C 1
ATOM 2914 O O . GLY A 1 369 ? -13.839 -15.866 12.934 1.00 93.94 369 GLY A O 1
ATOM 2915 N N . THR A 1 370 ? -15.267 -14.805 14.297 1.00 95.88 370 THR A N 1
ATOM 2916 C CA . THR A 1 370 ? -16.423 -14.921 13.398 1.00 95.88 370 THR A CA 1
ATOM 2917 C C . THR A 1 370 ? -16.590 -13.639 12.596 1.00 95.88 370 THR A C 1
ATOM 2919 O O . THR A 1 370 ? -16.798 -12.571 13.165 1.00 95.88 370 THR A O 1
ATOM 2922 N N . ALA A 1 371 ? -16.499 -13.740 11.269 1.00 95.25 371 ALA A N 1
ATOM 2923 C CA . ALA A 1 371 ? -16.684 -12.593 10.390 1.00 95.25 371 ALA A CA 1
ATOM 2924 C C . ALA A 1 371 ? -18.102 -12.020 10.501 1.00 95.25 371 ALA A C 1
ATOM 2926 O O . ALA A 1 371 ? -19.087 -12.759 10.529 1.00 95.25 371 ALA A O 1
ATOM 2927 N N . VAL A 1 372 ? -18.188 -10.695 10.519 1.00 96.69 372 VAL A N 1
ATOM 2928 C CA . VAL A 1 372 ? -19.435 -9.933 10.490 1.00 96.69 372 VAL A CA 1
ATOM 2929 C C . VAL A 1 372 ? -19.430 -8.996 9.294 1.00 96.69 372 VAL A C 1
ATOM 2931 O O . VAL A 1 372 ? -18.375 -8.523 8.868 1.00 96.69 372 VAL A O 1
ATOM 2934 N N . SER A 1 373 ? -20.614 -8.746 8.742 1.00 96.50 373 SER A N 1
ATOM 2935 C CA . SER A 1 373 ? -20.783 -7.951 7.531 1.00 96.50 373 SER A CA 1
ATOM 2936 C C . SER A 1 373 ? -21.920 -6.953 7.698 1.00 96.50 373 SER A C 1
ATOM 2938 O O . SER A 1 373 ? -22.952 -7.283 8.283 1.00 96.50 373 SER A O 1
ATOM 2940 N N . VAL A 1 374 ? -21.730 -5.748 7.173 1.00 96.88 374 VAL A N 1
ATOM 2941 C CA . VAL A 1 374 ? -22.712 -4.660 7.186 1.00 96.88 374 VAL A CA 1
ATOM 2942 C C . VAL A 1 374 ? -22.888 -4.143 5.771 1.00 96.88 374 VAL A C 1
ATOM 2944 O O . VAL A 1 374 ? -21.905 -3.884 5.079 1.00 96.88 374 VAL A O 1
ATOM 2947 N N . ASP A 1 375 ? -24.140 -3.978 5.352 1.00 97.00 375 ASP A N 1
ATOM 2948 C CA . ASP A 1 375 ? -24.471 -3.371 4.067 1.00 97.00 375 ASP A CA 1
ATOM 2949 C C . ASP A 1 375 ? -24.313 -1.848 4.146 1.00 97.00 375 ASP A C 1
ATOM 2951 O O . ASP A 1 375 ? -24.965 -1.186 4.955 1.00 97.00 375 ASP A O 1
ATOM 2955 N N . LEU A 1 376 ? -23.418 -1.307 3.323 1.00 96.94 376 LEU A N 1
ATOM 2956 C CA . LEU A 1 376 ? -23.149 0.124 3.195 1.00 96.94 376 LEU A CA 1
ATOM 2957 C C . LEU A 1 376 ? -23.530 0.651 1.804 1.00 96.94 376 LEU A C 1
ATOM 2959 O O . LEU A 1 376 ? -23.156 1.774 1.469 1.00 96.94 376 LEU A O 1
ATOM 2963 N N . THR A 1 377 ? -24.269 -0.123 1.002 1.00 96.12 377 THR A N 1
ATOM 2964 C CA . THR A 1 377 ? -24.619 0.220 -0.388 1.00 96.12 377 THR A CA 1
ATOM 2965 C C . THR A 1 377 ? -25.282 1.594 -0.481 1.00 96.12 377 THR A C 1
ATOM 2967 O O . THR A 1 377 ? -24.848 2.438 -1.256 1.00 96.12 377 THR A O 1
ATOM 2970 N N . ASP A 1 378 ? -26.261 1.867 0.382 1.00 94.38 378 ASP A N 1
ATOM 2971 C CA . ASP A 1 378 ? -26.976 3.151 0.383 1.00 94.38 378 ASP A CA 1
ATOM 2972 C C . ASP A 1 378 ? -26.175 4.296 1.033 1.00 94.38 378 ASP A C 1
ATOM 2974 O O . ASP A 1 378 ? -26.581 5.456 0.975 1.00 94.38 378 ASP A O 1
ATOM 2978 N N . GLN A 1 379 ? -25.040 3.983 1.667 1.00 94.38 379 GLN A N 1
ATOM 2979 C CA . GLN A 1 379 ? -24.209 4.942 2.400 1.00 94.38 379 GLN A CA 1
ATOM 2980 C C . GLN A 1 379 ? -22.970 5.387 1.613 1.00 94.38 379 GLN A C 1
ATOM 2982 O O . GLN A 1 379 ? -22.421 6.456 1.885 1.00 94.38 379 GLN A O 1
ATOM 2987 N N . ILE A 1 380 ? -22.534 4.589 0.633 1.00 93.25 380 ILE A N 1
ATOM 2988 C CA . ILE A 1 380 ? -21.386 4.871 -0.235 1.00 93.25 380 ILE A CA 1
ATOM 2989 C C . ILE A 1 380 ? -21.909 5.132 -1.649 1.00 93.25 380 ILE A C 1
ATOM 2991 O O . ILE A 1 380 ? -22.059 4.223 -2.457 1.00 93.25 380 ILE A O 1
ATOM 2995 N N . TYR A 1 381 ? -22.184 6.401 -1.941 1.00 90.56 381 TYR A N 1
ATOM 2996 C CA . TYR A 1 381 ? -22.736 6.857 -3.225 1.00 90.56 381 TYR A CA 1
ATOM 2997 C C . TYR A 1 381 ? -21.775 7.759 -4.016 1.00 90.56 381 TYR A C 1
ATOM 2999 O O . TYR A 1 381 ? -22.159 8.333 -5.036 1.00 90.56 381 TYR A O 1
ATOM 3007 N N . SER A 1 382 ? -20.535 7.894 -3.543 1.00 90.88 382 SER A N 1
ATOM 3008 C CA . SER A 1 382 ? -19.462 8.623 -4.214 1.00 90.88 382 SER A CA 1
ATOM 3009 C C . SER A 1 382 ? -18.263 7.696 -4.405 1.00 90.88 382 SER A C 1
ATOM 3011 O O . SER A 1 382 ? -17.880 6.976 -3.482 1.00 90.88 382 SER A O 1
ATOM 3013 N N . TYR A 1 383 ? -17.726 7.671 -5.624 1.00 92.94 383 TYR A N 1
ATOM 3014 C CA . TYR A 1 383 ? -16.758 6.677 -6.098 1.00 92.94 383 TYR A CA 1
ATOM 3015 C C . TYR A 1 383 ? -15.539 7.370 -6.713 1.00 92.94 383 TYR A C 1
ATOM 3017 O O . TYR A 1 383 ? -15.632 8.520 -7.147 1.00 92.94 383 TYR A O 1
ATOM 3025 N N . GLY A 1 384 ? -14.407 6.667 -6.797 1.00 93.00 384 GLY A N 1
ATOM 3026 C CA . GLY A 1 384 ? -13.142 7.250 -7.256 1.00 93.00 384 GLY A CA 1
ATOM 3027 C C . GLY A 1 384 ? -12.505 8.191 -6.234 1.00 93.00 384 GLY A C 1
ATOM 3028 O O . GLY A 1 384 ? -11.736 9.074 -6.610 1.00 93.00 384 GLY A O 1
ATOM 3029 N N . GLU A 1 385 ? -12.864 8.044 -4.961 1.00 94.44 385 GLU A N 1
ATOM 3030 C CA . GLU A 1 385 ? -12.342 8.854 -3.873 1.00 94.44 385 GLU A CA 1
ATOM 3031 C C . GLU A 1 385 ? -12.236 8.063 -2.570 1.00 94.44 385 GLU A C 1
ATOM 3033 O O . GLU A 1 385 ? -12.826 6.994 -2.394 1.00 94.44 385 GLU A O 1
ATOM 3038 N N . GLU A 1 386 ? -11.505 8.642 -1.623 1.00 96.25 386 GLU A N 1
ATOM 3039 C CA . GLU A 1 386 ? -11.357 8.082 -0.292 1.00 96.25 386 GLU A CA 1
ATOM 3040 C C . GLU A 1 386 ? -12.660 8.118 0.515 1.00 96.25 386 GLU A C 1
ATOM 3042 O O . GLU A 1 386 ? -13.354 9.140 0.587 1.00 96.25 386 GLU A O 1
ATOM 3047 N N . PHE A 1 387 ? -12.934 7.007 1.196 1.00 96.50 387 PHE A N 1
ATOM 3048 C CA . PHE A 1 387 ? -14.049 6.821 2.111 1.00 96.50 387 PHE A CA 1
ATOM 3049 C C . PHE A 1 387 ? -13.540 6.317 3.456 1.00 96.50 387 PHE A C 1
ATOM 3051 O O . PHE A 1 387 ? -12.805 5.335 3.539 1.00 96.50 387 PHE A O 1
ATOM 3058 N N . SER A 1 388 ? -13.945 6.986 4.527 1.00 97.69 388 SER A N 1
ATOM 3059 C CA . SER A 1 388 ? -13.369 6.785 5.847 1.00 97.69 388 SER A CA 1
ATOM 3060 C C . SER A 1 388 ? -14.461 6.562 6.887 1.00 97.69 388 SER A C 1
ATOM 3062 O O . SER A 1 388 ? -15.505 7.225 6.879 1.00 97.69 388 SER A O 1
ATOM 3064 N N . ILE A 1 389 ? -14.226 5.595 7.772 1.00 98.38 389 ILE A N 1
ATOM 3065 C CA . ILE A 1 389 ? -15.156 5.184 8.824 1.00 98.38 389 ILE A CA 1
ATOM 3066 C C . ILE A 1 389 ? -14.472 5.139 10.186 1.00 98.38 389 ILE A C 1
ATOM 3068 O O . ILE A 1 389 ? -13.255 4.968 10.285 1.00 98.38 389 ILE A O 1
ATOM 3072 N N . ALA A 1 390 ? -15.282 5.234 11.235 1.00 98.62 390 ALA A N 1
ATOM 3073 C CA . ALA A 1 390 ? -14.870 5.050 12.617 1.00 98.62 390 ALA A CA 1
ATOM 3074 C C . ALA A 1 390 ? -15.761 4.020 13.320 1.00 98.62 390 ALA A C 1
ATOM 3076 O O . ALA A 1 390 ? -16.978 4.015 13.138 1.00 98.62 390 ALA A O 1
ATOM 3077 N N . LEU A 1 391 ? -15.152 3.181 14.153 1.00 98.75 391 LEU A N 1
ATOM 3078 C CA . LEU A 1 391 ? -15.809 2.212 15.021 1.00 98.75 391 LEU A CA 1
ATOM 3079 C C . LEU A 1 391 ? -15.720 2.708 16.463 1.00 98.75 391 LEU A C 1
ATOM 3081 O O . LEU A 1 391 ? -14.621 2.974 16.961 1.00 98.75 391 LEU A O 1
ATOM 3085 N N . LYS A 1 392 ? -16.863 2.803 17.140 1.00 98.44 392 LYS A N 1
ATOM 3086 C CA . LYS A 1 392 ? -16.967 3.280 18.523 1.00 98.44 392 LYS A CA 1
ATOM 3087 C C . LYS A 1 392 ? -17.924 2.400 19.324 1.00 98.44 392 LYS A C 1
ATOM 3089 O O . LYS A 1 392 ? -18.924 1.938 18.792 1.00 98.44 392 LYS A O 1
ATOM 3094 N N . VAL A 1 393 ? -17.637 2.183 20.605 1.00 98.31 393 VAL A N 1
ATOM 3095 C CA . VAL A 1 393 ? -18.580 1.513 21.513 1.00 98.31 393 VAL A CA 1
ATOM 3096 C C . VAL A 1 393 ? -19.748 2.431 21.880 1.00 98.31 393 VAL A C 1
ATOM 3098 O O . VAL A 1 393 ? -19.538 3.616 22.159 1.00 98.31 393 VAL A O 1
ATOM 3101 N N . SER A 1 394 ? -20.970 1.897 21.924 1.00 97.75 394 SER A N 1
ATOM 3102 C CA . SER A 1 394 ? -22.118 2.626 22.479 1.00 97.75 394 SER A CA 1
ATOM 3103 C C . SER A 1 394 ? -22.117 2.618 24.012 1.00 97.75 394 SER A C 1
ATOM 3105 O O . SER A 1 394 ? -22.513 3.604 24.632 1.00 97.75 394 SER A O 1
ATOM 3107 N N . ASP A 1 395 ? -21.673 1.515 24.627 1.00 97.50 395 ASP A N 1
ATOM 3108 C CA . ASP A 1 395 ? -21.522 1.374 26.077 1.00 97.50 395 ASP A CA 1
ATOM 3109 C C . ASP A 1 395 ? -20.040 1.557 26.473 1.00 97.50 395 ASP A C 1
ATOM 3111 O O . ASP A 1 395 ? -19.173 0.846 25.961 1.00 97.50 395 ASP A O 1
ATOM 3115 N N . PRO A 1 396 ? -19.704 2.489 27.385 1.00 96.75 396 PRO A N 1
ATOM 3116 C CA . PRO A 1 396 ? -18.328 2.713 27.838 1.00 96.75 396 PRO A CA 1
ATOM 3117 C C . PRO A 1 396 ? -17.628 1.492 28.458 1.00 96.75 396 PRO A C 1
ATOM 3119 O O . PRO A 1 396 ? -16.401 1.467 28.539 1.00 96.75 396 PRO A O 1
ATOM 3122 N N . SER A 1 397 ? -18.375 0.495 28.931 1.00 97.56 397 SER A N 1
ATOM 3123 C CA . SER A 1 397 ? -17.818 -0.741 29.492 1.00 97.56 397 SER A CA 1
ATOM 3124 C C . SER A 1 397 ? -17.397 -1.761 28.431 1.00 97.56 397 SER A C 1
ATOM 3126 O O . SER A 1 397 ? -16.726 -2.743 28.766 1.00 97.56 397 SER A O 1
ATOM 3128 N N . ASP A 1 398 ? -17.750 -1.534 27.166 1.00 98.12 398 ASP A N 1
ATOM 3129 C CA . ASP A 1 398 ? -17.457 -2.453 26.074 1.00 98.12 398 ASP A CA 1
ATOM 3130 C C . ASP A 1 398 ? -16.017 -2.335 25.600 1.00 98.12 398 ASP A C 1
ATOM 3132 O O . ASP A 1 398 ? -15.386 -1.269 25.605 1.00 98.12 398 ASP A O 1
ATOM 3136 N N . LYS A 1 399 ? -15.483 -3.477 25.178 1.00 98.38 399 LYS A N 1
ATOM 3137 C CA . LYS A 1 399 ? -14.125 -3.580 24.677 1.00 98.38 399 LYS A CA 1
ATOM 3138 C C . LYS A 1 399 ? -14.011 -4.723 23.685 1.00 98.38 399 LYS A C 1
ATOM 3140 O O . LYS A 1 399 ? -14.114 -5.900 24.041 1.00 98.38 399 LYS A O 1
ATOM 3145 N N . VAL A 1 400 ? -13.730 -4.361 22.440 1.00 98.56 400 VAL A N 1
ATOM 3146 C CA . VAL A 1 400 ? -13.586 -5.302 21.329 1.00 98.56 400 VAL A CA 1
ATOM 3147 C C . VAL A 1 400 ? -12.287 -5.021 20.585 1.00 98.56 400 VAL A C 1
ATOM 3149 O O . VAL A 1 400 ? -11.907 -3.871 20.374 1.00 98.56 400 VAL A O 1
ATOM 3152 N N . TYR A 1 401 ? -11.600 -6.085 20.188 1.00 98.31 401 TYR A N 1
ATOM 3153 C CA . TYR A 1 401 ? -10.445 -6.047 19.305 1.00 98.31 401 TYR A CA 1
ATOM 3154 C C . TYR A 1 401 ? -10.837 -6.640 17.957 1.00 98.31 401 TYR A C 1
ATOM 3156 O O . TYR A 1 401 ? -11.150 -7.827 17.881 1.00 98.31 401 TYR A O 1
ATOM 3164 N N . PHE A 1 402 ? -10.799 -5.838 16.899 1.00 98.19 402 PHE A N 1
ATOM 3165 C CA . PHE A 1 402 ? -10.903 -6.312 15.518 1.00 98.19 402 PHE A CA 1
ATOM 3166 C C . PHE A 1 402 ? -9.511 -6.570 14.949 1.00 98.19 402 PHE A C 1
ATOM 3168 O O . PHE A 1 402 ? -8.546 -5.938 15.375 1.00 98.19 402 PHE A O 1
ATOM 3175 N N . TYR A 1 403 ? -9.379 -7.472 13.981 1.00 96.31 403 TYR A N 1
ATOM 3176 C CA . TYR A 1 403 ? -8.120 -7.593 13.248 1.00 96.31 403 TYR A CA 1
ATOM 3177 C C . TYR A 1 403 ? -7.850 -6.330 12.415 1.00 96.31 403 TYR A C 1
ATOM 3179 O O . TYR A 1 403 ? -8.768 -5.746 11.844 1.00 96.31 403 TYR A O 1
ATOM 3187 N N . SER A 1 404 ? -6.582 -5.921 12.348 1.00 94.25 404 SER A N 1
ATOM 3188 C CA . SER A 1 404 ? -6.108 -4.868 11.440 1.00 94.25 404 SER A CA 1
ATOM 3189 C C . SER A 1 404 ? -5.717 -5.456 10.080 1.00 94.25 404 SER A C 1
ATOM 3191 O O . SER A 1 404 ? -5.376 -6.642 9.980 1.00 94.25 404 SER A O 1
ATOM 3193 N N . LYS A 1 405 ? -5.672 -4.613 9.042 1.00 92.06 405 LYS A N 1
ATOM 3194 C CA . LYS A 1 405 ? -5.054 -4.906 7.737 1.00 92.06 405 LYS A CA 1
ATOM 3195 C C . LYS A 1 405 ? -3.575 -5.279 7.841 1.00 92.06 405 LYS A C 1
ATOM 3197 O O . LYS A 1 405 ? -2.982 -5.728 6.873 1.00 92.06 405 LYS A O 1
ATOM 3202 N N . GLU A 1 406 ? -2.937 -5.054 8.984 1.00 88.06 406 GLU A N 1
ATOM 3203 C CA . GLU A 1 406 ? -1.541 -5.419 9.200 1.00 88.06 406 GLU A CA 1
ATOM 3204 C C . GLU A 1 406 ? -1.406 -6.774 9.923 1.00 88.06 406 GLU A C 1
ATOM 3206 O O . GLU A 1 406 ? -0.282 -7.240 10.159 1.00 88.06 406 GLU A O 1
ATOM 3211 N N . LYS A 1 407 ? -2.515 -7.473 10.224 1.00 86.88 407 LYS A N 1
ATOM 3212 C CA . LYS A 1 407 ? -2.488 -8.805 10.847 1.00 86.88 407 LYS A CA 1
ATOM 3213 C C . LYS A 1 407 ? -1.746 -9.818 9.969 1.00 86.88 407 LYS A C 1
ATOM 3215 O O . LYS A 1 407 ? -2.149 -10.136 8.851 1.00 86.88 407 LYS A O 1
ATOM 3220 N N . GLY A 1 408 ? -0.668 -10.382 10.506 1.00 76.19 408 GLY A N 1
ATOM 3221 C CA . GLY A 1 408 ? 0.036 -11.519 9.905 1.00 76.19 408 GLY A CA 1
ATOM 3222 C C . GLY A 1 408 ? -0.284 -12.849 10.591 1.00 76.19 408 GLY A C 1
ATOM 3223 O O . GLY A 1 408 ? -0.879 -12.881 11.672 1.00 76.19 408 GLY A O 1
ATOM 3224 N N . ILE A 1 409 ? 0.175 -13.951 9.996 1.00 62.84 409 ILE A N 1
ATOM 3225 C CA . ILE A 1 409 ? 0.264 -15.248 10.682 1.00 62.84 409 ILE A CA 1
ATOM 3226 C C . ILE A 1 409 ? 1.360 -15.137 11.755 1.00 62.84 409 ILE A C 1
ATOM 3228 O O . ILE A 1 409 ? 2.507 -14.792 11.462 1.00 62.84 409 ILE A O 1
ATOM 3232 N N . THR A 1 410 ? 1.008 -15.363 13.021 1.00 53.31 410 THR A N 1
ATOM 3233 C CA . THR A 1 410 ? 1.909 -15.153 14.162 1.00 53.31 410 THR A CA 1
ATOM 3234 C C . THR A 1 410 ? 3.101 -16.118 14.151 1.00 53.31 410 THR A C 1
ATOM 3236 O O . THR A 1 410 ? 3.000 -17.286 13.788 1.00 53.31 410 THR A O 1
ATOM 3239 N N . GLY A 1 411 ? 4.266 -15.626 14.587 1.00 46.31 411 GLY A N 1
ATOM 3240 C CA . GLY A 1 411 ? 5.392 -16.456 15.027 1.00 46.31 411 GLY A CA 1
ATOM 3241 C C . GLY A 1 411 ? 6.351 -17.010 13.967 1.00 46.31 411 GLY A C 1
ATOM 3242 O O . GLY A 1 411 ? 7.392 -17.525 14.370 1.00 46.31 411 GLY A O 1
ATOM 3243 N N . ARG A 1 412 ? 6.081 -16.932 12.652 1.00 48.09 412 ARG A N 1
ATOM 3244 C CA . ARG A 1 412 ? 6.909 -17.645 11.644 1.00 48.09 412 ARG A CA 1
ATOM 3245 C C . ARG A 1 412 ? 7.101 -16.941 10.289 1.00 48.09 412 ARG A C 1
ATOM 3247 O O . ARG A 1 412 ? 7.180 -17.578 9.245 1.00 48.09 412 ARG A O 1
ATOM 3254 N N . GLY A 1 413 ? 7.301 -15.625 10.296 1.00 51.62 413 GLY A N 1
ATOM 3255 C CA . GLY A 1 413 ? 7.663 -14.839 9.104 1.00 51.62 413 GLY A CA 1
ATOM 3256 C C . GLY A 1 413 ? 6.555 -13.900 8.627 1.00 51.62 413 GLY A C 1
ATOM 3257 O O . GLY A 1 413 ? 5.522 -13.764 9.269 1.00 51.62 413 GLY A O 1
ATOM 3258 N N . ILE A 1 414 ? 6.801 -13.202 7.515 1.00 61.34 414 ILE A N 1
ATOM 3259 C CA . ILE A 1 414 ? 5.883 -12.199 6.955 1.00 61.34 414 ILE A CA 1
ATOM 3260 C C . ILE A 1 414 ? 4.921 -12.926 6.016 1.00 61.34 414 ILE A C 1
ATOM 3262 O O . ILE A 1 414 ? 5.151 -12.987 4.812 1.00 61.34 414 ILE A O 1
ATOM 3266 N N . VAL A 1 415 ? 3.898 -13.557 6.587 1.00 61.94 415 VAL A N 1
ATOM 3267 C CA . VAL A 1 415 ? 2.765 -14.096 5.827 1.00 61.94 415 VAL A CA 1
ATOM 3268 C C . VAL A 1 415 ? 1.554 -13.254 6.190 1.00 61.94 415 VAL A C 1
ATOM 3270 O O . VAL A 1 415 ? 1.164 -13.206 7.359 1.00 61.94 415 VAL A O 1
ATOM 3273 N N . THR A 1 416 ? 1.015 -12.527 5.215 1.00 67.62 416 THR A N 1
ATOM 3274 C CA . THR A 1 416 ? -0.218 -11.756 5.380 1.00 67.62 416 THR A CA 1
ATOM 3275 C C . THR A 1 416 ? -1.378 -12.727 5.587 1.00 67.62 416 THR A C 1
ATOM 3277 O O . THR A 1 416 ? -1.466 -13.744 4.903 1.00 67.62 416 THR A O 1
ATOM 3280 N N . ASN A 1 417 ? -2.253 -12.449 6.556 1.00 68.94 417 ASN A N 1
ATOM 3281 C CA . ASN A 1 417 ? -3.475 -13.228 6.749 1.00 68.94 417 ASN A CA 1
ATOM 3282 C C . ASN A 1 417 ? -4.675 -12.417 6.257 1.00 68.94 417 ASN A C 1
ATOM 3284 O O . ASN A 1 417 ? -5.488 -11.939 7.045 1.00 68.94 417 ASN A O 1
ATOM 3288 N N . VAL A 1 418 ? -4.759 -12.257 4.937 1.00 81.12 418 VAL A N 1
ATOM 3289 C CA . VAL A 1 418 ? -5.780 -11.425 4.279 1.00 81.12 418 VAL A CA 1
ATOM 3290 C C . VAL A 1 418 ? -7.213 -11.940 4.467 1.00 81.12 418 VAL A C 1
ATOM 3292 O O . VAL A 1 418 ? -8.162 -11.226 4.158 1.00 81.12 418 VAL A O 1
ATOM 3295 N N . ILE A 1 419 ? -7.376 -13.162 4.992 1.00 84.56 419 ILE A N 1
ATOM 3296 C CA . ILE A 1 419 ? -8.671 -13.790 5.293 1.00 84.56 419 ILE A CA 1
ATOM 3297 C C . ILE A 1 419 ? -9.395 -13.044 6.418 1.00 84.56 419 ILE A C 1
ATOM 3299 O O . ILE A 1 419 ? -10.618 -12.947 6.401 1.00 84.56 419 ILE A O 1
ATOM 3303 N N . VAL A 1 420 ? -8.646 -12.531 7.400 1.00 90.44 420 VAL A N 1
ATOM 3304 C CA . VAL A 1 420 ? -9.217 -11.871 8.585 1.00 90.44 420 VAL A CA 1
ATOM 3305 C C . VAL A 1 420 ? -9.127 -10.350 8.534 1.00 90.44 420 VAL A C 1
ATOM 3307 O O . VAL A 1 420 ? -9.588 -9.685 9.458 1.00 90.44 420 VAL A O 1
ATOM 3310 N N . TRP A 1 421 ? -8.506 -9.793 7.493 1.00 94.50 421 TRP A N 1
ATOM 3311 C CA . TRP A 1 421 ? -8.385 -8.347 7.348 1.00 94.50 421 TRP A CA 1
ATOM 3312 C C . TRP A 1 421 ? -9.762 -7.703 7.188 1.00 94.50 421 TRP A C 1
ATOM 3314 O O . TRP A 1 421 ? -10.659 -8.324 6.620 1.00 94.50 421 TRP A O 1
ATOM 3324 N N . PRO A 1 422 ? -9.937 -6.459 7.655 1.00 97.44 422 PRO A N 1
ATOM 3325 C CA . PRO A 1 422 ? -11.103 -5.673 7.293 1.00 97.44 422 PRO A CA 1
ATOM 3326 C C . PRO A 1 422 ? -11.099 -5.414 5.781 1.00 97.44 422 PRO A C 1
ATOM 3328 O O . PRO A 1 422 ? -10.041 -5.151 5.210 1.00 97.44 422 PRO A O 1
ATOM 3331 N N . TYR A 1 423 ? -12.258 -5.474 5.125 1.00 97.81 423 TYR A N 1
ATOM 3332 C CA . TYR A 1 423 ? -12.375 -5.162 3.695 1.00 97.81 423 TYR A CA 1
ATOM 3333 C C . TYR A 1 423 ? -13.769 -4.661 3.314 1.00 97.81 423 TYR A C 1
ATOM 3335 O O . TYR A 1 423 ? -14.762 -4.978 3.975 1.00 97.81 423 TYR A O 1
ATOM 3343 N N . LEU A 1 424 ? -13.840 -3.914 2.213 1.00 97.88 424 LEU A N 1
ATOM 3344 C CA . LEU A 1 424 ? -15.085 -3.673 1.485 1.00 97.88 424 LEU A CA 1
ATOM 3345 C C . LEU A 1 424 ? -15.177 -4.663 0.325 1.00 97.88 424 LEU A C 1
ATOM 3347 O O . LEU A 1 424 ? -14.203 -4.816 -0.404 1.00 97.88 424 LEU A O 1
ATOM 3351 N N . SER A 1 425 ? -16.318 -5.327 0.155 1.00 97.00 425 SER A N 1
ATOM 3352 C CA . SER A 1 425 ? -16.606 -6.179 -1.011 1.00 97.00 425 SER A CA 1
ATOM 3353 C C . SER A 1 425 ? -17.626 -5.534 -1.936 1.00 97.00 425 SER A C 1
ATOM 3355 O O . SER A 1 425 ? -18.558 -4.892 -1.447 1.00 97.00 425 SER A O 1
ATOM 3357 N N . PHE A 1 426 ? -17.491 -5.805 -3.230 1.00 96.00 426 PHE A N 1
ATOM 3358 C CA . PHE A 1 426 ? -18.335 -5.339 -4.322 1.00 96.00 426 PHE A CA 1
ATOM 3359 C C . PHE A 1 426 ? -18.963 -6.551 -5.016 1.00 96.00 426 PHE A C 1
ATOM 3361 O O . PHE A 1 426 ? -18.247 -7.404 -5.533 1.00 96.00 426 PHE A O 1
ATOM 3368 N N . GLN A 1 427 ? -20.294 -6.644 -4.997 1.00 88.75 427 GLN A N 1
ATOM 3369 C CA . GLN A 1 427 ? -21.054 -7.746 -5.610 1.00 88.75 427 GLN A CA 1
ATOM 3370 C C . GLN A 1 427 ? -22.025 -7.264 -6.674 1.00 88.75 427 GLN A C 1
ATOM 3372 O O . GLN A 1 427 ? -22.597 -6.165 -6.473 1.00 88.75 427 GLN A O 1
#

Sequence (427 aa):
NWNSNIHNVLVGGSFQCFSEDCWAEGTDPMTNKTGVFNPSFDFPHLDSVGIWFGRNLSGQGSGWSSPKKELAKPWIQKRSKSESALIEEFGANPWNVPDQDYDFRPKKGSSLIDSGVIIPGINDGKDTGVPHPEDGIDFNHTPLYSGQKRKFVGEAPDIGAYEYGDSVYWIPGFRYPHPSVPIPNDGAVEVPIDYSLVWNYPYKKDYSNTKASVKVSGPGVNLTKEFKYPHNVFFQVFEPGGTYNWSVTVDGVSGGNWSFKVDDKIYPLNDRSVDTTDKKSLLPYQINNLEVSQNKIAFLLFDIPSSINGNHKIKLNLVPESVVSLNGEIEIYKYDYKGWGEKRDKNNIGIIDHSLGTKLATLTSLANGTAVSVDLTDQIYSYGEEFSIALKVSDPSDKVYFYSKEKGITGRGIVTNVIVWPYLSFQ

pLDDT: mean 89.57, std 9.84, range [43.72, 98.75]

Foldseek 3Di:
DQPDDDWLAEAWAFDQDQYVLLADPPGRCVVVVVPDRGSLDCPVSNLVRNYHHQSNQDDPDPGTRGVCVQWDFADDPCLVDDQVVCCVQPVGNLDDDNDLAGGRAGDQLGPQAQRIADQACAQQQDQDADQDPPPRDRPDDRDPDRRPRPHAPDDHHGRDDDHDPDLADDRDDDAAQAKDNWVVFFAAEAAEQFDKTFIGHHDDPDQVQKKKWKFKDKPPDGDIDIDRPPRGIGGDGHAAQIKMKMWIGIPNGTPDIGIYTHHQKDFFSAKEKEQQVAQDQRRQHLDFKQKAALRIKMKTKHAFAPNDALVWWKKKKWAWQDWPDAPDWWWKFWDPDPPAHRPPDPRGPSHDDPDTHDTQDIGDDHDHGDMDMDTCSVVPHDGRGMTMMMIHHPDNVTMIIITAQSNADPDRGRHGPNVRHIMMGID

Radius of gyration: 23.42 Å; chains: 1; bounding box: 65×51×64 Å

Organism: NCBI:txid408172